Protein AF-0000000084939904 (afdb_homodimer)

InterPro domains:
  IPR012668 Conserved hypothetical protein CHP02466 [PF13759] (94-197)
  IPR012668 Conserved hypothetical protein CHP02466 [TIGR02466] (70-197)

Secondary structure (DSSP, 8-state):
-EEEEEEESPEEEEEEET-S-HHHHHHHHHHHHHS-EEE-TTB-TT-EEETTSS--TT---BGGGG-HHHHHHHHHHHHHHHHHHT----EEEEEEEEEE-TT--BPPB--TT-SEEEEEEEE--TTPPPEEEE---HHHHHH--S-TTTSPPPGGG-SEEEE---TT-EEEEETTS-EE-TT----SSSEEEEEEEEE-/-EEEEEEESPEEEEEEET-S-HHHHHHHHHHHHHS-EEE-TTB-TT-EEETTSSS-TT---BGGGG-HHHHHHHHHHHHHHHHHHT----EEEEEEEEEE-TT--BPPB--TT-SEEEEEEEE--TTPPPEEEE-S-HHHHHHS-S-TTTSPPPGGG-SEEEE---TT-EEEEETTS-EE-TT----SSSEEEEEEEEE-

Radius of gyration: 25.26 Å; Cα contacts (8 Å, |Δi|>4): 948; chains: 2; bounding box: 45×74×53 Å

pLDDT: mean 85.07, std 14.73, range [39.72, 98.75]

Organism: NCBI:txid444859

Sequence (400 aa):
MNKTDFNLFPTQLTHYRWFLNADELAQLKEHCLSTSLGPHNMLTDGGVCSSGSERPLEHNDSIIKDFPNIEEKLIKVLNDYTKRVGIGSLRLTNSWCNIQQEGSITKQHNHPFSLVSAAMFINCPEGSNNLYFENPNPHVEFNYRLDEKNNPRSEGMHEYWYFEPMDGDLIIFPSWLRHGSMYQPNKSSNRIVISVNAVRMNKTDFNLFPTQLTHYRWFLNADELAQLKEHCLSTSLGPHNMLTDGGVCSSGSERPLEHNDSIIKDFPNIEEKLIKVLNDYTKRVGIGSLRLTNSWCNIQQEGSITKQHNHPFSLVSAAMFINCPEGSNNLYFENPNPHVEFNYRLDEKNNPRSEGMHEYWYFEPMDGDLIIFPSWLRHGSMYQPNKSSNRIVISVNAVR

Foldseek 3Di:
DDDDDDDPDDFDKDKDDQQDPPVRLVVLLVVQVPADWDDDPQKDDAKIKHPFVPDPQPDQAAPCVVPVVSLVSVQVVVQVVCVVVVNHHKDWRHKMKIWAAFQMWGHWDFAPPFFKKKKAWRDADPQFFKKKWADPDPVLVPPPPPPCPVDPDDPNNDRMDIDDDDHNMMMMGTRHIIMIRPPRTRHHGTGMMMMIGIHD/DDDDDDDPDDFDKDKDDQQDPPVRLVVLLVVQVPADWDDDPQKDDAKIKHPFPDDPQPDQAAPCVVPVVSLVSVQVVVQVVCVVVVNHHKDWRHKMKIWAAFQMWGHWDFAPPFFKKKKAWRDADPQFFKKKWADPDPVLVPPPPPPCPVDPDDPNNDRIDIDDDDHNMMMMGTRGIIMIRPNRTRHHGTGMMMMIGIHD

Nearest PDB structures (foldseek):
  3bvc-assembly1_A  TM=7.827E-01  e=8.355E-12  Roseovarius nubinhibens ISM
  2rg4-assembly1_A  TM=7.284E-01  e=1.802E-10  Oceanicola granulosus HTCC2516
  5ybn-assembly1_B  TM=6.285E-01  e=5.976E-04  Penicillium brasilianum
  8aut-assembly4_D  TM=5.194E-01  e=9.147E-05  Hapalosiphon welwitschii UH IC-52-3
  5ybr-assembly1_A  TM=5.961E-01  e=7.941E-04  Penicillium brasilianum

Structure (mmCIF, N/CA/C/O backbone):
data_AF-0000000084939904-model_v1
#
loop_
_entity.id
_entity.type
_entity.pdbx_description
1 polymer Phytanoyl-CoA-dioxygenase
#
loop_
_atom_site.group_PDB
_atom_site.id
_atom_site.type_symbol
_atom_site.label_atom_id
_atom_site.label_alt_id
_atom_site.label_comp_id
_atom_site.label_asym_id
_atom_site.label_entity_id
_atom_site.label_seq_id
_atom_site.pdbx_PDB_ins_code
_atom_site.Cartn_x
_atom_site.Cartn_y
_atom_site.Cartn_z
_atom_site.occupancy
_atom_site.B_iso_or_equiv
_atom_site.auth_seq_id
_atom_site.auth_comp_id
_atom_site.auth_asym_id
_atom_site.auth_atom_id
_atom_site.pdbx_PDB_model_num
ATOM 1 N N . MET A 1 1 ? -8.836 26.391 -5.23 1 86.38 1 MET A N 1
ATOM 2 C CA . MET A 1 1 ? -8.312 25.172 -4.621 1 86.38 1 MET A CA 1
ATOM 3 C C . MET A 1 1 ? -8.031 24.109 -5.684 1 86.38 1 MET A C 1
ATOM 5 O O . MET A 1 1 ? -8.797 23.969 -6.637 1 86.38 1 MET A O 1
ATOM 9 N N . ASN A 1 2 ? -6.781 23.594 -5.734 1 93.5 2 ASN A N 1
ATOM 10 C CA . ASN A 1 2 ? -6.348 22.516 -6.629 1 93.5 2 ASN A CA 1
ATOM 11 C C . ASN A 1 2 ? -6.18 21.203 -5.883 1 93.5 2 ASN A C 1
ATOM 13 O O . ASN A 1 2 ? -5.316 21.078 -5.012 1 93.5 2 ASN A O 1
ATOM 17 N N . LYS A 1 3 ? -7.027 20.297 -6.238 1 96.31 3 LYS A N 1
ATOM 18 C CA . LYS A 1 3 ? -7.047 19 -5.574 1 96.31 3 LYS A CA 1
ATOM 19 C C . LYS A 1 3 ? -6.191 17.984 -6.332 1 96.31 3 LYS A C 1
ATOM 21 O O . LYS A 1 3 ? -6.293 17.875 -7.555 1 96.31 3 LYS A O 1
ATOM 26 N N . THR A 1 4 ? -5.355 17.328 -5.637 1 96.44 4 THR A N 1
ATOM 27 C CA . THR A 1 4 ? -4.617 16.188 -6.184 1 96.44 4 THR A CA 1
ATOM 28 C C . THR A 1 4 ? -4.773 14.961 -5.293 1 96.44 4 THR A C 1
ATOM 30 O O . THR A 1 4 ? -4.48 15.016 -4.098 1 96.44 4 THR A O 1
ATOM 33 N N . ASP A 1 5 ? -5.246 13.922 -5.902 1 94.69 5 ASP A N 1
ATOM 34 C CA . ASP A 1 5 ? -5.348 12.641 -5.203 1 94.69 5 ASP A CA 1
ATOM 35 C C . ASP A 1 5 ? -4.094 11.797 -5.414 1 94.69 5 ASP A C 1
ATOM 37 O O . ASP A 1 5 ? -3.555 11.742 -6.52 1 94.69 5 ASP A O 1
ATOM 41 N N . PHE A 1 6 ? -3.607 11.195 -4.355 1 93.12 6 PHE A N 1
ATOM 42 C CA . PHE A 1 6 ? -2.408 10.367 -4.406 1 93.12 6 PHE A CA 1
ATOM 43 C C . PHE A 1 6 ? -2.725 8.93 -4 1 93.12 6 PHE A C 1
ATOM 45 O O . PHE A 1 6 ? -3.508 8.695 -3.076 1 93.12 6 PHE A O 1
ATOM 52 N N . ASN A 1 7 ? -2.201 7.977 -4.734 1 92.06 7 ASN A N 1
ATOM 53 C CA . ASN A 1 7 ? -2.121 6.566 -4.359 1 92.06 7 ASN A CA 1
ATOM 54 C C . ASN A 1 7 ? -0.684 6.148 -4.059 1 92.06 7 ASN A C 1
ATOM 56 O O . ASN A 1 7 ? 0.047 5.734 -4.961 1 92.06 7 ASN A O 1
ATOM 60 N N . LEU A 1 8 ? -0.396 6.207 -2.785 1 92.12 8 LEU A N 1
ATOM 61 C CA . LEU A 1 8 ? 0.994 6.008 -2.391 1 92.12 8 LEU A CA 1
ATOM 62 C C . LEU A 1 8 ? 1.237 4.562 -1.969 1 92.12 8 LEU A C 1
ATOM 64 O O . LEU A 1 8 ? 0.316 3.879 -1.514 1 92.12 8 LEU A O 1
ATOM 68 N N . PHE A 1 9 ? 2.398 4.059 -2.189 1 90.31 9 PHE A N 1
ATOM 69 C CA . PHE A 1 9 ? 2.947 2.814 -1.66 1 90.31 9 PHE A CA 1
ATOM 70 C C . PHE A 1 9 ? 2.121 1.619 -2.121 1 90.31 9 PHE A C 1
ATOM 72 O O . PHE A 1 9 ? 1.733 0.776 -1.308 1 90.31 9 PHE A O 1
ATOM 79 N N . PRO A 1 10 ? 1.806 1.501 -3.32 1 91.44 10 PRO A N 1
ATOM 80 C CA . PRO A 1 10 ? 1.06 0.331 -3.791 1 91.44 10 PRO A CA 1
ATOM 81 C C . PRO A 1 10 ? 1.906 -0.94 -3.811 1 91.44 10 PRO A C 1
ATOM 83 O O . PRO A 1 10 ? 3.131 -0.868 -3.932 1 91.44 10 PRO A O 1
ATOM 86 N N . THR A 1 11 ? 1.286 -2.049 -3.645 1 91.62 11 THR A N 1
ATOM 87 C CA . THR A 1 11 ? 1.906 -3.334 -3.945 1 91.62 11 THR A CA 1
ATOM 88 C C . THR A 1 11 ? 1.78 -3.66 -5.43 1 91.62 11 THR A C 1
ATOM 90 O O . THR A 1 11 ? 0.671 -3.742 -5.961 1 91.62 11 THR A O 1
ATOM 93 N N . GLN A 1 12 ? 2.902 -3.857 -6.023 1 92.38 12 GLN A N 1
ATOM 94 C CA . GLN A 1 12 ? 2.889 -3.982 -7.477 1 92.38 12 GLN A CA 1
ATOM 95 C C . GLN A 1 12 ? 2.961 -5.445 -7.902 1 92.38 12 GLN A C 1
ATOM 97 O O . GLN A 1 12 ? 3.84 -6.188 -7.457 1 92.38 12 GLN A O 1
ATOM 102 N N . LEU A 1 13 ? 2.018 -5.855 -8.711 1 95.56 13 LEU A N 1
ATOM 103 C CA . LEU A 1 13 ? 1.938 -7.191 -9.289 1 95.56 13 LEU A CA 1
ATOM 104 C C . LEU A 1 13 ? 1.814 -7.121 -10.812 1 95.56 13 LEU A C 1
ATOM 106 O O . LEU A 1 13 ? 1.431 -6.082 -11.359 1 95.56 13 LEU A O 1
ATOM 110 N N . THR A 1 14 ? 2.152 -8.18 -11.469 1 97.5 14 THR A N 1
ATOM 111 C CA . THR A 1 14 ? 1.943 -8.289 -12.906 1 97.5 14 THR A CA 1
ATOM 112 C C . THR A 1 14 ? 1.276 -9.609 -13.258 1 97.5 14 THR A 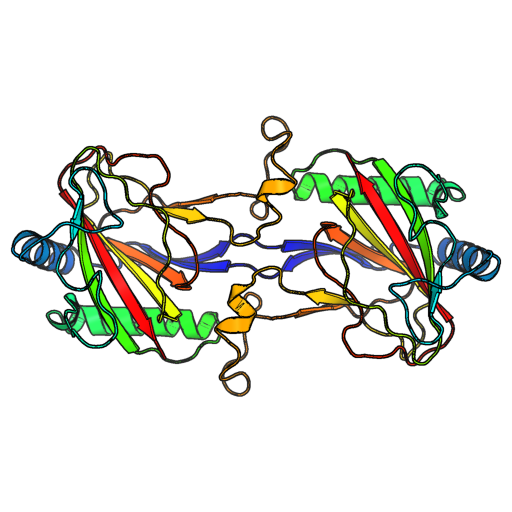C 1
ATOM 114 O O . THR A 1 14 ? 1.646 -10.664 -12.727 1 97.5 14 THR A O 1
ATOM 117 N N . HIS A 1 15 ? 0.27 -9.523 -14.07 1 98.06 15 HIS A N 1
ATOM 118 C CA . HIS A 1 15 ? -0.454 -10.68 -14.578 1 98.06 15 HIS A CA 1
ATOM 119 C C . HIS A 1 15 ? -0.26 -10.836 -16.078 1 98.06 15 HIS A C 1
ATOM 121 O O . HIS A 1 15 ? -0.489 -9.891 -16.844 1 98.06 15 HIS A O 1
ATOM 127 N N . TYR A 1 16 ? 0.25 -11.945 -16.5 1 98 16 TYR A N 1
ATOM 128 C CA . TYR A 1 16 ? 0.307 -12.305 -17.922 1 98 16 TYR A CA 1
ATOM 129 C C . TYR A 1 16 ? -0.752 -13.344 -18.266 1 98 16 TYR A C 1
ATOM 131 O O . TYR A 1 16 ? -0.69 -14.477 -17.797 1 98 16 TYR A O 1
ATOM 139 N N . ARG A 1 17 ? -1.673 -12.953 -19.109 1 97.06 17 ARG A N 1
ATOM 140 C CA . ARG A 1 17 ? -2.602 -13.922 -19.688 1 97.06 17 ARG A CA 1
ATOM 141 C C . ARG A 1 17 ? -1.973 -14.641 -20.875 1 97.06 17 ARG A C 1
ATOM 143 O O . ARG A 1 17 ? -1.308 -14.016 -21.703 1 97.06 17 ARG A O 1
ATOM 150 N N . TRP A 1 18 ? -2.109 -15.93 -20.891 1 96.25 18 TRP A N 1
ATOM 151 C CA . TRP A 1 18 ? -1.619 -16.766 -21.984 1 96.25 18 TRP A CA 1
ATOM 152 C C . TRP A 1 18 ? -0.098 -16.703 -22.062 1 96.25 18 TRP A C 1
ATOM 154 O O . TRP A 1 18 ? 0.459 -16.562 -23.156 1 96.25 18 TRP A O 1
ATOM 164 N N . PHE A 1 19 ? 0.485 -16.656 -20.953 1 98 19 PHE A N 1
ATOM 165 C CA . PHE A 1 19 ? 1.94 -16.719 -20.906 1 98 19 PHE A CA 1
ATOM 166 C C . PHE A 1 19 ? 2.447 -18 -21.547 1 98 19 PHE A C 1
ATOM 168 O O . PHE A 1 19 ? 3.416 -17.984 -22.312 1 98 19 PHE A O 1
ATOM 175 N N . LEU A 1 20 ? 1.84 -19.078 -21.219 1 98.12 20 LEU A N 1
ATOM 176 C CA . LEU A 1 20 ? 2.191 -20.375 -21.781 1 98.12 20 LEU A CA 1
ATOM 177 C C . LEU A 1 20 ? 1.288 -20.719 -22.969 1 98.12 20 LEU A C 1
ATOM 179 O O . LEU A 1 20 ? 0.082 -20.469 -22.922 1 98.12 20 LEU A O 1
ATOM 183 N N . ASN A 1 21 ? 1.875 -21.281 -24 1 96.56 21 ASN A N 1
ATOM 184 C CA . ASN A 1 21 ? 1.064 -21.781 -25.094 1 96.56 21 ASN A CA 1
ATOM 185 C C . ASN A 1 21 ? 0.584 -23.203 -24.844 1 96.56 21 ASN A C 1
ATOM 187 O O . ASN A 1 21 ? 0.95 -23.828 -23.844 1 96.56 21 ASN A O 1
ATOM 191 N N . ALA A 1 22 ? -0.196 -23.734 -25.797 1 96.81 22 ALA A N 1
ATOM 192 C CA . ALA A 1 22 ? -0.858 -25.016 -25.625 1 96.81 22 ALA A CA 1
ATOM 193 C C . ALA A 1 22 ? 0.163 -26.141 -25.469 1 96.81 22 ALA A C 1
ATOM 195 O O . ALA A 1 22 ? -0.011 -27.031 -24.641 1 96.81 22 ALA A O 1
ATOM 196 N N . ASP A 1 23 ? 1.203 -26.094 -26.266 1 97.44 23 ASP A N 1
ATOM 197 C CA . ASP A 1 23 ? 2.232 -27.125 -26.219 1 97.44 23 ASP A CA 1
ATOM 198 C C . ASP A 1 23 ? 2.99 -27.094 -24.891 1 97.44 23 ASP A C 1
ATOM 200 O O . ASP A 1 23 ? 3.242 -28.125 -24.281 1 97.44 23 ASP A O 1
ATOM 204 N N . GLU A 1 24 ? 3.377 -25.938 -24.438 1 97.38 24 GLU A N 1
ATOM 205 C CA . GLU A 1 24 ? 4.074 -25.766 -23.172 1 97.38 24 GLU A CA 1
ATOM 206 C C . GLU A 1 24 ? 3.221 -26.25 -22 1 97.38 24 GLU A C 1
ATOM 208 O O . GLU A 1 24 ? 3.721 -26.922 -21.094 1 97.38 24 GLU A O 1
ATOM 213 N N . LEU A 1 25 ? 1.947 -25.969 -22.062 1 97.62 25 LEU A N 1
ATOM 214 C CA . LEU A 1 25 ? 1.009 -26.391 -21.031 1 97.62 25 LEU A CA 1
ATOM 215 C C . LEU A 1 25 ? 0.949 -27.906 -20.938 1 97.62 25 LEU A C 1
ATOM 217 O O . LEU A 1 25 ? 1.005 -28.469 -19.844 1 97.62 25 LEU A O 1
ATOM 221 N N . ALA A 1 26 ? 0.843 -28.484 -22.094 1 97.31 26 ALA A N 1
ATOM 222 C CA . ALA A 1 26 ? 0.741 -29.938 -22.125 1 97.31 26 ALA A CA 1
ATOM 223 C C . ALA A 1 26 ? 1.986 -30.594 -21.531 1 97.31 26 ALA A C 1
ATOM 225 O O . ALA A 1 26 ? 1.887 -31.547 -20.75 1 97.31 26 ALA A O 1
ATOM 226 N N . GLN A 1 27 ? 3.123 -30.125 -21.891 1 96.25 27 GLN A N 1
ATOM 227 C CA . GLN A 1 27 ? 4.387 -30.672 -21.406 1 96.25 27 GLN A CA 1
ATOM 228 C C . GLN A 1 27 ? 4.512 -30.516 -19.906 1 96.25 27 GLN A C 1
ATOM 230 O O . GLN A 1 27 ? 4.895 -31.469 -19.203 1 96.25 27 GLN A O 1
ATOM 235 N N . LEU A 1 28 ? 4.223 -29.328 -19.422 1 96.12 28 LEU A N 1
ATOM 236 C CA . LEU A 1 28 ? 4.336 -29.078 -18 1 96.12 28 LEU A CA 1
ATOM 237 C C . LEU A 1 28 ? 3.328 -29.906 -17.203 1 96.12 28 LEU A C 1
ATOM 239 O O . LEU A 1 28 ? 3.646 -30.422 -16.141 1 96.12 28 LEU A O 1
ATOM 243 N N . LYS A 1 29 ? 2.121 -29.969 -17.719 1 95.38 29 LYS A N 1
ATOM 244 C CA . LYS A 1 29 ? 1.093 -30.781 -17.062 1 95.38 29 LYS A CA 1
ATOM 245 C C . LYS A 1 29 ? 1.536 -32.219 -16.922 1 95.38 29 LYS A C 1
ATOM 247 O O . LYS A 1 29 ? 1.428 -32.812 -15.844 1 95.38 29 LYS A O 1
ATOM 252 N N . GLU A 1 30 ? 2.029 -32.781 -18.016 1 94.12 30 GLU A N 1
ATOM 253 C CA . GLU A 1 30 ? 2.502 -34.156 -18 1 94.12 30 GLU A CA 1
ATOM 254 C C . GLU A 1 30 ? 3.641 -34.344 -17 1 94.12 30 GLU A C 1
ATOM 256 O O . GLU A 1 30 ? 3.662 -35.312 -16.266 1 94.12 30 GLU A O 1
ATOM 261 N N . HIS A 1 31 ? 4.543 -33.438 -17.047 1 92.12 31 HIS A N 1
ATOM 262 C CA . HIS A 1 31 ? 5.668 -33.531 -16.125 1 92.12 31 HIS A CA 1
ATOM 263 C C . HIS A 1 31 ? 5.199 -33.5 -14.672 1 92.12 31 HIS A C 1
ATOM 265 O O . HIS A 1 31 ? 5.66 -34.281 -13.852 1 92.12 31 HIS A O 1
ATOM 271 N N . CYS A 1 32 ? 4.301 -32.594 -14.297 1 90.81 32 CYS A N 1
ATOM 272 C CA . CYS A 1 32 ? 3.803 -32.5 -12.93 1 90.81 32 CYS A CA 1
ATOM 273 C C . CYS A 1 32 ? 3.092 -33.75 -12.492 1 90.81 32 CYS A C 1
ATOM 275 O O . CYS A 1 32 ? 3.256 -34.219 -11.359 1 90.81 32 CYS A O 1
ATOM 277 N N . LEU A 1 33 ? 2.336 -34.312 -13.367 1 88.75 33 LEU A N 1
ATOM 278 C CA . LEU A 1 33 ? 1.548 -35.5 -13.031 1 88.75 33 LEU A CA 1
ATOM 279 C C . LEU A 1 33 ? 2.438 -36.75 -12.93 1 88.75 33 LEU A C 1
ATOM 281 O O . LEU A 1 33 ? 2.059 -37.719 -12.297 1 88.75 33 LEU A O 1
ATOM 285 N N . SER A 1 34 ? 3.643 -36.656 -13.508 1 85.94 34 SER A N 1
ATOM 286 C CA . SER A 1 34 ? 4.523 -37.812 -13.531 1 85.94 34 SER A CA 1
ATOM 287 C C . SER A 1 34 ? 5.574 -37.719 -12.43 1 85.94 34 SER A C 1
ATOM 289 O O . SER A 1 34 ? 6.336 -38.656 -12.219 1 85.94 34 SER A O 1
ATOM 291 N N . THR A 1 35 ? 5.637 -36.656 -11.742 1 78.62 35 THR A N 1
ATOM 292 C CA . THR A 1 35 ? 6.645 -36.438 -10.711 1 78.62 35 THR A CA 1
ATOM 293 C C . THR A 1 35 ? 6.172 -37 -9.375 1 78.62 35 THR A C 1
ATOM 295 O O . THR A 1 35 ? 4.969 -37.125 -9.133 1 78.62 35 THR A O 1
ATOM 298 N N . SER A 1 36 ? 7.223 -37.406 -8.562 1 71.19 36 SER A N 1
ATOM 299 C CA . SER A 1 36 ? 6.906 -37.844 -7.207 1 71.19 36 SER A CA 1
ATOM 300 C C . SER A 1 36 ? 6.363 -36.719 -6.359 1 71.19 36 SER A C 1
ATOM 302 O O . SER A 1 36 ? 6.953 -35.625 -6.316 1 71.19 36 SER A O 1
ATOM 304 N N . LEU A 1 37 ? 5.25 -37 -5.789 1 71.44 37 LEU A N 1
ATOM 305 C CA . LEU A 1 37 ? 4.543 -35.969 -5.031 1 71.44 37 LEU A CA 1
ATOM 306 C C . LEU A 1 37 ? 4.438 -36.344 -3.559 1 71.44 37 LEU A C 1
ATOM 308 O O . LEU A 1 37 ? 4.414 -37.531 -3.225 1 71.44 37 LEU A O 1
ATOM 312 N N . GLY A 1 38 ? 4.625 -35.344 -2.75 1 73.25 38 GLY A N 1
ATOM 313 C CA . GLY A 1 38 ? 4.41 -35.531 -1.324 1 73.25 38 GLY A CA 1
ATOM 314 C C . GLY A 1 38 ? 3.572 -34.438 -0.702 1 73.25 38 GLY A C 1
ATOM 315 O O . GLY A 1 38 ? 3.182 -33.469 -1.384 1 73.25 38 GLY A O 1
ATOM 316 N N . PRO A 1 39 ? 3.217 -34.719 0.546 1 69.62 39 PRO A N 1
ATOM 317 C CA . PRO A 1 39 ? 2.416 -33.688 1.228 1 69.62 39 PRO A CA 1
ATOM 318 C C . PRO A 1 39 ? 3.156 -32.344 1.376 1 69.62 39 PRO A C 1
ATOM 320 O O . PRO A 1 39 ? 4.387 -32.312 1.356 1 69.62 39 PRO A O 1
ATOM 323 N N . HIS A 1 40 ? 2.451 -31.281 1.341 1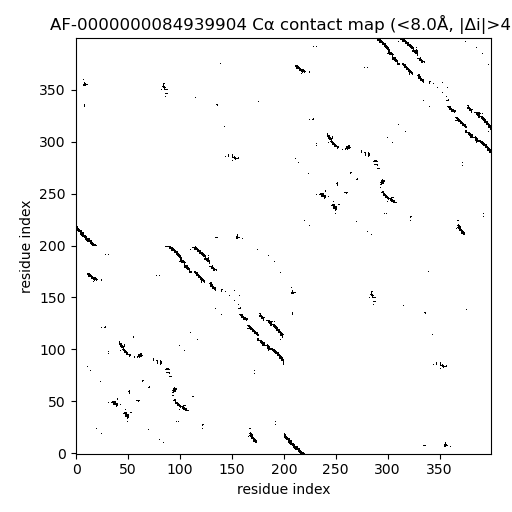 70.75 40 HIS A N 1
ATOM 324 C CA . HIS A 1 40 ? 2.98 -29.938 1.552 1 70.75 40 HIS A CA 1
ATOM 325 C C . HIS A 1 40 ? 2.277 -29.234 2.713 1 70.75 40 HIS A C 1
ATOM 327 O O . HIS A 1 40 ? 1.049 -29.281 2.816 1 70.75 40 HIS A O 1
ATOM 333 N N . ASN A 1 41 ? 3.088 -28.578 3.502 1 70.56 41 ASN A N 1
ATOM 334 C CA . ASN A 1 41 ? 2.576 -27.969 4.723 1 70.56 41 ASN A CA 1
ATOM 335 C C . ASN A 1 41 ? 1.573 -26.859 4.418 1 70.56 41 ASN A C 1
ATOM 337 O O . ASN A 1 41 ? 0.699 -26.562 5.234 1 70.56 41 ASN A O 1
ATOM 341 N N . MET A 1 42 ? 1.667 -26.344 3.199 1 74.5 42 MET A N 1
ATOM 342 C CA . MET A 1 42 ? 0.787 -25.219 2.895 1 74.5 42 MET A CA 1
ATOM 343 C C . MET A 1 42 ? -0.464 -25.688 2.16 1 74.5 42 MET A C 1
ATOM 345 O O . MET A 1 42 ? -1.331 -24.875 1.82 1 74.5 42 MET A O 1
ATOM 349 N N . LEU A 1 43 ? -0.523 -26.906 1.854 1 77.94 43 LEU A N 1
ATOM 350 C CA . LEU A 1 43 ? -1.691 -27.484 1.197 1 77.94 43 LEU A CA 1
ATOM 351 C C . LEU A 1 43 ? -2.412 -28.453 2.127 1 77.94 43 LEU A C 1
ATOM 353 O O . LEU A 1 43 ? -1.771 -29.234 2.838 1 77.94 43 LEU A O 1
ATOM 357 N N . THR A 1 44 ? -3.709 -28.297 2.125 1 76 44 THR A N 1
ATOM 358 C CA . THR A 1 44 ? -4.48 -29.234 2.938 1 76 44 THR A CA 1
ATOM 359 C C . THR A 1 44 ? -5.195 -30.25 2.055 1 76 44 THR A C 1
ATOM 361 O O . THR A 1 44 ? -5.188 -30.141 0.828 1 76 44 THR A O 1
ATOM 364 N N . ASP A 1 45 ? -5.785 -31.172 2.82 1 68.38 45 ASP A N 1
ATOM 365 C CA . ASP A 1 45 ? -6.832 -32.094 2.369 1 68.38 45 ASP A CA 1
ATOM 366 C C . ASP A 1 45 ? -6.551 -32.594 0.957 1 68.38 45 ASP A C 1
ATOM 368 O O . ASP A 1 45 ? -7.418 -32.531 0.085 1 68.38 45 ASP A O 1
ATOM 372 N N . GLY A 1 46 ? -5.289 -33.062 0.782 1 67.88 46 GLY A N 1
ATOM 373 C CA . GLY A 1 46 ? -5.055 -33.688 -0.512 1 67.88 46 GLY A CA 1
ATOM 374 C C . GLY A 1 46 ? -4.219 -32.844 -1.442 1 67.88 46 GLY A C 1
ATOM 375 O O . GLY A 1 46 ? -4.129 -33.125 -2.641 1 67.88 46 GLY A O 1
ATOM 376 N N . GLY A 1 47 ? -3.936 -31.844 -1.006 1 74.94 47 GLY A N 1
ATOM 377 C CA . GLY A 1 47 ? -2.939 -31.109 -1.763 1 74.94 47 GLY A CA 1
ATOM 378 C C . GLY A 1 47 ? -1.543 -31.688 -1.636 1 74.94 47 GLY A C 1
ATOM 379 O O . GLY A 1 47 ? -1.13 -32.094 -0.548 1 74.94 47 GLY A O 1
ATOM 380 N N . VAL A 1 48 ? -0.974 -31.953 -2.811 1 74.44 48 VAL A N 1
ATOM 381 C CA . VAL A 1 48 ? 0.377 -32.5 -2.832 1 74.44 48 VAL A CA 1
ATOM 382 C C . VAL A 1 48 ? 1.297 -31.594 -3.633 1 74.44 48 VAL A C 1
ATOM 384 O O . VAL A 1 48 ? 0.827 -30.734 -4.395 1 74.44 48 VAL A O 1
ATOM 387 N N . CYS A 1 49 ? 2.5 -31.656 -3.305 1 74 49 CYS A N 1
ATOM 388 C CA . CYS A 1 49 ? 3.477 -30.859 -4.027 1 74 49 CYS A CA 1
ATOM 389 C C . CYS A 1 49 ? 4.707 -31.688 -4.383 1 74 49 CYS A C 1
ATOM 391 O O . CYS A 1 49 ? 4.949 -32.719 -3.789 1 74 49 CYS A O 1
ATOM 393 N N . SER A 1 50 ? 5.223 -31.312 -5.516 1 65.31 50 SER A N 1
ATOM 394 C CA . SER A 1 50 ? 6.508 -31.922 -5.832 1 65.31 50 SER A CA 1
ATOM 395 C C . SER A 1 50 ? 7.594 -31.453 -4.863 1 65.31 50 SER A C 1
ATOM 397 O O . SER A 1 50 ? 7.391 -30.516 -4.102 1 65.31 50 SER A O 1
ATOM 399 N N . SER A 1 51 ? 8.625 -32.25 -4.797 1 52.38 51 SER A N 1
ATOM 400 C CA . SER A 1 51 ? 9.766 -31.891 -3.957 1 52.38 51 SER A CA 1
ATOM 401 C C . SER A 1 51 ? 10.305 -30.5 -4.309 1 52.38 51 SER A C 1
ATOM 403 O O . SER A 1 51 ? 10.078 -30 -5.41 1 52.38 51 SER A O 1
ATOM 405 N N . GLY A 1 52 ? 10.734 -29.562 -3.311 1 48.94 52 GLY A N 1
ATOM 406 C CA . GLY A 1 52 ? 11.328 -28.25 -3.564 1 48.94 52 GLY A CA 1
ATOM 407 C C . GLY A 1 52 ? 10.641 -27.125 -2.824 1 48.94 52 GLY A C 1
ATOM 408 O O . GLY A 1 52 ? 11.086 -25.984 -2.869 1 48.94 52 GLY A O 1
ATOM 409 N N . SER A 1 53 ? 9.328 -27.578 -2.316 1 50.78 53 SER A N 1
ATOM 410 C CA . SER A 1 53 ? 8.625 -26.531 -1.562 1 50.78 53 SER A CA 1
ATOM 411 C C . SER A 1 53 ? 9.391 -26.156 -0.303 1 50.78 53 SER A C 1
ATOM 413 O O . SER A 1 53 ? 9.32 -25 0.149 1 50.78 53 SER A O 1
ATOM 415 N N . GLU A 1 54 ? 9.633 -27.188 0.539 1 50.56 54 GLU A N 1
ATOM 416 C CA . GLU A 1 54 ? 10.141 -26.906 1.881 1 50.56 54 GLU A CA 1
ATOM 417 C C . GLU A 1 54 ? 11.547 -26.312 1.832 1 50.56 54 GLU A C 1
ATOM 419 O O . GLU A 1 54 ? 12.094 -25.922 2.863 1 50.56 54 GLU A O 1
ATOM 424 N N . ARG A 1 55 ? 12.508 -27 1.135 1 46.44 55 ARG A N 1
ATOM 425 C CA . ARG A 1 55 ? 13.906 -26.953 1.539 1 46.44 55 ARG A CA 1
ATOM 426 C C . ARG A 1 55 ? 14.57 -25.672 1.047 1 46.44 55 ARG A C 1
ATOM 428 O O . ARG A 1 55 ? 14.32 -25.219 -0.073 1 46.44 55 ARG A O 1
ATOM 435 N N . PRO A 1 56 ? 15.125 -24.922 1.998 1 45.75 56 PRO A N 1
ATOM 436 C CA . PRO A 1 56 ? 16 -23.828 1.57 1 45.75 56 PRO A CA 1
ATOM 437 C C . PRO A 1 56 ? 16.625 -24.078 0.202 1 45.75 56 PRO A C 1
ATOM 439 O O . PRO A 1 56 ? 16.484 -25.156 -0.36 1 45.75 56 PRO A O 1
ATOM 442 N N . LEU A 1 57 ? 17.922 -23.312 -0.008 1 44.03 57 LEU A N 1
ATOM 443 C CA . LEU A 1 57 ? 18.875 -23.062 -1.086 1 44.03 57 LEU A CA 1
ATOM 444 C C . LEU A 1 57 ? 19.297 -24.375 -1.743 1 44.03 57 LEU A C 1
ATOM 446 O O . LEU A 1 57 ? 19.844 -24.375 -2.85 1 44.03 57 LEU A O 1
ATOM 450 N N . GLU A 1 58 ? 19.406 -25.297 -0.942 1 40.28 58 GLU A N 1
ATOM 451 C CA . GLU A 1 58 ? 20.328 -26.281 -1.46 1 40.28 58 GLU A CA 1
ATOM 452 C C . GLU A 1 58 ? 19.672 -27.156 -2.531 1 40.28 58 GLU A C 1
ATOM 454 O O . GLU A 1 58 ? 20.359 -27.844 -3.289 1 40.28 58 GLU A O 1
ATOM 459 N N . HIS A 1 59 ? 18.438 -27.594 -2.307 1 44.75 59 HIS A N 1
ATOM 460 C CA . HIS A 1 59 ? 18.094 -28.609 -3.293 1 44.75 59 HIS A CA 1
ATOM 461 C C . HIS A 1 59 ? 17.438 -28 -4.52 1 44.75 59 HIS A C 1
ATOM 463 O O . HIS A 1 59 ? 16.5 -27.203 -4.395 1 44.75 59 HIS A O 1
ATOM 469 N N . ASN A 1 60 ? 18.188 -27.766 -5.555 1 49.81 60 ASN A N 1
ATOM 470 C CA . ASN A 1 60 ? 18 -27.438 -6.969 1 49.81 60 ASN A CA 1
ATOM 471 C C . ASN A 1 60 ? 16.734 -28.062 -7.535 1 49.81 60 ASN A C 1
ATOM 473 O O . ASN A 1 60 ? 16.703 -28.469 -8.695 1 49.81 60 ASN A O 1
ATOM 477 N N . ASP A 1 61 ? 15.812 -28.422 -6.723 1 58.97 61 ASP A N 1
ATOM 478 C CA . ASP A 1 61 ? 14.719 -29.062 -7.445 1 58.97 61 ASP A CA 1
ATOM 479 C C . ASP A 1 61 ? 13.781 -28.016 -8.055 1 58.97 61 ASP A C 1
ATOM 481 O O . ASP A 1 61 ? 12.977 -27.406 -7.344 1 58.97 61 ASP A O 1
ATOM 485 N N . SER A 1 62 ? 14.188 -27.531 -9.227 1 79.75 62 SER A N 1
ATOM 486 C CA . SER A 1 62 ? 13.461 -26.578 -10.047 1 79.75 62 SER A CA 1
ATOM 487 C C . SER A 1 62 ? 12.883 -27.234 -11.297 1 79.75 62 SER A C 1
ATOM 489 O O . SER A 1 62 ? 13.625 -27.672 -12.172 1 79.75 62 SER A O 1
ATOM 491 N N . ILE A 1 63 ? 11.664 -27.453 -11.312 1 84.19 63 ILE A N 1
ATOM 492 C CA . ILE A 1 63 ? 10.961 -28.078 -12.438 1 84.19 63 ILE A CA 1
ATOM 493 C C . ILE A 1 63 ? 11.211 -27.25 -13.703 1 84.19 63 ILE A C 1
ATOM 495 O O . ILE A 1 63 ? 11.328 -27.812 -14.797 1 84.19 63 ILE A O 1
ATOM 499 N N . ILE A 1 64 ? 11.398 -26.047 -13.555 1 90.31 64 ILE A N 1
ATOM 500 C CA . ILE A 1 64 ? 11.461 -25.172 -14.719 1 90.31 64 ILE A CA 1
ATOM 501 C C . ILE A 1 64 ? 12.789 -25.359 -15.438 1 90.31 64 ILE A C 1
ATOM 503 O O . ILE A 1 64 ? 12.898 -25.094 -16.641 1 90.31 64 ILE A O 1
ATOM 507 N N . LYS A 1 65 ? 13.781 -25.828 -14.734 1 87.56 65 LYS A N 1
ATOM 508 C CA . LYS A 1 65 ? 15.094 -26.062 -15.328 1 87.56 65 LYS A CA 1
ATOM 509 C C . LYS A 1 65 ? 15.031 -27.125 -16.422 1 87.56 65 LYS A C 1
ATOM 511 O O . LYS A 1 65 ? 15.883 -27.141 -17.312 1 87.56 65 LYS A O 1
ATOM 516 N N . ASP A 1 66 ? 14.094 -28 -16.328 1 90.06 66 ASP A N 1
ATOM 517 C CA . ASP A 1 66 ? 13.906 -29.047 -17.328 1 90.06 66 ASP A CA 1
ATOM 518 C C . ASP A 1 66 ? 13.297 -28.469 -18.609 1 90.06 66 ASP A C 1
ATOM 520 O O . ASP A 1 66 ? 13.211 -29.156 -19.625 1 90.06 66 ASP A O 1
ATOM 524 N N . PHE A 1 67 ? 12.906 -27.234 -18.578 1 94.56 67 PHE A N 1
ATOM 525 C CA . PHE A 1 67 ? 12.273 -26.578 -19.719 1 94.56 67 PHE A CA 1
ATOM 526 C C . PHE A 1 67 ? 12.984 -25.266 -20.047 1 94.56 67 PHE A C 1
ATOM 528 O O . PHE A 1 67 ? 12.453 -24.188 -19.781 1 94.56 67 PHE A O 1
ATOM 535 N N . PRO A 1 68 ? 14.086 -25.312 -20.766 1 94.69 68 PRO A N 1
ATOM 536 C CA . PRO A 1 68 ? 14.93 -24.125 -20.969 1 94.69 68 PRO A CA 1
ATOM 537 C C . PRO A 1 68 ? 14.195 -23 -21.688 1 94.69 68 PRO A C 1
ATOM 539 O O . PRO A 1 68 ? 14.43 -21.828 -21.391 1 94.69 68 PRO A O 1
ATOM 542 N N . ASN A 1 69 ? 13.367 -23.344 -22.641 1 95.5 69 ASN A N 1
ATOM 543 C CA . ASN A 1 69 ? 12.633 -22.312 -23.359 1 95.5 69 ASN A CA 1
ATOM 544 C C . ASN A 1 69 ? 11.68 -21.562 -22.438 1 95.5 69 ASN A C 1
ATOM 546 O O . ASN A 1 69 ? 11.562 -20.328 -22.531 1 95.5 69 ASN A O 1
ATOM 550 N N . ILE A 1 70 ? 11.031 -22.297 -21.578 1 96.44 70 ILE A N 1
ATOM 551 C CA . ILE A 1 70 ? 10.094 -21.688 -20.641 1 96.44 70 ILE A CA 1
ATOM 552 C C . ILE A 1 70 ? 10.867 -20.891 -19.594 1 96.44 70 ILE A C 1
ATOM 554 O O . ILE A 1 70 ? 10.438 -19.797 -19.188 1 96.44 70 ILE A O 1
ATOM 558 N N . GLU A 1 71 ? 11.984 -21.422 -19.156 1 95.25 71 GLU A N 1
ATOM 559 C CA . GLU A 1 71 ? 12.828 -20.703 -18.203 1 95.25 71 GLU A CA 1
ATOM 560 C C . GLU A 1 71 ? 13.273 -19.359 -18.75 1 95.25 71 GLU A C 1
ATOM 562 O O . GLU A 1 71 ? 13.234 -18.344 -18.047 1 95.25 71 GLU A O 1
ATOM 567 N N . GLU A 1 72 ? 13.711 -19.391 -19.969 1 95.56 72 GLU A N 1
ATOM 568 C CA . GLU A 1 72 ? 14.164 -18.156 -20.594 1 95.56 72 GLU A CA 1
ATOM 569 C C . GLU A 1 72 ? 13.039 -17.125 -20.656 1 95.56 72 GLU A C 1
ATOM 571 O O . GLU A 1 72 ? 13.242 -15.945 -20.359 1 95.56 72 GLU A O 1
ATOM 576 N N . LYS A 1 73 ? 11.875 -17.578 -21.078 1 96.56 73 LYS A N 1
ATOM 577 C CA . LYS A 1 73 ? 10.703 -16.719 -21.125 1 96.56 73 LYS A CA 1
ATOM 578 C C . LYS A 1 73 ? 10.375 -16.156 -19.734 1 96.56 73 LYS A C 1
ATOM 580 O O . LYS A 1 73 ? 10.055 -14.977 -19.609 1 96.56 73 LYS A O 1
ATOM 585 N N . LEU A 1 74 ? 10.445 -16.984 -18.766 1 96.75 74 LEU A N 1
ATOM 586 C CA . LEU A 1 74 ? 10.125 -16.625 -17.391 1 96.75 74 LEU A CA 1
ATOM 587 C C . LEU A 1 74 ? 11.109 -15.578 -16.875 1 96.75 74 LEU A C 1
ATOM 589 O O . LEU A 1 74 ? 10.703 -14.57 -16.297 1 96.75 74 LEU A O 1
ATOM 593 N N . ILE A 1 75 ? 12.344 -15.766 -17.094 1 95.38 75 ILE A N 1
ATOM 594 C CA . ILE A 1 75 ? 13.375 -14.844 -16.641 1 95.38 75 ILE A CA 1
ATOM 595 C C . ILE A 1 75 ? 13.172 -13.477 -17.297 1 95.38 75 ILE A C 1
ATOM 597 O O . ILE A 1 75 ? 13.328 -12.445 -16.641 1 95.38 75 ILE A O 1
ATOM 601 N N . LYS A 1 76 ? 12.836 -13.523 -18.531 1 95.81 76 LYS A N 1
ATOM 602 C CA . LYS A 1 76 ? 12.609 -12.273 -19.25 1 95.81 76 LYS A CA 1
ATOM 603 C C . LYS A 1 76 ? 11.484 -11.461 -18.594 1 95.81 76 LYS A C 1
ATOM 605 O O . LYS A 1 76 ? 11.641 -10.266 -18.359 1 95.81 76 LYS A O 1
ATOM 610 N N . VAL A 1 77 ? 10.367 -12.094 -18.312 1 96.88 77 VAL A N 1
ATOM 611 C CA . VAL A 1 77 ? 9.234 -11.359 -17.766 1 96.88 77 VAL A CA 1
ATOM 612 C C . VAL A 1 77 ? 9.508 -10.984 -16.312 1 96.88 77 VAL A C 1
ATOM 614 O O . VAL A 1 77 ? 9.047 -9.938 -15.836 1 96.88 77 VAL A O 1
ATOM 617 N N . LEU A 1 78 ? 10.227 -11.805 -15.594 1 95.62 78 LEU A N 1
ATOM 618 C CA . LEU A 1 78 ? 10.617 -11.453 -14.234 1 95.62 78 LEU A CA 1
ATOM 619 C C . LEU A 1 78 ? 11.508 -10.219 -14.227 1 95.62 78 LEU A C 1
ATOM 621 O O . LEU A 1 78 ? 11.352 -9.336 -13.375 1 95.62 78 LEU A O 1
ATOM 625 N N . ASN A 1 79 ? 12.406 -10.188 -15.18 1 92.19 79 ASN A N 1
ATOM 626 C CA . ASN A 1 79 ? 13.273 -9.023 -15.289 1 92.19 79 ASN A CA 1
ATOM 627 C C . ASN A 1 79 ? 12.492 -7.766 -15.656 1 92.19 79 ASN A C 1
ATOM 629 O O . ASN A 1 79 ? 12.797 -6.676 -15.172 1 92.19 79 ASN A O 1
ATOM 633 N N . ASP A 1 80 ? 11.539 -7.93 -16.531 1 93.25 80 ASP A N 1
ATOM 634 C CA . ASP A 1 80 ? 10.664 -6.805 -16.844 1 93.25 80 ASP A CA 1
ATOM 635 C C . ASP A 1 80 ? 9.969 -6.289 -15.586 1 93.25 80 ASP A C 1
ATOM 637 O O . ASP A 1 80 ? 9.859 -5.078 -15.383 1 93.25 80 ASP A O 1
ATOM 641 N N . TYR A 1 81 ? 9.516 -7.191 -14.82 1 93.75 81 TYR A N 1
ATOM 642 C CA . TYR A 1 81 ? 8.859 -6.844 -13.57 1 93.75 81 TYR A CA 1
ATOM 643 C C . TYR A 1 81 ? 9.82 -6.105 -12.641 1 93.75 81 TYR A C 1
ATOM 645 O O . TYR A 1 81 ? 9.469 -5.074 -12.062 1 93.75 81 TYR A O 1
ATOM 653 N N . THR A 1 82 ? 10.977 -6.605 -12.477 1 89 82 THR A N 1
ATOM 654 C CA . THR A 1 82 ? 11.914 -6.02 -11.523 1 89 82 THR A CA 1
ATOM 655 C C . THR A 1 82 ? 12.391 -4.648 -12.008 1 89 82 THR A C 1
ATOM 657 O O . THR A 1 82 ? 12.68 -3.77 -11.195 1 89 82 THR A O 1
ATOM 660 N N . LYS A 1 83 ? 12.477 -4.504 -13.297 1 85.75 83 LYS A N 1
ATOM 661 C CA . LYS A 1 83 ? 12.766 -3.176 -13.836 1 85.75 83 LYS A CA 1
ATOM 662 C C . LYS A 1 83 ? 11.68 -2.178 -13.438 1 85.75 83 LYS A C 1
ATOM 664 O O . LYS A 1 83 ? 11.977 -1.034 -13.094 1 85.75 83 LYS A O 1
ATOM 669 N N . ARG A 1 84 ? 10.492 -2.676 -13.508 1 84.94 84 ARG A N 1
ATOM 670 C CA . ARG A 1 84 ? 9.359 -1.835 -13.148 1 84.94 84 ARG A CA 1
ATOM 671 C C . ARG A 1 84 ? 9.398 -1.46 -11.672 1 84.94 84 ARG A C 1
ATOM 673 O O . ARG A 1 84 ? 9.094 -0.321 -11.305 1 84.94 84 ARG A O 1
ATOM 680 N N . VAL A 1 85 ? 9.789 -2.432 -10.852 1 85.38 85 VAL A N 1
ATOM 681 C CA . VAL A 1 85 ? 9.672 -2.207 -9.414 1 85.38 85 VAL A CA 1
ATOM 682 C C . VAL A 1 85 ? 11.008 -1.724 -8.852 1 85.38 85 VAL A C 1
ATOM 684 O O . VAL A 1 85 ? 11.086 -1.296 -7.699 1 85.38 85 VAL A O 1
ATOM 687 N N . GLY A 1 86 ? 12.094 -1.806 -9.594 1 79.69 86 GLY A N 1
ATOM 688 C CA . GLY A 1 86 ? 13.383 -1.257 -9.195 1 79.69 86 GLY A CA 1
ATOM 689 C C . GLY A 1 86 ? 14.211 -2.225 -8.375 1 79.69 86 GLY A C 1
ATOM 690 O O . GLY A 1 86 ? 14.883 -1.82 -7.426 1 79.69 86 GLY A O 1
ATOM 691 N N . ILE A 1 87 ? 14.234 -3.449 -8.438 1 77.5 87 ILE A N 1
ATOM 692 C CA . ILE A 1 87 ? 14.961 -4.457 -7.676 1 77.5 87 ILE A CA 1
ATOM 693 C C . ILE A 1 87 ? 16.188 -4.922 -8.461 1 77.5 87 ILE A C 1
ATOM 695 O O . ILE A 1 87 ? 17.188 -5.348 -7.879 1 77.5 87 ILE A O 1
ATOM 699 N N . GLY A 1 88 ? 16.25 -4.816 -9.742 1 77.88 88 GLY A N 1
ATOM 700 C CA . GLY A 1 88 ? 17.344 -5.285 -10.57 1 77.88 88 GLY A CA 1
ATOM 701 C C . GLY A 1 88 ? 17.156 -6.703 -11.078 1 77.88 88 GLY A C 1
ATOM 702 O O . GLY A 1 88 ? 16.078 -7.289 -10.898 1 77.88 88 GLY A O 1
ATOM 703 N N . SER A 1 89 ? 18.234 -7.27 -11.609 1 83.25 89 SER A N 1
ATOM 704 C CA . SER A 1 89 ? 18.141 -8.57 -12.273 1 83.25 89 SER A CA 1
ATOM 705 C C . SER A 1 89 ? 18.031 -9.703 -11.258 1 83.25 89 SER A C 1
ATOM 707 O O . SER A 1 89 ? 18.641 -9.641 -10.188 1 83.25 89 SER A O 1
ATOM 709 N N . LEU A 1 90 ? 17.297 -10.742 -11.695 1 87.62 90 LEU A N 1
ATOM 710 C CA . LEU A 1 90 ? 17.016 -11.844 -10.789 1 87.62 90 LEU A CA 1
ATOM 711 C C . LEU A 1 90 ? 17.547 -13.156 -11.344 1 87.62 90 LEU A C 1
ATOM 713 O O . LEU A 1 90 ? 17.812 -13.266 -12.539 1 87.62 90 LEU A O 1
ATOM 717 N N . ARG A 1 91 ? 17.734 -14.078 -10.422 1 88.19 91 ARG A N 1
ATOM 718 C CA . ARG A 1 91 ? 17.938 -15.477 -10.781 1 88.19 91 ARG A CA 1
ATOM 719 C C . ARG A 1 91 ? 16.906 -16.375 -10.117 1 88.19 91 ARG A C 1
ATOM 721 O O . ARG A 1 91 ? 16.5 -16.125 -8.977 1 88.19 91 ARG A O 1
ATOM 728 N N . LEU A 1 92 ? 16.516 -17.359 -10.852 1 91.5 92 LEU A N 1
ATOM 729 C CA . LEU A 1 92 ? 15.578 -18.328 -10.312 1 91.5 92 LEU A CA 1
ATOM 730 C C . LEU A 1 92 ? 16.266 -19.219 -9.273 1 91.5 92 LEU A C 1
ATOM 732 O O . LEU A 1 92 ? 17.406 -19.641 -9.469 1 91.5 92 LEU A O 1
ATOM 736 N N . THR A 1 93 ? 15.594 -19.469 -8.219 1 88.5 93 THR A N 1
ATOM 737 C CA . THR A 1 93 ? 16.156 -20.359 -7.211 1 88.5 93 THR A CA 1
ATOM 738 C C . THR A 1 93 ? 15.445 -21.703 -7.223 1 88.5 93 THR A C 1
ATOM 740 O O . THR A 1 93 ? 16.047 -22.734 -7.539 1 88.5 93 THR A O 1
ATOM 743 N N . ASN A 1 94 ? 14.188 -21.703 -6.961 1 88.62 94 ASN A N 1
ATOM 744 C CA . ASN A 1 94 ? 13.453 -22.969 -6.965 1 88.62 94 ASN A CA 1
ATOM 745 C C . ASN A 1 94 ? 12.062 -22.797 -7.57 1 88.62 94 ASN A C 1
ATOM 747 O O . ASN A 1 94 ? 11.547 -21.688 -7.66 1 88.62 94 ASN A O 1
ATOM 751 N N . SER A 1 95 ? 11.562 -23.875 -8.039 1 91.5 95 SER A N 1
ATOM 752 C CA . SER A 1 95 ? 10.219 -24.016 -8.578 1 91.5 95 SER A CA 1
ATOM 753 C C . SER A 1 95 ? 9.664 -25.406 -8.32 1 91.5 95 SER A C 1
ATOM 755 O O . SER A 1 95 ? 10.398 -26.391 -8.367 1 91.5 95 SER A O 1
ATOM 757 N N . TRP A 1 96 ? 8.414 -25.5 -8.062 1 90.44 96 TRP A N 1
ATOM 758 C CA . TRP A 1 96 ? 7.797 -26.797 -7.762 1 90.44 96 TRP A CA 1
ATOM 759 C C . TRP A 1 96 ? 6.34 -26.812 -8.203 1 90.44 96 TRP A C 1
ATOM 761 O O . TRP A 1 96 ? 5.734 -25.766 -8.422 1 90.44 96 TRP A O 1
ATOM 771 N N . CYS A 1 97 ? 5.836 -28.031 -8.297 1 90.5 97 CYS A N 1
ATOM 772 C CA . CYS A 1 97 ? 4.457 -28.234 -8.727 1 90.5 97 CYS A CA 1
ATOM 773 C C . CYS A 1 97 ? 3.551 -28.484 -7.523 1 90.5 97 CYS A C 1
ATOM 775 O O . CYS A 1 97 ? 3.898 -29.25 -6.625 1 90.5 97 CYS A O 1
ATOM 777 N N . ASN A 1 98 ? 2.465 -27.812 -7.504 1 90.88 98 ASN A N 1
ATOM 778 C CA . ASN A 1 98 ? 1.376 -28.094 -6.57 1 90.88 98 ASN A CA 1
ATOM 779 C C . ASN A 1 98 ? 0.169 -28.688 -7.285 1 90.88 98 ASN A C 1
ATOM 781 O O . ASN A 1 98 ? -0.324 -28.125 -8.266 1 90.88 98 ASN A O 1
ATOM 785 N N . ILE A 1 99 ? -0.245 -29.781 -6.785 1 90.94 99 ILE A N 1
ATOM 786 C CA . ILE A 1 99 ? -1.437 -30.422 -7.328 1 90.94 99 ILE A CA 1
ATOM 787 C C . ILE A 1 99 ? -2.51 -30.516 -6.246 1 90.94 99 ILE A C 1
ATOM 789 O O . ILE A 1 99 ? -2.268 -31.078 -5.172 1 90.94 99 ILE A O 1
ATOM 793 N N . GLN A 1 100 ? -3.605 -29.969 -6.574 1 90.62 100 GLN A N 1
ATOM 794 C CA . GLN A 1 100 ? -4.691 -29.938 -5.598 1 90.62 100 GLN A CA 1
ATOM 795 C C . GLN A 1 100 ? -5.902 -30.719 -6.098 1 90.62 100 GLN A C 1
ATOM 797 O O . GLN A 1 100 ? -6.285 -30.594 -7.262 1 90.62 100 GLN A O 1
ATOM 802 N N . GLN A 1 101 ? -6.426 -31.484 -5.211 1 89.88 101 GLN A N 1
ATOM 803 C CA . GLN A 1 101 ? -7.684 -32.188 -5.453 1 89.88 101 GLN A CA 1
ATOM 804 C C . GLN A 1 101 ? -8.852 -31.453 -4.785 1 89.88 101 GLN A C 1
ATOM 806 O O . GLN A 1 101 ? -8.664 -30.422 -4.141 1 89.88 101 GLN A O 1
ATOM 811 N N . GLU A 1 102 ? -10.008 -32 -5.066 1 90.69 102 GLU A N 1
ATOM 812 C CA . GLU A 1 102 ? -11.203 -31.422 -4.457 1 90.69 102 GLU A CA 1
ATOM 813 C C . GLU A 1 102 ? -11.062 -31.344 -2.939 1 90.69 102 GLU A C 1
ATOM 815 O O . GLU A 1 102 ? -10.586 -32.281 -2.303 1 90.69 102 GLU A O 1
ATOM 820 N N . GLY A 1 103 ? -11.422 -30.141 -2.414 1 88.69 103 GLY A N 1
ATOM 821 C CA . GLY A 1 103 ? -11.391 -29.953 -0.973 1 88.69 103 GLY A CA 1
ATOM 822 C C . GLY A 1 103 ? -10.109 -29.312 -0.486 1 88.69 103 GLY A C 1
ATOM 823 O O . GLY A 1 103 ? -10.055 -28.781 0.628 1 88.69 103 GLY A O 1
ATOM 824 N N . SER A 1 104 ? -9.07 -29.344 -1.278 1 88.19 104 SER A N 1
ATOM 825 C CA . SER A 1 104 ? -7.766 -28.844 -0.885 1 88.19 104 SER A CA 1
ATOM 826 C C . SER A 1 104 ? -7.785 -27.312 -0.754 1 88.19 104 SER A C 1
ATOM 828 O O . SER A 1 104 ? -8.398 -26.625 -1.568 1 88.19 104 SER A O 1
ATOM 830 N N . ILE A 1 105 ? -7.074 -26.844 0.278 1 88.38 105 ILE A N 1
ATOM 831 C CA . ILE A 1 105 ? -6.934 -25.406 0.527 1 88.38 105 ILE A CA 1
ATOM 832 C C . ILE A 1 105 ? -5.453 -25.031 0.519 1 88.38 105 ILE A C 1
ATOM 834 O O . ILE A 1 105 ? -4.621 -25.75 1.074 1 88.38 105 ILE A O 1
ATOM 838 N N . THR A 1 106 ? -5.145 -24.047 -0.179 1 89.06 106 THR A N 1
ATOM 839 C CA . THR A 1 106 ? -3.822 -23.453 -0.04 1 89.06 106 THR A CA 1
ATOM 840 C C . THR A 1 106 ? -3.795 -22.453 1.124 1 89.06 106 THR A C 1
ATOM 842 O O . THR A 1 106 ? -4.449 -21.422 1.076 1 89.06 106 THR A O 1
ATOM 845 N N . LYS A 1 107 ? -3.021 -22.719 2.117 1 88.5 107 LYS A N 1
ATOM 846 C CA . LYS A 1 107 ? -2.934 -21.844 3.281 1 88.5 107 LYS A CA 1
ATOM 847 C C . LYS A 1 107 ? -2.279 -20.516 2.92 1 88.5 107 LYS A C 1
ATOM 849 O O . LYS A 1 107 ? -1.417 -20.453 2.043 1 88.5 107 LYS A O 1
ATOM 854 N N . GLN A 1 108 ? -2.734 -19.531 3.633 1 90.75 108 GLN A N 1
ATOM 855 C CA . GLN A 1 108 ? -2.059 -18.25 3.484 1 90.75 108 GLN A CA 1
ATOM 856 C C . GLN A 1 108 ? -0.586 -18.359 3.869 1 90.75 108 GLN A C 1
ATOM 858 O O . GLN A 1 108 ? -0.255 -18.875 4.938 1 90.75 108 GLN A O 1
ATOM 863 N N . HIS A 1 109 ? 0.291 -17.859 2.971 1 91.12 109 HIS A N 1
ATOM 864 C CA . HIS A 1 109 ? 1.728 -17.969 3.195 1 91.12 109 HIS A CA 1
ATOM 865 C C . HIS A 1 109 ? 2.502 -16.953 2.367 1 91.12 109 HIS A C 1
ATOM 867 O O . HIS A 1 109 ? 1.911 -16.203 1.591 1 91.12 109 HIS A O 1
ATOM 873 N N . ASN A 1 110 ? 3.754 -16.828 2.623 1 92.94 110 ASN A N 1
ATOM 874 C CA . ASN A 1 110 ? 4.711 -16.078 1.821 1 92.94 110 ASN A CA 1
ATOM 875 C C . ASN A 1 110 ? 5.957 -16.906 1.513 1 92.94 110 ASN A C 1
ATOM 877 O O . ASN A 1 110 ? 5.98 -18.109 1.758 1 92.94 110 ASN A O 1
ATOM 881 N N . HIS A 1 111 ? 6.902 -16.328 0.823 1 90.81 111 HIS A N 1
ATOM 882 C CA . HIS A 1 111 ? 8.086 -17.078 0.389 1 90.81 111 HIS A CA 1
ATOM 883 C C . HIS A 1 111 ? 9.359 -16.484 0.983 1 90.81 111 HIS A C 1
ATOM 885 O O . HIS A 1 111 ? 10.07 -15.734 0.308 1 90.81 111 HIS A O 1
ATOM 891 N N . PRO A 1 112 ? 9.742 -16.953 2.145 1 85.31 112 PRO A N 1
ATOM 892 C CA . PRO A 1 112 ? 10.984 -16.469 2.75 1 85.31 112 PRO A CA 1
ATOM 893 C C . PRO A 1 112 ? 12.219 -16.766 1.89 1 85.31 112 PRO A C 1
ATOM 895 O O . PRO A 1 112 ? 12.219 -17.719 1.114 1 85.31 112 PRO A O 1
ATOM 898 N N . PHE A 1 113 ? 13.203 -15.914 1.939 1 84.38 113 PHE A N 1
ATOM 899 C CA . PHE A 1 113 ? 14.508 -16.031 1.299 1 84.38 113 PHE A CA 1
ATOM 900 C C . PHE A 1 113 ? 14.398 -15.781 -0.2 1 84.38 113 PHE A C 1
ATOM 902 O O . PHE A 1 113 ? 15.305 -16.125 -0.961 1 84.38 113 PHE A O 1
ATOM 909 N N . SER A 1 114 ? 13.297 -15.273 -0.585 1 88.62 114 SER A N 1
ATOM 910 C CA . SER A 1 114 ? 13.094 -14.898 -1.981 1 88.62 114 SER A CA 1
ATOM 911 C C . SER A 1 114 ? 12.672 -13.438 -2.107 1 88.62 114 SER A C 1
ATOM 913 O O . SER A 1 114 ? 12.164 -12.844 -1.149 1 88.62 114 SER A O 1
ATOM 915 N N . LEU A 1 115 ? 12.883 -12.852 -3.256 1 88.94 115 LEU A N 1
ATOM 916 C CA . LEU A 1 115 ? 12.531 -11.453 -3.502 1 88.94 115 LEU A CA 1
ATOM 917 C C . LEU A 1 115 ? 11.242 -11.359 -4.316 1 88.94 115 LEU A C 1
ATOM 919 O O . LEU A 1 115 ? 10.359 -10.562 -3.998 1 88.94 115 LEU A O 1
ATOM 923 N N . VAL A 1 116 ? 11.273 -12.141 -5.348 1 93.38 116 VAL A N 1
ATOM 924 C CA . VAL A 1 116 ? 10.125 -12.172 -6.246 1 93.38 116 VAL A CA 1
ATOM 925 C C . VAL A 1 116 ? 9.656 -13.609 -6.449 1 93.38 116 VAL A C 1
ATOM 927 O O . VAL A 1 116 ? 10.477 -14.523 -6.562 1 93.38 116 VAL A O 1
ATOM 930 N N . SER A 1 117 ? 8.398 -13.75 -6.465 1 95.5 117 SER A N 1
ATOM 931 C CA . SER A 1 117 ? 7.805 -15.062 -6.723 1 95.5 117 SER A CA 1
ATOM 932 C C . SER A 1 117 ? 6.781 -14.984 -7.852 1 95.5 117 SER A C 1
ATOM 934 O O . SER A 1 117 ? 6.34 -13.898 -8.227 1 95.5 117 SER A O 1
ATOM 936 N N . ALA A 1 118 ? 6.473 -16.125 -8.352 1 97.56 118 ALA A N 1
ATOM 937 C CA . ALA A 1 118 ? 5.477 -16.203 -9.414 1 97.56 118 ALA A CA 1
ATOM 938 C C . ALA A 1 118 ? 4.688 -17.5 -9.328 1 97.56 118 ALA A C 1
ATOM 940 O O . ALA A 1 118 ? 5.199 -18.516 -8.852 1 97.56 118 ALA A O 1
ATOM 941 N N . ALA A 1 119 ? 3.479 -17.422 -9.703 1 97.56 119 ALA A N 1
ATOM 942 C CA . ALA A 1 119 ? 2.607 -18.594 -9.859 1 97.56 119 ALA A CA 1
ATOM 943 C C . ALA A 1 119 ? 2.221 -18.781 -11.32 1 97.56 119 ALA A C 1
ATOM 945 O O . ALA A 1 119 ? 1.648 -17.891 -11.945 1 97.56 119 ALA A O 1
ATOM 946 N N . MET A 1 120 ? 2.604 -19.906 -11.805 1 97.62 120 MET A N 1
ATOM 947 C CA . MET A 1 120 ? 2.229 -20.297 -13.164 1 97.62 120 MET A CA 1
ATOM 948 C C . MET A 1 120 ? 1.085 -21.297 -13.148 1 97.62 120 MET A C 1
ATOM 950 O O . MET A 1 120 ? 1.21 -22.375 -12.555 1 97.62 120 MET A O 1
ATOM 954 N N . PHE A 1 121 ? 0.043 -20.984 -13.789 1 98.12 121 PHE A N 1
ATOM 955 C CA . PHE A 1 121 ? -1.149 -21.828 -13.734 1 98.12 121 PHE A CA 1
ATOM 956 C C . PHE A 1 121 ? -1.197 -22.781 -14.922 1 98.12 121 PHE A C 1
ATOM 958 O O . PHE A 1 121 ? -1.356 -22.344 -16.062 1 98.12 121 PHE A O 1
ATOM 965 N N . ILE A 1 122 ? -1.118 -24.047 -14.609 1 97.62 122 ILE A N 1
ATOM 966 C CA . ILE A 1 122 ? -0.948 -25.078 -15.617 1 97.62 122 ILE A CA 1
ATOM 967 C C . ILE A 1 122 ? -2.301 -25.719 -15.953 1 97.62 122 ILE A C 1
ATOM 969 O O . ILE A 1 122 ? -2.604 -25.969 -17.109 1 97.62 122 ILE A O 1
ATOM 973 N N . ASN A 1 123 ? -3.021 -26.016 -14.969 1 96.88 123 ASN A N 1
ATOM 974 C CA . ASN A 1 123 ? -4.336 -26.641 -15.078 1 96.88 123 ASN A CA 1
ATOM 975 C C . ASN A 1 123 ? -5.312 -26.078 -14.055 1 96.88 123 ASN A C 1
ATOM 977 O O . ASN A 1 123 ? -5.117 -26.234 -12.844 1 96.88 123 ASN A O 1
ATOM 981 N N . CYS A 1 124 ? -6.363 -25.391 -14.586 1 97 124 CYS A N 1
ATOM 982 C CA . CYS A 1 124 ? -7.367 -24.75 -13.742 1 97 124 CYS A CA 1
ATOM 983 C C . CYS A 1 124 ? -8.773 -25.109 -14.203 1 97 124 CYS A C 1
ATOM 985 O O . CYS A 1 124 ? -9.508 -24.234 -14.68 1 97 124 CYS A O 1
ATOM 987 N N . PRO A 1 125 ? -9.203 -26.297 -14.031 1 96.12 125 PRO A N 1
ATOM 988 C CA . PRO A 1 125 ? -10.578 -26.641 -14.414 1 96.12 125 PRO A CA 1
ATOM 989 C C . PRO A 1 125 ? -11.617 -25.797 -13.68 1 96.12 125 PRO A C 1
ATOM 991 O O . PRO A 1 125 ? -11.297 -25.109 -12.711 1 96.12 125 PRO A O 1
ATOM 994 N N . GLU A 1 126 ? -12.875 -25.875 -14.227 1 95.62 126 GLU A N 1
ATOM 995 C CA . GLU A 1 126 ? -13.969 -25.188 -13.547 1 95.62 126 GLU A CA 1
ATOM 996 C C . GLU A 1 126 ? -14.055 -25.594 -12.078 1 95.62 126 GLU A C 1
ATOM 998 O O . GLU A 1 126 ? -13.953 -26.766 -11.75 1 95.62 126 GLU A O 1
ATOM 1003 N N . GLY A 1 127 ? -14.188 -24.578 -11.203 1 95 127 GLY A N 1
ATOM 1004 C CA . GLY A 1 127 ? -14.266 -24.859 -9.773 1 95 127 GLY A CA 1
ATOM 1005 C C . GLY A 1 127 ? -12.938 -24.703 -9.062 1 95 127 GLY A C 1
ATOM 1006 O O . GLY A 1 127 ? -12.867 -24.781 -7.836 1 95 127 GLY A O 1
ATOM 1007 N N . SER A 1 128 ? -11.844 -24.5 -9.797 1 94.69 128 SER A N 1
ATOM 1008 C CA . SER A 1 128 ? -10.539 -24.281 -9.18 1 94.69 128 SER A CA 1
ATOM 1009 C C . SER A 1 128 ? -10.562 -23.016 -8.305 1 94.69 128 SER A C 1
ATOM 1011 O O . SER A 1 128 ? -11.219 -22.031 -8.648 1 94.69 128 SER A O 1
ATOM 1013 N N . ASN A 1 129 ? -9.836 -23.1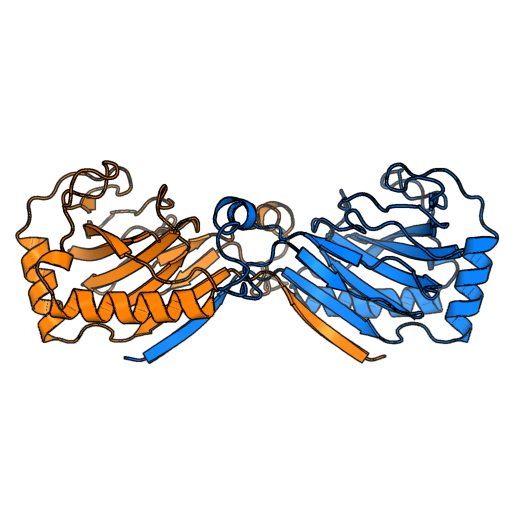09 -7.246 1 92.62 129 ASN A N 1
ATOM 1014 C CA . ASN A 1 129 ? -9.805 -21.969 -6.336 1 92.62 129 ASN A CA 1
ATOM 1015 C C . ASN A 1 129 ? -9.07 -20.781 -6.953 1 92.62 129 ASN A C 1
ATOM 1017 O O . ASN A 1 129 ? -8.195 -20.953 -7.797 1 92.62 129 ASN A O 1
ATOM 1021 N N . ASN A 1 130 ? -9.461 -19.609 -6.531 1 95.06 130 ASN A N 1
ATOM 1022 C CA . ASN A 1 130 ? -8.805 -18.359 -6.902 1 95.06 130 ASN A CA 1
ATOM 1023 C C . ASN A 1 130 ? -7.516 -18.141 -6.121 1 95.06 130 ASN A C 1
ATOM 1025 O O . ASN A 1 130 ? -7.207 -18.906 -5.207 1 95.06 130 ASN A O 1
ATOM 1029 N N . LEU A 1 131 ? -6.738 -17.266 -6.562 1 96.56 131 LEU A N 1
ATOM 1030 C CA . LEU A 1 131 ? -5.551 -16.844 -5.832 1 96.56 131 LEU A CA 1
ATOM 1031 C C . LEU A 1 131 ? -5.801 -15.516 -5.129 1 96.56 131 LEU A C 1
ATOM 1033 O O . LEU A 1 131 ? -6.031 -14.492 -5.781 1 96.56 131 LEU A O 1
ATOM 1037 N N . TYR A 1 132 ? -5.742 -15.547 -3.832 1 94.25 132 TYR A N 1
ATOM 1038 C CA . TYR A 1 132 ? -6.004 -14.375 -3.01 1 94.25 132 TYR A CA 1
ATOM 1039 C C . TYR A 1 132 ? -4.703 -13.773 -2.482 1 94.25 132 TYR A C 1
ATOM 1041 O O . TYR A 1 132 ? -3.799 -14.508 -2.072 1 94.25 132 TYR A O 1
ATOM 1049 N N . PHE A 1 133 ? -4.637 -12.5 -2.578 1 95.38 133 PHE A N 1
ATOM 1050 C CA . PHE A 1 133 ? -3.564 -11.742 -1.941 1 95.38 133 PHE A CA 1
ATOM 1051 C C . PHE A 1 133 ? -4.102 -10.922 -0.774 1 95.38 133 PHE A C 1
ATOM 1053 O O . PHE A 1 133 ? -5.168 -10.32 -0.875 1 95.38 133 PHE A O 1
ATOM 1060 N N . GLU A 1 134 ? -3.33 -10.906 0.279 1 91.75 134 GLU A N 1
ATOM 1061 C CA . GLU A 1 134 ? -3.711 -10.18 1.482 1 91.75 134 GLU A CA 1
ATOM 1062 C C . GLU A 1 134 ? -3.076 -8.789 1.51 1 91.75 134 GLU A C 1
ATOM 1064 O O . GLU A 1 134 ? -1.896 -8.633 1.187 1 91.75 134 GLU A O 1
ATOM 1069 N N . ASN A 1 135 ? -3.885 -7.797 1.855 1 90 135 ASN A N 1
ATOM 1070 C CA . ASN A 1 135 ? -3.344 -6.457 2.061 1 90 135 ASN A CA 1
ATOM 1071 C C . ASN A 1 135 ? -2.236 -6.453 3.111 1 90 135 ASN A C 1
ATOM 1073 O O . ASN A 1 135 ? -2.451 -6.879 4.246 1 90 135 ASN A O 1
ATOM 1077 N N . PRO A 1 136 ? -1.091 -5.961 2.721 1 88.94 136 PRO A N 1
ATOM 1078 C CA . PRO A 1 136 ? 0.025 -6.02 3.668 1 88.94 136 PRO A CA 1
ATOM 1079 C C . PRO A 1 136 ? -0.059 -4.941 4.746 1 88.94 136 PRO A C 1
ATOM 1081 O O . PRO A 1 136 ? 0.688 -4.98 5.727 1 88.94 136 PRO A O 1
ATOM 1084 N N . ASN A 1 137 ? -0.919 -3.986 4.574 1 83.56 137 ASN A N 1
ATOM 1085 C CA . ASN A 1 137 ? -1.106 -2.934 5.57 1 83.56 137 ASN A CA 1
ATOM 1086 C C . ASN A 1 137 ? -1.892 -3.438 6.777 1 83.56 137 ASN A C 1
ATOM 1088 O O . ASN A 1 137 ? -3.096 -3.678 6.684 1 83.56 137 ASN A O 1
ATOM 1092 N N . PRO A 1 138 ? -1.265 -3.486 7.914 1 78.19 138 PRO A N 1
ATOM 1093 C CA . PRO A 1 138 ? -1.944 -4.051 9.086 1 78.19 138 PRO A CA 1
ATOM 1094 C C . PRO A 1 138 ? -3.074 -3.16 9.594 1 78.19 138 PRO A C 1
ATOM 1096 O O . PRO A 1 138 ? -3.953 -3.629 10.32 1 78.19 138 PRO A O 1
ATOM 1099 N N . HIS A 1 139 ? -3.129 -1.966 9.258 1 77.62 139 HIS A N 1
ATOM 1100 C CA . HIS A 1 139 ? -4.094 -1.021 9.812 1 77.62 139 HIS A CA 1
ATOM 1101 C C . HIS A 1 139 ? -5.434 -1.123 9.102 1 77.62 139 HIS A C 1
ATOM 1103 O O . HIS A 1 139 ? -6.453 -0.647 9.609 1 77.62 139 HIS A O 1
ATOM 1109 N N . VAL A 1 140 ? -5.434 -1.641 7.914 1 73.75 140 VAL A N 1
ATOM 1110 C CA . VAL A 1 140 ? -6.656 -1.734 7.129 1 73.75 140 VAL A CA 1
ATOM 1111 C C . VAL A 1 140 ? -7.648 -2.666 7.82 1 73.75 140 VAL A C 1
ATOM 1113 O O . VAL A 1 140 ? -8.852 -2.387 7.859 1 73.75 140 VAL A O 1
ATOM 1116 N N . GLU A 1 141 ? -7.219 -3.723 8.367 1 63.12 141 GLU A N 1
ATOM 1117 C CA . GLU A 1 141 ? -8.094 -4.684 9.031 1 63.12 141 GLU A CA 1
ATOM 1118 C C . GLU A 1 141 ? -8.734 -4.078 10.281 1 63.12 141 GLU A C 1
ATOM 1120 O O . GLU A 1 141 ? -9.883 -4.379 10.602 1 63.12 141 GLU A O 1
ATOM 1125 N N . PHE A 1 142 ? -8.031 -3.309 10.914 1 60.28 142 PHE A N 1
ATOM 1126 C CA . PHE A 1 142 ? -8.469 -2.791 12.203 1 60.28 142 PHE A CA 1
ATOM 1127 C C . PHE A 1 142 ? -9.484 -1.67 12.023 1 60.28 142 PHE A C 1
ATOM 1129 O O . PHE A 1 142 ? -10.477 -1.597 12.75 1 60.28 142 PHE A O 1
ATOM 1136 N N . ASN A 1 143 ? -9.258 -0.875 11.195 1 58.97 143 ASN A N 1
ATOM 1137 C CA . ASN A 1 143 ? -9.969 0.398 11.188 1 58.97 143 ASN A CA 1
ATOM 1138 C C . ASN A 1 143 ? -11.227 0.332 10.328 1 58.97 143 ASN A C 1
ATOM 1140 O O . ASN A 1 143 ? -12.18 1.082 10.555 1 58.97 143 ASN A O 1
ATOM 1144 N N . TYR A 1 144 ? -11.352 -0.576 9.367 1 58.28 144 TYR A N 1
ATOM 1145 C CA . TYR A 1 144 ? -12.367 -0.257 8.367 1 58.28 144 TYR A CA 1
ATOM 1146 C C . TYR A 1 144 ? -13.414 -1.364 8.273 1 58.28 144 TYR A C 1
ATOM 1148 O O . TYR A 1 144 ? -14.172 -1.434 7.309 1 58.28 144 TYR A O 1
ATOM 1156 N N . ARG A 1 145 ? -13.445 -2.316 9.234 1 51.84 145 ARG A N 1
ATOM 1157 C CA . ARG A 1 145 ? -14.477 -3.35 9.164 1 51.84 145 ARG A CA 1
ATOM 1158 C C . ARG A 1 145 ? -15.867 -2.736 9.172 1 51.84 145 ARG A C 1
ATOM 1160 O O . ARG A 1 145 ? -16.875 -3.447 9.039 1 51.84 145 ARG A O 1
ATOM 1167 N N . LEU A 1 146 ? -16.047 -1.56 9.273 1 52.31 146 LEU A N 1
ATOM 1168 C CA . LEU A 1 146 ? -17.344 -1.244 9.891 1 52.31 146 LEU A CA 1
ATOM 1169 C C . LEU A 1 146 ? -18.453 -1.305 8.859 1 52.31 146 LEU A C 1
ATOM 1171 O O . LEU A 1 146 ? -19.562 -1.784 9.156 1 52.31 146 LEU A O 1
ATOM 1175 N N . ASP A 1 147 ? -18.531 -0.322 7.641 1 51.19 147 ASP A N 1
ATOM 1176 C CA . ASP A 1 147 ? -19.812 -0.19 6.945 1 51.19 147 ASP A CA 1
ATOM 1177 C C . ASP A 1 147 ? -19.688 -0.596 5.48 1 51.19 147 ASP A C 1
ATOM 1179 O O . ASP A 1 147 ? -19.719 0.257 4.59 1 51.19 147 ASP A O 1
ATOM 1183 N N . GLU A 1 148 ? -19.375 -1.807 5.223 1 53.53 148 GLU A N 1
ATOM 1184 C CA . GLU A 1 148 ? -19.156 -2.283 3.859 1 53.53 148 GLU A CA 1
ATOM 1185 C C . GLU A 1 148 ? -20.422 -2.148 3.016 1 53.53 148 GLU A C 1
ATOM 1187 O O . GLU A 1 148 ? -20.344 -1.975 1.797 1 53.53 148 GLU A O 1
ATOM 1192 N N . LYS A 1 149 ? -21.469 -2.418 3.555 1 51.69 149 LYS A N 1
ATOM 1193 C CA . LYS A 1 149 ? -22.703 -2.428 2.768 1 51.69 149 LYS A CA 1
ATOM 1194 C C . LYS A 1 149 ? -22.938 -1.071 2.113 1 51.69 149 LYS A C 1
ATOM 1196 O O . LYS A 1 149 ? -23.312 -1.001 0.941 1 51.69 149 LYS A O 1
ATOM 1201 N N . ASN A 1 150 ? -22.734 -0.101 2.812 1 50.41 150 ASN A N 1
ATOM 1202 C CA . ASN A 1 150 ? -23.109 1.228 2.344 1 50.41 150 ASN A CA 1
ATOM 1203 C C . ASN A 1 150 ? -21.922 1.996 1.797 1 50.41 150 ASN A C 1
ATOM 1205 O O . ASN A 1 150 ? -22.078 3.008 1.114 1 50.41 150 ASN A O 1
ATOM 1209 N N . ASN A 1 151 ? -20.672 1.527 2.148 1 51.41 151 ASN A N 1
ATOM 1210 C CA . ASN A 1 151 ? -19.516 2.273 1.684 1 51.41 151 ASN A CA 1
ATOM 1211 C C . ASN A 1 151 ? -18.469 1.349 1.073 1 51.41 151 ASN A C 1
ATOM 1213 O O . ASN A 1 151 ? -17.547 0.89 1.769 1 51.41 151 ASN A O 1
ATOM 1217 N N . PRO A 1 152 ? -18.719 1.132 -0.185 1 54.38 152 PRO A N 1
ATOM 1218 C CA . PRO A 1 152 ? -17.797 0.196 -0.825 1 54.38 152 PRO A CA 1
ATOM 1219 C C . PRO A 1 152 ? -16.344 0.658 -0.748 1 54.38 152 PRO A C 1
ATOM 1221 O O . PRO A 1 152 ? -16.047 1.809 -1.074 1 54.38 152 PRO A O 1
ATOM 1224 N N . ARG A 1 153 ? -15.562 -0.137 -0.185 1 57.34 153 ARG A N 1
ATOM 1225 C CA . ARG A 1 153 ? -14.148 0.121 0.047 1 57.34 153 ARG A CA 1
ATOM 1226 C C . ARG A 1 153 ? -13.414 0.37 -1.267 1 57.34 153 ARG A C 1
ATOM 1228 O O . ARG A 1 153 ? -13.742 -0.235 -2.291 1 57.34 153 ARG A O 1
ATOM 1235 N N . SER A 1 154 ? -12.633 1.418 -1.174 1 62.84 154 SER A N 1
ATOM 1236 C CA . SER A 1 154 ? -11.742 1.66 -2.307 1 62.84 154 SER A CA 1
ATOM 1237 C C . SER A 1 154 ? -10.664 0.585 -2.406 1 62.84 154 SER A C 1
ATOM 1239 O O . SER A 1 154 ? -10.531 -0.248 -1.508 1 62.84 154 SER A O 1
ATOM 1241 N N . GLU A 1 155 ? -10.062 0.573 -3.502 1 60.72 155 GLU A N 1
ATOM 1242 C CA . GLU A 1 155 ? -9.016 -0.4 -3.801 1 60.72 155 GLU A CA 1
ATOM 1243 C C . GLU A 1 155 ? -7.945 -0.415 -2.711 1 60.72 155 GLU A C 1
ATOM 1245 O O . GLU A 1 155 ? -7.406 -1.472 -2.379 1 60.72 155 GLU A O 1
ATOM 1250 N N . GLY A 1 156 ? -7.801 0.683 -2.025 1 64.94 156 GLY A N 1
ATOM 1251 C CA . GLY A 1 156 ? -6.762 0.763 -1.007 1 64.94 156 GLY A CA 1
ATOM 1252 C C . GLY A 1 156 ? -7.188 0.179 0.326 1 64.94 156 GLY A C 1
ATOM 1253 O O . GLY A 1 156 ? -6.348 -0.161 1.159 1 64.94 156 GLY A O 1
ATOM 1254 N N . MET A 1 157 ? -8.453 -0.068 0.328 1 69.5 157 MET A N 1
ATOM 1255 C CA . MET A 1 157 ? -8.961 -0.42 1.652 1 69.5 157 MET A CA 1
ATOM 1256 C C . MET A 1 157 ? -9.438 -1.869 1.686 1 69.5 157 MET A C 1
ATOM 1258 O O . MET A 1 157 ? -9.914 -2.348 2.717 1 69.5 157 MET A O 1
ATOM 1262 N N . HIS A 1 158 ? -9.18 -2.535 0.59 1 78.38 158 HIS A N 1
ATOM 1263 C CA . HIS A 1 158 ? -9.578 -3.936 0.573 1 78.38 158 HIS A CA 1
ATOM 1264 C C . HIS A 1 158 ? -8.609 -4.801 1.368 1 78.38 158 HIS A C 1
ATOM 1266 O O . HIS A 1 158 ? -7.395 -4.602 1.294 1 78.38 158 HIS A O 1
ATOM 1272 N N . GLU A 1 159 ? -9.227 -5.699 2.117 1 83.31 159 GLU A N 1
ATOM 1273 C CA . GLU A 1 159 ? -8.391 -6.629 2.877 1 83.31 159 GLU A CA 1
ATOM 1274 C C . GLU A 1 159 ? -7.719 -7.641 1.956 1 83.31 159 GLU A C 1
ATOM 1276 O O . GLU A 1 159 ? -6.633 -8.141 2.266 1 83.31 159 GLU A O 1
ATOM 1281 N N . TYR A 1 160 ? -8.414 -7.902 0.839 1 88.19 160 TYR A N 1
ATOM 1282 C CA . TYR A 1 160 ? -7.883 -8.891 -0.091 1 88.19 160 TYR A CA 1
ATOM 1283 C C . TYR A 1 160 ? -8.133 -8.469 -1.534 1 88.19 160 TYR A C 1
ATOM 1285 O O . TYR A 1 160 ? -9.016 -7.66 -1.808 1 88.19 160 TYR A O 1
ATOM 1293 N N . TRP A 1 161 ? -7.32 -8.953 -2.35 1 91.81 161 TRP A N 1
ATOM 1294 C CA . TRP A 1 161 ? -7.512 -8.961 -3.797 1 91.81 161 TRP A CA 1
ATOM 1295 C C . TRP A 1 161 ? -7.371 -10.375 -4.352 1 91.81 161 TRP A C 1
ATOM 1297 O O . TRP A 1 161 ? -6.641 -11.203 -3.793 1 91.81 161 TRP A O 1
ATOM 1307 N N . TYR A 1 162 ? -8.148 -10.68 -5.41 1 93.62 162 TYR A N 1
ATOM 1308 C CA . TYR A 1 162 ? -8 -12.031 -5.926 1 93.62 162 TYR A CA 1
ATOM 1309 C C . TYR A 1 162 ? -7.988 -12.039 -7.449 1 93.62 162 TYR A C 1
ATOM 1311 O O . TYR A 1 162 ? -8.469 -11.094 -8.086 1 93.62 162 TYR A O 1
ATOM 1319 N N . PHE A 1 163 ? -7.391 -13.039 -7.973 1 95.25 163 PHE A N 1
ATOM 1320 C CA . PHE A 1 163 ? -7.383 -13.359 -9.398 1 95.25 163 PHE A CA 1
ATOM 1321 C C . PHE A 1 163 ? -8.117 -14.672 -9.656 1 95.25 163 PHE A C 1
ATOM 1323 O O . PHE A 1 163 ? -8.078 -15.586 -8.836 1 95.25 163 PHE A O 1
ATOM 1330 N N . GLU A 1 164 ? -8.812 -14.711 -10.734 1 95.06 164 GLU A N 1
ATOM 1331 C CA . GLU A 1 164 ? -9.367 -15.953 -11.266 1 95.06 164 GLU A CA 1
ATOM 1332 C C . GLU A 1 164 ? -8.531 -16.484 -12.422 1 95.06 164 GLU A C 1
ATOM 1334 O O . GLU A 1 164 ? -8.836 -16.219 -13.586 1 95.06 164 GLU A O 1
ATOM 1339 N N . PRO A 1 165 ? -7.535 -17.25 -12.055 1 94.25 165 PRO A N 1
ATOM 1340 C CA . PRO A 1 165 ? -6.574 -17.625 -13.094 1 94.25 165 PRO A CA 1
ATOM 1341 C C . PRO A 1 165 ? -7.117 -18.688 -14.039 1 94.25 165 PRO A C 1
ATOM 1343 O O . PRO A 1 165 ? -8.016 -19.453 -13.672 1 94.25 165 PRO A O 1
ATOM 1346 N N . MET A 1 166 ? -6.57 -18.656 -15.227 1 96.56 166 MET A N 1
ATOM 1347 C CA . MET A 1 166 ? -6.836 -19.641 -16.266 1 96.56 166 MET A CA 1
ATOM 1348 C C . MET A 1 166 ? -5.547 -20.328 -16.703 1 96.56 166 MET A C 1
ATOM 1350 O O . MET A 1 166 ? -4.453 -19.844 -16.406 1 96.56 166 MET A O 1
ATOM 1354 N N . ASP A 1 167 ? -5.762 -21.453 -17.453 1 98.12 167 ASP A N 1
ATOM 1355 C CA . ASP A 1 167 ? -4.59 -22.141 -17.969 1 98.12 167 ASP A CA 1
ATOM 1356 C C . ASP A 1 167 ? -3.678 -21.172 -18.734 1 98.12 167 ASP A C 1
ATOM 1358 O O . ASP A 1 167 ? -4.145 -20.406 -19.562 1 98.12 167 ASP A O 1
ATOM 1362 N N . GLY A 1 168 ? -2.375 -21.219 -18.312 1 98.19 168 GLY A N 1
ATOM 1363 C CA . GLY A 1 168 ? -1.396 -20.453 -19.062 1 98.19 168 GLY A CA 1
ATOM 1364 C C . GLY A 1 168 ? -1.076 -19.109 -18.406 1 98.19 168 GLY A C 1
ATOM 1365 O O . GLY A 1 168 ? -0.148 -18.422 -18.828 1 98.19 168 GLY A O 1
ATOM 1366 N N . ASP A 1 169 ? -1.799 -18.734 -17.344 1 98.38 169 ASP A N 1
ATOM 1367 C CA . ASP A 1 169 ? -1.565 -17.469 -16.656 1 98.38 169 ASP A CA 1
ATOM 1368 C C . ASP A 1 169 ? -0.265 -17.516 -15.859 1 98.38 169 ASP A C 1
ATOM 1370 O O . ASP A 1 169 ? 0.159 -18.578 -15.398 1 98.38 169 ASP A O 1
ATOM 1374 N N . LEU A 1 170 ? 0.318 -16.359 -15.758 1 98.75 170 LEU A N 1
ATOM 1375 C CA . LEU A 1 170 ? 1.45 -16.109 -14.867 1 98.75 170 LEU A CA 1
ATOM 1376 C C . LEU A 1 170 ? 1.204 -14.875 -14.008 1 98.75 170 LEU A C 1
ATOM 1378 O O . LEU A 1 170 ? 0.866 -13.805 -14.523 1 98.75 170 LEU A O 1
ATOM 1382 N N . ILE A 1 171 ? 1.288 -15.055 -12.742 1 98.62 171 ILE A N 1
ATOM 1383 C CA . ILE A 1 171 ? 1.177 -13.93 -11.82 1 98.62 171 ILE A CA 1
ATOM 1384 C C . ILE A 1 171 ? 2.494 -13.742 -11.078 1 98.62 171 ILE A C 1
ATOM 1386 O O . ILE A 1 171 ? 2.992 -14.672 -10.438 1 98.62 171 ILE A O 1
ATOM 1390 N N . ILE A 1 172 ? 3.043 -12.531 -11.195 1 98.25 172 ILE A N 1
ATOM 1391 C CA . ILE A 1 172 ? 4.305 -12.172 -10.555 1 98.25 172 ILE A CA 1
ATOM 1392 C C . ILE A 1 172 ? 4.043 -11.211 -9.398 1 98.25 172 ILE A C 1
ATOM 1394 O O . ILE A 1 172 ? 3.295 -10.242 -9.547 1 98.25 172 ILE A O 1
ATOM 1398 N N . PHE A 1 173 ? 4.672 -11.469 -8.305 1 96.5 173 PHE A N 1
ATOM 1399 C CA . PHE A 1 173 ? 4.418 -10.672 -7.109 1 96.5 173 PHE A CA 1
ATOM 1400 C C . PHE A 1 173 ? 5.629 -10.688 -6.18 1 96.5 173 PHE A C 1
ATOM 1402 O O . PHE A 1 173 ? 6.5 -11.555 -6.301 1 96.5 173 PHE A O 1
ATOM 1409 N N . PRO A 1 174 ? 5.742 -9.664 -5.301 1 93.56 174 PRO A N 1
ATOM 1410 C CA . PRO A 1 174 ? 6.801 -9.734 -4.293 1 93.56 174 PRO A CA 1
ATOM 1411 C C . PRO A 1 174 ? 6.645 -10.93 -3.352 1 93.56 174 PRO A C 1
ATOM 1413 O O . PRO A 1 174 ? 5.531 -11.227 -2.908 1 93.56 174 PRO A O 1
ATOM 1416 N N . SER A 1 175 ? 7.723 -11.531 -2.93 1 93 175 SER A N 1
ATOM 1417 C CA . SER A 1 175 ? 7.699 -12.789 -2.201 1 93 175 SER A CA 1
ATOM 1418 C C . SER A 1 175 ? 7.129 -12.609 -0.799 1 93 175 SER A C 1
ATOM 1420 O O . SER A 1 175 ? 6.672 -13.578 -0.18 1 93 175 SER A O 1
ATOM 1422 N N . TRP A 1 176 ? 7.191 -11.438 -0.301 1 91.12 176 TRP A N 1
ATOM 1423 C CA . TRP A 1 176 ? 6.719 -11.188 1.057 1 91.12 176 TRP A CA 1
ATOM 1424 C C . TRP A 1 176 ? 5.195 -11.109 1.097 1 91.12 176 TRP A C 1
ATOM 1426 O O . TRP A 1 176 ? 4.594 -11.156 2.172 1 91.12 176 TRP A O 1
ATOM 1436 N N . LEU A 1 177 ? 4.566 -10.914 -0.027 1 94.19 177 LEU A N 1
ATOM 1437 C CA . LEU A 1 177 ? 3.123 -10.719 -0.075 1 94.19 177 LEU A CA 1
ATOM 1438 C C . LEU A 1 177 ? 2.391 -12.023 0.238 1 94.19 177 LEU A C 1
ATOM 1440 O O . LEU A 1 177 ? 2.502 -13 -0.508 1 94.19 177 LEU A O 1
ATOM 1444 N N . ARG A 1 178 ? 1.619 -11.953 1.302 1 94 178 ARG A N 1
ATOM 1445 C CA . ARG A 1 178 ? 0.875 -13.141 1.706 1 94 178 ARG A CA 1
ATOM 1446 C C . ARG A 1 178 ? -0.228 -13.461 0.704 1 94 178 ARG A C 1
ATOM 1448 O O . ARG A 1 178 ? -0.939 -12.57 0.245 1 94 178 ARG A O 1
ATOM 1455 N N . HIS A 1 179 ? -0.354 -14.789 0.392 1 95.94 179 HIS A N 1
ATOM 1456 C CA . HIS A 1 179 ? -1.328 -15.219 -0.604 1 95.94 179 HIS A CA 1
ATOM 1457 C C . HIS A 1 179 ? -1.761 -16.656 -0.361 1 95.94 179 HIS A C 1
ATOM 1459 O O . HIS A 1 179 ? -1.11 -17.391 0.391 1 95.94 179 HIS A O 1
ATOM 1465 N N . GLY A 1 180 ? -2.832 -17.062 -0.896 1 94.19 180 GLY A N 1
ATOM 1466 C CA . GLY A 1 180 ? -3.434 -18.375 -0.79 1 94.19 180 GLY A CA 1
ATOM 1467 C C . GLY A 1 180 ? -4.82 -18.453 -1.4 1 94.19 180 GLY A C 1
ATOM 1468 O O . GLY A 1 180 ? -5.125 -17.734 -2.354 1 94.19 180 GLY A O 1
ATOM 1469 N N . SER A 1 181 ? -5.578 -19.469 -0.996 1 92.06 181 SER A N 1
ATOM 1470 C CA . SER A 1 181 ? -6.934 -19.609 -1.511 1 92.06 181 SER A CA 1
ATOM 1471 C C . SER A 1 181 ? -7.965 -19.172 -0.482 1 92.06 181 SER A C 1
ATOM 1473 O O . SER A 1 181 ? -9.164 -19.422 -0.644 1 92.06 181 SER A O 1
ATOM 1475 N N . MET A 1 182 ? -7.461 -18.5 0.583 1 85 182 MET A N 1
ATOM 1476 C CA . MET A 1 182 ? -8.32 -18.125 1.702 1 85 182 MET A CA 1
ATOM 1477 C C . MET A 1 182 ? -9.102 -19.328 2.215 1 85 182 MET A C 1
ATOM 1479 O O . MET A 1 182 ? -8.523 -20.391 2.461 1 85 182 MET A O 1
ATOM 1483 N N . TYR A 1 183 ? -10.406 -19.203 2.529 1 82.88 183 TYR A N 1
ATOM 1484 C CA . TYR A 1 183 ? -11.164 -20.328 3.086 1 82.88 183 TYR A CA 1
ATOM 1485 C C . TYR A 1 183 ? -11.953 -21.047 2.002 1 82.88 183 TYR A C 1
ATOM 1487 O O . TYR A 1 183 ? -12.875 -21.812 2.299 1 82.88 183 TYR A O 1
ATOM 1495 N N . GLN A 1 184 ? -11.5 -20.828 0.796 1 89.06 184 GLN A N 1
ATOM 1496 C CA . GLN A 1 184 ? -12.219 -21.438 -0.315 1 89.06 184 GLN A CA 1
ATOM 1497 C C . GLN A 1 184 ? -11.531 -22.703 -0.789 1 89.06 184 GLN A C 1
ATOM 1499 O O . GLN A 1 184 ? -10.461 -22.656 -1.394 1 89.06 184 GLN A O 1
ATOM 1504 N N . PRO A 1 185 ? -12.164 -23.797 -0.55 1 89 185 PRO A N 1
ATOM 1505 C CA . PRO A 1 185 ? -11.578 -25.062 -1.026 1 89 185 PRO A CA 1
ATOM 1506 C C . PRO A 1 185 ? -11.648 -25.203 -2.545 1 89 185 PRO A C 1
ATOM 1508 O O . PRO A 1 185 ? -12.594 -24.719 -3.172 1 89 185 PRO A O 1
ATOM 1511 N N . ASN A 1 186 ? -10.648 -25.812 -3.014 1 92.56 186 ASN A N 1
ATOM 1512 C CA . ASN A 1 186 ? -10.688 -26.203 -4.422 1 92.56 186 ASN A CA 1
ATOM 1513 C C . ASN A 1 186 ? -11.852 -27.141 -4.711 1 92.56 186 ASN A C 1
ATOM 1515 O O . ASN A 1 186 ? -12.062 -28.109 -3.973 1 92.56 186 ASN A O 1
ATOM 1519 N N . LYS A 1 187 ? -12.555 -26.891 -5.758 1 93.25 187 LYS A N 1
ATOM 1520 C CA . LYS A 1 187 ? -13.711 -27.719 -6.082 1 93.25 187 LYS A CA 1
ATOM 1521 C C . LYS A 1 187 ? -13.445 -28.562 -7.328 1 93.25 187 LYS A C 1
ATOM 1523 O O . LYS A 1 187 ? -14.312 -29.328 -7.766 1 93.25 187 LYS A O 1
ATOM 1528 N N . SER A 1 188 ? -12.305 -28.453 -7.852 1 92.69 188 SER A N 1
ATOM 1529 C CA . SER A 1 188 ? -11.938 -29.188 -9.055 1 92.69 188 SER A CA 1
ATOM 1530 C C . SER A 1 188 ? -10.961 -30.312 -8.742 1 92.69 188 SER A C 1
ATOM 1532 O O . SER A 1 188 ? -10.523 -30.453 -7.605 1 92.69 188 SER A O 1
ATOM 1534 N N . SER A 1 189 ? -10.75 -31.125 -9.781 1 90.12 189 SER A N 1
ATOM 1535 C CA . SER A 1 189 ? -9.719 -32.156 -9.688 1 90.12 189 SER A CA 1
ATOM 1536 C C . SER A 1 189 ? -8.477 -31.766 -10.484 1 90.12 189 SER A C 1
ATOM 1538 O O . SER A 1 189 ? -8.586 -31.156 -11.555 1 90.12 189 SER A O 1
ATOM 1540 N N . ASN A 1 190 ? -7.309 -32.031 -9.914 1 90.56 190 ASN A N 1
ATOM 1541 C CA . ASN A 1 190 ? -6.027 -31.859 -10.586 1 90.56 190 ASN A CA 1
ATOM 1542 C C . ASN A 1 190 ? -5.762 -30.406 -10.93 1 90.56 190 ASN A C 1
ATOM 1544 O O . ASN A 1 190 ? -5.398 -30.078 -12.062 1 90.56 190 ASN A O 1
ATOM 1548 N N . ARG A 1 191 ? -6.168 -29.531 -9.984 1 94.44 191 ARG A N 1
ATOM 1549 C CA . ARG A 1 191 ? -5.645 -28.172 -10.117 1 94.44 191 ARG A CA 1
ATOM 1550 C C . ARG A 1 191 ? -4.125 -28.156 -9.984 1 94.44 191 ARG A C 1
ATOM 1552 O O . ARG A 1 191 ? -3.58 -28.672 -9 1 94.44 191 ARG A O 1
ATOM 1559 N N . ILE A 1 192 ? -3.434 -27.578 -10.992 1 94.44 192 ILE A N 1
ATOM 1560 C CA . ILE A 1 192 ? -1.976 -27.641 -11 1 94.44 192 ILE A CA 1
ATOM 1561 C C . ILE A 1 192 ? -1.398 -26.234 -11.141 1 94.44 192 ILE A C 1
ATOM 1563 O O . ILE A 1 192 ? -1.728 -25.516 -12.078 1 94.44 192 ILE A O 1
ATOM 1567 N N . VAL A 1 193 ? -0.546 -25.875 -10.172 1 95 193 VAL A N 1
ATOM 1568 C CA . VAL A 1 193 ? 0.163 -24.609 -10.172 1 95 193 VAL A CA 1
ATOM 1569 C C . VAL A 1 193 ? 1.655 -24.844 -9.953 1 95 193 VAL A C 1
ATOM 1571 O O . VAL A 1 193 ? 2.043 -25.641 -9.102 1 95 193 VAL A O 1
ATOM 1574 N N . ILE A 1 194 ? 2.438 -24.234 -10.75 1 94.5 194 ILE A N 1
ATOM 1575 C CA . ILE A 1 194 ? 3.873 -24.234 -10.5 1 94.5 194 ILE A CA 1
ATOM 1576 C C . ILE A 1 194 ? 4.285 -22.938 -9.805 1 94.5 194 ILE A C 1
ATOM 1578 O O . ILE A 1 194 ? 4.039 -21.859 -10.32 1 94.5 194 ILE A O 1
ATOM 1582 N N . SER A 1 195 ? 4.887 -23.078 -8.664 1 94.31 195 SER A N 1
ATOM 1583 C CA . SER A 1 195 ? 5.418 -21.938 -7.918 1 94.31 195 SER A CA 1
ATOM 1584 C C . SER A 1 195 ? 6.895 -21.719 -8.227 1 94.31 195 SER A C 1
ATOM 1586 O O . SER A 1 195 ? 7.652 -22.688 -8.383 1 94.31 195 SER A O 1
ATOM 1588 N N . VAL A 1 196 ? 7.234 -20.469 -8.336 1 94.25 196 VAL A N 1
ATOM 1589 C CA . VAL A 1 196 ? 8.602 -20.078 -8.672 1 94.25 196 VAL A CA 1
ATOM 1590 C C . VAL A 1 196 ? 9.102 -19.031 -7.691 1 94.25 196 VAL A C 1
ATOM 1592 O O . VAL A 1 196 ? 8.367 -18.109 -7.34 1 94.25 196 VAL A O 1
ATOM 1595 N N . ASN A 1 197 ? 10.336 -19.172 -7.293 1 93.5 197 ASN A N 1
ATOM 1596 C CA . ASN A 1 197 ? 11.016 -18.141 -6.508 1 93.5 197 ASN A CA 1
ATOM 1597 C C . ASN A 1 197 ? 12.258 -17.609 -7.219 1 93.5 197 ASN A C 1
ATOM 1599 O O . ASN A 1 197 ? 12.914 -18.359 -7.957 1 93.5 197 ASN A O 1
ATOM 1603 N N . ALA A 1 198 ? 12.531 -16.406 -6.977 1 91.81 198 ALA A N 1
ATOM 1604 C CA . ALA A 1 198 ? 13.719 -15.781 -7.551 1 91.81 198 ALA A CA 1
ATOM 1605 C C . ALA A 1 198 ? 14.383 -14.844 -6.547 1 91.81 198 ALA A C 1
ATOM 1607 O O . ALA A 1 198 ? 13.719 -14.305 -5.66 1 91.81 198 ALA A O 1
ATOM 1608 N N . VAL A 1 199 ? 15.648 -14.734 -6.668 1 88.44 199 VAL A N 1
ATOM 1609 C CA . VAL A 1 199 ? 16.453 -13.828 -5.852 1 88.44 199 VAL A CA 1
ATOM 1610 C C . VAL A 1 199 ? 17.359 -12.984 -6.75 1 88.44 199 VAL A C 1
ATOM 1612 O O . VAL A 1 199 ? 17.375 -13.164 -7.973 1 88.44 199 VAL A O 1
ATOM 1615 N N . ARG A 1 200 ? 18.094 -12.047 -6.164 1 84 200 ARG A N 1
ATOM 1616 C CA . ARG A 1 200 ? 19.047 -11.234 -6.918 1 84 200 ARG A CA 1
ATOM 1617 C C . ARG A 1 200 ? 20.25 -12.062 -7.344 1 84 200 ARG A C 1
ATOM 1619 O O . ARG A 1 200 ? 20.734 -12.906 -6.59 1 84 200 ARG A O 1
ATOM 1626 N N . MET B 1 1 ? 0.609 -13.234 -25.422 1 86.5 1 MET B N 1
ATOM 1627 C CA . MET B 1 1 ? 0.646 -12.922 -24 1 86.5 1 MET B CA 1
ATOM 1628 C C . MET B 1 1 ? 0.127 -11.516 -23.734 1 86.5 1 MET B C 1
ATOM 1630 O O . MET B 1 1 ? 0.399 -10.594 -24.516 1 86.5 1 MET B O 1
ATOM 1634 N N . ASN B 1 2 ? -0.894 -11.375 -22.844 1 93.56 2 ASN B N 1
ATOM 1635 C CA . ASN B 1 2 ? -1.464 -10.102 -22.422 1 93.56 2 ASN B CA 1
ATOM 1636 C C . ASN B 1 2 ? -1.014 -9.734 -21 1 93.56 2 ASN B C 1
ATOM 1638 O O . ASN B 1 2 ? -1.354 -10.422 -20.047 1 93.56 2 ASN B O 1
ATOM 1642 N N . LYS B 1 3 ? -0.258 -8.695 -20.969 1 96.38 3 LYS B N 1
ATOM 1643 C CA . LYS B 1 3 ? 0.314 -8.242 -19.703 1 96.38 3 LYS B CA 1
ATOM 1644 C C . LYS B 1 3 ? -0.568 -7.184 -19.047 1 96.38 3 LYS B C 1
ATOM 1646 O O . LYS B 1 3 ? -1.001 -6.234 -19.703 1 96.38 3 LYS B O 1
ATOM 1651 N N . THR B 1 4 ? -0.858 -7.379 -17.812 1 96.5 4 THR B N 1
ATOM 1652 C CA . THR B 1 4 ? -1.525 -6.359 -17.016 1 96.5 4 THR B CA 1
ATOM 1653 C C . THR B 1 4 ? -0.747 -6.09 -15.727 1 96.5 4 THR B C 1
ATOM 1655 O O . THR B 1 4 ? -0.476 -7.012 -14.953 1 96.5 4 THR B O 1
ATOM 1658 N N . ASP B 1 5 ? -0.415 -4.844 -15.555 1 94.81 5 ASP B N 1
ATOM 1659 C CA . ASP B 1 5 ? 0.237 -4.418 -14.32 1 94.81 5 ASP B CA 1
ATOM 1660 C C . ASP B 1 5 ? -0.788 -3.936 -13.297 1 94.81 5 ASP B C 1
ATOM 1662 O O . ASP B 1 5 ? -1.743 -3.24 -13.648 1 94.81 5 ASP B O 1
ATOM 1666 N N . PHE B 1 6 ? -0.617 -4.348 -12.062 1 93.31 6 PHE B N 1
ATOM 1667 C CA . PHE B 1 6 ? -1.522 -3.977 -10.977 1 93.31 6 PHE B CA 1
ATOM 1668 C C . PHE B 1 6 ? -0.784 -3.195 -9.898 1 93.31 6 PHE B C 1
ATOM 1670 O O . PHE B 1 6 ? 0.358 -3.518 -9.562 1 93.31 6 PHE B O 1
ATOM 1677 N N . ASN B 1 7 ? -1.391 -2.131 -9.422 1 92.19 7 ASN B N 1
ATOM 1678 C CA . ASN B 1 7 ? -1.02 -1.424 -8.203 1 92.19 7 ASN B CA 1
ATOM 1679 C C . ASN B 1 7 ? -2.055 -1.627 -7.102 1 92.19 7 ASN B C 1
ATOM 1681 O O . ASN B 1 7 ? -3.02 -0.867 -7.004 1 92.19 7 ASN B O 1
ATOM 1685 N N . LEU B 1 8 ? -1.729 -2.604 -6.281 1 92.12 8 LEU B N 1
ATOM 1686 C CA . LEU B 1 8 ? -2.723 -3.016 -5.297 1 92.12 8 LEU B CA 1
ATOM 1687 C C . LEU B 1 8 ? -2.465 -2.344 -3.951 1 92.12 8 LEU B C 1
ATOM 1689 O O . LEU B 1 8 ? -1.325 -2 -3.633 1 92.12 8 LEU B O 1
ATOM 1693 N N . PHE B 1 9 ? -3.473 -2.078 -3.213 1 90.44 9 PHE B N 1
ATOM 1694 C CA . PHE B 1 9 ? -3.475 -1.683 -1.809 1 90.44 9 PHE B CA 1
ATOM 1695 C C . PHE B 1 9 ? -2.727 -0.369 -1.615 1 90.44 9 PHE B C 1
ATOM 1697 O O . PHE B 1 9 ? -1.857 -0.265 -0.746 1 90.44 9 PHE B O 1
ATOM 1704 N N . PRO B 1 10 ? -2.965 0.606 -2.342 1 91.5 10 PRO B N 1
ATOM 1705 C CA . PRO B 1 10 ? -2.293 1.892 -2.137 1 91.5 10 PRO B CA 1
ATOM 1706 C C . PRO B 1 10 ? -2.785 2.623 -0.892 1 91.5 10 PRO B C 1
ATOM 1708 O O . PRO B 1 10 ? -3.924 2.418 -0.459 1 91.5 10 PRO B O 1
ATOM 1711 N N . THR B 1 11 ? -1.958 3.4 -0.317 1 91.62 11 THR B N 1
ATOM 1712 C CA . THR B 1 11 ? -2.379 4.379 0.677 1 91.62 11 THR B CA 1
ATOM 1713 C C . THR B 1 11 ? -2.869 5.66 0.003 1 91.62 11 THR B C 1
ATOM 1715 O O . THR B 1 11 ? -2.121 6.301 -0.737 1 91.62 11 THR B O 1
ATOM 1718 N N . GLN B 1 12 ? -4.059 5.992 0.302 1 92.31 12 GLN B N 1
ATOM 1719 C CA . GLN B 1 12 ? -4.672 7.09 -0.442 1 92.31 12 GLN B CA 1
ATOM 1720 C C . GLN B 1 12 ? -4.633 8.383 0.361 1 92.31 12 GLN B C 1
ATOM 1722 O O . GLN B 1 12 ? -5.043 8.414 1.522 1 92.31 12 GLN B O 1
ATOM 1727 N N . LEU B 1 13 ? -4.098 9.414 -0.235 1 95.5 13 LEU B N 1
ATOM 1728 C CA . LEU B 1 13 ? -4.02 10.758 0.323 1 95.5 13 LEU B CA 1
ATOM 1729 C C . LEU B 1 13 ? -4.605 11.781 -0.644 1 95.5 13 LEU B C 1
ATOM 1731 O O . LEU B 1 13 ? -4.723 11.516 -1.842 1 95.5 13 LEU B O 1
ATOM 1735 N N . THR B 1 14 ? -4.973 12.906 -0.128 1 97.44 14 THR B N 1
ATOM 1736 C CA . THR B 1 14 ? -5.41 14.016 -0.966 1 97.44 14 THR B CA 1
ATOM 1737 C C . THR B 1 14 ? -4.723 15.312 -0.552 1 97.44 14 THR B C 1
ATOM 1739 O O . THR B 1 14 ? -4.598 15.602 0.64 1 97.44 14 THR B O 1
ATOM 1742 N N . HIS B 1 15 ? -4.223 16 -1.511 1 98 15 HIS B N 1
ATOM 1743 C CA . HIS B 1 15 ? -3.586 17.297 -1.326 1 98 15 HIS B CA 1
ATOM 1744 C C . HIS B 1 15 ? -4.398 18.406 -1.988 1 98 15 HIS B C 1
ATOM 1746 O O . HIS B 1 15 ? -4.727 18.312 -3.174 1 98 15 HIS B O 1
ATOM 1752 N N . TYR B 1 16 ? -4.816 19.375 -1.244 1 98.06 16 TYR B N 1
ATOM 1753 C CA . TYR B 1 16 ? -5.426 20.578 -1.773 1 98.06 16 TYR B CA 1
ATOM 1754 C C . TYR B 1 16 ? -4.453 21.75 -1.724 1 98.06 16 TYR B C 1
ATOM 1756 O O . TYR B 1 16 ? -4.07 22.203 -0.641 1 98.06 16 TYR B O 1
ATOM 1764 N N . ARG B 1 17 ? -4.102 22.266 -2.887 1 97.12 17 ARG B N 1
ATOM 1765 C CA . ARG B 1 17 ? -3.359 23.516 -2.963 1 97.12 17 ARG B CA 1
ATOM 1766 C C . ARG B 1 17 ? -4.297 24.719 -2.854 1 97.12 17 ARG B C 1
ATOM 1768 O O . ARG B 1 17 ? -5.371 24.719 -3.453 1 97.12 17 ARG B O 1
ATOM 1775 N N . TRP B 1 18 ? -3.922 25.641 -2.037 1 96.25 18 TRP B N 1
ATOM 1776 C CA . TRP B 1 18 ? -4.668 26.891 -1.851 1 96.25 18 TRP B CA 1
ATOM 1777 C C . TRP B 1 18 ? -6.047 26.609 -1.264 1 96.25 18 TRP B C 1
ATOM 1779 O O . TRP B 1 18 ? -7.051 27.156 -1.735 1 96.25 18 TRP B O 1
ATOM 1789 N N . PHE B 1 19 ? -6.07 25.688 -0.41 1 98 19 PHE B N 1
ATOM 1790 C CA . PHE B 1 19 ? -7.305 25.422 0.316 1 98 19 PHE B CA 1
ATOM 1791 C C . PHE B 1 19 ? -7.77 26.656 1.077 1 98 19 PHE B C 1
ATOM 1793 O O . PHE B 1 19 ? -8.961 26.969 1.079 1 98 19 PHE B O 1
ATOM 1800 N N . LEU B 1 20 ? -6.875 27.281 1.735 1 98.12 20 LEU B N 1
ATOM 1801 C CA . LEU B 1 20 ? -7.176 28.516 2.467 1 98.12 20 LEU B CA 1
ATOM 1802 C C . LEU B 1 20 ? -6.852 29.734 1.625 1 98.12 20 LEU B C 1
ATOM 1804 O O . LEU B 1 20 ? -5.832 29.766 0.93 1 98.12 20 LEU B O 1
ATOM 1808 N N . ASN B 1 21 ? -7.719 30.734 1.701 1 96.62 21 ASN B N 1
ATOM 1809 C CA . ASN B 1 21 ? -7.406 32 1.053 1 96.62 21 ASN B CA 1
ATOM 1810 C C . ASN B 1 21 ? -6.586 32.906 1.964 1 96.62 21 ASN B C 1
ATOM 1812 O O . ASN B 1 21 ? -6.336 32.562 3.121 1 96.62 21 ASN B O 1
ATOM 1816 N N . ALA B 1 22 ? -6.223 34.094 1.431 1 96.88 22 ALA B N 1
ATOM 1817 C CA . ALA B 1 22 ? -5.305 35 2.125 1 96.88 22 ALA B CA 1
ATOM 1818 C C . ALA B 1 22 ? -5.898 35.469 3.445 1 96.88 22 ALA B C 1
ATOM 1820 O O . ALA B 1 22 ? -5.195 35.531 4.457 1 96.88 22 ALA B O 1
ATOM 1821 N N . ASP B 1 23 ? -7.168 35.781 3.418 1 97.5 23 ASP B N 1
ATOM 1822 C CA . ASP B 1 23 ? -7.832 36.281 4.621 1 97.5 23 ASP B CA 1
ATOM 1823 C C . ASP B 1 23 ? -7.906 35.188 5.688 1 97.5 23 ASP B C 1
ATOM 1825 O O . ASP B 1 23 ? -7.648 35.438 6.863 1 97.5 23 ASP B O 1
ATOM 1829 N N . GLU B 1 24 ? -8.297 34 5.324 1 97.44 24 GLU B N 1
ATOM 1830 C CA . GLU B 1 24 ? -8.367 32.844 6.242 1 97.44 24 GLU B CA 1
ATOM 1831 C C . GLU B 1 24 ? -7.004 32.562 6.852 1 97.44 24 GLU B C 1
ATOM 1833 O O . GLU B 1 24 ? -6.898 32.281 8.055 1 97.44 24 GLU B O 1
ATOM 1838 N N . LEU B 1 25 ? -5.973 32.656 6.047 1 97.69 25 LEU B N 1
ATOM 1839 C CA . LEU B 1 25 ? -4.609 32.406 6.504 1 97.69 25 LEU B CA 1
ATOM 1840 C C . LEU B 1 25 ? -4.211 33.406 7.578 1 97.69 25 LEU B C 1
ATOM 1842 O O . LEU B 1 25 ? -3.658 33.031 8.617 1 97.69 25 LEU B O 1
ATOM 1846 N N . ALA B 1 26 ? -4.508 34.625 7.281 1 97.38 26 ALA B N 1
ATOM 1847 C CA . ALA B 1 26 ? -4.145 35.688 8.219 1 97.38 26 ALA B CA 1
ATOM 1848 C C . ALA B 1 26 ? -4.836 35.5 9.562 1 97.38 26 ALA B C 1
ATOM 1850 O O . ALA B 1 26 ? -4.207 35.625 10.617 1 97.38 26 ALA B O 1
ATOM 1851 N N . GLN B 1 27 ? -6.086 35.188 9.531 1 96.31 27 GLN B N 1
ATOM 1852 C CA . GLN B 1 27 ? -6.863 34.969 10.75 1 96.31 27 GLN B CA 1
ATOM 1853 C C . GLN B 1 27 ? -6.324 33.812 11.562 1 96.31 27 GLN B C 1
ATOM 1855 O O . GLN B 1 27 ? -6.164 33.906 12.781 1 96.31 27 GLN B O 1
ATOM 1860 N N . LEU B 1 28 ? -6.105 32.719 10.891 1 96.12 28 LEU B N 1
ATOM 1861 C CA . LEU B 1 28 ? -5.617 31.516 11.578 1 96.12 28 LEU B CA 1
ATOM 1862 C C . LEU B 1 28 ? -4.219 31.75 12.148 1 96.12 28 LEU B C 1
ATOM 1864 O O . LEU B 1 28 ? -3.914 31.312 13.258 1 96.12 28 LEU B O 1
ATOM 1868 N N . LYS B 1 29 ? -3.381 32.406 11.359 1 95.44 29 LYS B N 1
ATOM 1869 C CA . LYS B 1 29 ? -2.031 32.688 11.828 1 95.44 29 LYS B CA 1
ATOM 1870 C C . LYS B 1 29 ? -2.064 33.531 13.109 1 95.44 29 LYS B C 1
ATOM 1872 O O . LYS B 1 29 ? -1.37 33.188 14.078 1 95.44 29 LYS B O 1
ATOM 1877 N N . GLU B 1 30 ? -2.869 34.562 13.086 1 94.19 30 GLU B N 1
ATOM 1878 C CA . GLU B 1 30 ? -3 35.438 14.258 1 94.19 30 GLU B CA 1
ATOM 1879 C C . GLU B 1 30 ? -3.508 34.656 15.461 1 94.19 30 GLU B C 1
ATOM 1881 O O . GLU B 1 30 ? -2.996 34.812 16.578 1 94.19 30 GLU B O 1
ATOM 1886 N N . HIS B 1 31 ? -4.492 33.844 15.219 1 92.12 31 HIS B N 1
ATOM 1887 C CA . HIS B 1 31 ? -5.047 33.062 16.297 1 92.12 31 HIS B CA 1
ATOM 1888 C C . HIS B 1 31 ? -3.992 32.125 16.906 1 92.12 31 HIS B C 1
ATOM 1890 O O . HIS B 1 31 ? -3.869 32.031 18.125 1 92.12 31 HIS B O 1
ATOM 1896 N N . CYS B 1 32 ? -3.223 31.438 16.109 1 90.81 32 CYS B N 1
ATOM 1897 C CA . CYS B 1 32 ? -2.205 30.5 16.562 1 90.81 32 CYS B CA 1
ATOM 1898 C C . CYS B 1 32 ? -1.131 31.219 17.375 1 90.81 32 CYS B C 1
ATOM 1900 O O . CYS B 1 32 ? -0.676 30.703 18.406 1 90.81 32 CYS B O 1
ATOM 1902 N N . LEU B 1 33 ? -0.753 32.375 16.922 1 88.75 33 LEU B N 1
ATOM 1903 C CA . LEU B 1 33 ? 0.323 33.094 17.578 1 88.75 33 LEU B CA 1
ATOM 1904 C C . LEU B 1 33 ? -0.154 33.719 18.891 1 88.75 33 LEU B C 1
ATOM 1906 O O . LEU B 1 33 ? 0.658 34.031 19.766 1 88.75 33 LEU B O 1
ATOM 1910 N N . SER B 1 34 ? -1.478 33.812 19.031 1 85.81 34 SER B N 1
ATOM 1911 C CA . SER B 1 34 ? -2.02 34.469 20.219 1 85.81 34 SER B CA 1
ATOM 1912 C C . SER B 1 34 ? -2.459 33.438 21.266 1 85.81 34 SER B C 1
ATOM 1914 O O . SER B 1 34 ? -2.842 33.781 22.375 1 85.81 34 SER B O 1
ATOM 1916 N N . THR B 1 35 ? -2.43 32.219 20.938 1 78.44 35 THR B N 1
ATOM 1917 C CA . THR B 1 35 ? -2.885 31.156 21.828 1 78.44 35 THR B CA 1
ATOM 1918 C C . THR B 1 35 ? -1.763 30.719 22.766 1 78.44 35 THR B C 1
ATOM 1920 O O . THR B 1 35 ? -0.583 30.875 22.453 1 78.44 35 THR B O 1
ATOM 1923 N N . SER B 1 36 ? -2.234 30.234 23.969 1 70.94 36 SER B N 1
ATOM 1924 C CA . SER B 1 36 ? -1.261 29.672 24.891 1 70.94 36 SER B CA 1
ATOM 1925 C C . SER B 1 36 ? -0.638 28.391 24.344 1 70.94 36 SER B C 1
ATOM 1927 O O . SER B 1 36 ? -1.35 27.5 23.875 1 70.94 36 SER B O 1
ATOM 1929 N N . LEU B 1 37 ? 0.644 28.406 24.375 1 71.19 37 LEU B N 1
ATOM 1930 C CA . LEU B 1 37 ? 1.39 27.297 23.766 1 71.19 37 LEU B CA 1
ATOM 1931 C C . LEU B 1 37 ? 2.219 26.578 24.828 1 71.19 37 LEU B C 1
ATOM 1933 O O . LEU B 1 37 ? 2.621 27.172 25.828 1 71.19 37 LEU B O 1
ATOM 1937 N N . GLY B 1 38 ? 2.219 25.297 24.688 1 73.19 38 GLY B N 1
ATOM 1938 C CA . GLY B 1 38 ? 3.08 24.469 25.516 1 73.19 38 GLY B CA 1
ATOM 1939 C C . GLY B 1 38 ? 3.871 23.438 24.734 1 73.19 38 GLY B C 1
ATOM 1940 O O . GLY B 1 38 ? 3.719 23.328 23.516 1 73.19 38 GLY B O 1
ATOM 1941 N N . PRO B 1 39 ? 4.785 22.844 25.469 1 69.44 39 PRO B N 1
ATOM 1942 C CA . PRO B 1 39 ? 5.582 21.812 24.781 1 69.44 39 PRO B CA 1
ATOM 1943 C C . PRO B 1 39 ? 4.738 20.641 24.281 1 69.44 39 PRO B C 1
ATOM 1945 O O . PRO B 1 39 ? 3.65 20.391 24.812 1 69.44 39 PRO B O 1
ATOM 1948 N N . HIS B 1 40 ? 5.121 20.047 23.203 1 70.94 40 HIS B N 1
ATOM 1949 C CA . HIS B 1 40 ? 4.484 18.875 22.625 1 70.94 40 HIS B CA 1
ATOM 1950 C C . HIS B 1 40 ? 5.473 17.719 22.484 1 70.94 40 HIS B C 1
ATOM 1952 O O . HIS B 1 40 ? 6.598 17.922 22.016 1 70.94 40 HIS B O 1
ATOM 1958 N N . ASN B 1 41 ? 5.008 16.562 22.859 1 70.69 41 ASN B N 1
ATOM 1959 C CA . ASN B 1 41 ? 5.875 15.398 22.906 1 70.69 41 ASN B CA 1
ATOM 1960 C C . ASN B 1 41 ? 6.387 15.031 21.516 1 70.69 41 ASN B C 1
ATOM 1962 O O . ASN B 1 41 ? 7.457 14.43 21.375 1 70.69 41 ASN B O 1
ATOM 1966 N N . MET B 1 42 ? 5.641 15.477 20.5 1 75 42 MET B N 1
ATOM 1967 C CA . MET B 1 42 ? 6.043 15.078 19.156 1 75 42 MET B CA 1
ATOM 1968 C C . MET B 1 42 ? 6.902 16.156 18.5 1 75 42 MET B C 1
ATOM 1970 O O . MET B 1 42 ? 7.348 16 17.359 1 75 42 MET B O 1
ATOM 1974 N N . LEU B 1 43 ? 7.051 17.219 19.141 1 77.81 43 LEU B N 1
ATOM 1975 C CA . LEU B 1 43 ? 7.891 18.297 18.641 1 77.81 43 LEU B CA 1
ATOM 1976 C C . LEU B 1 43 ? 9.125 18.484 19.516 1 77.81 43 LEU B C 1
ATOM 1978 O O . LEU B 1 43 ? 9.039 18.422 20.75 1 77.81 43 LEU B O 1
ATOM 1982 N N . THR B 1 44 ? 10.227 18.609 18.828 1 76.25 44 THR B N 1
ATOM 1983 C CA . THR B 1 44 ? 11.445 18.844 19.578 1 76.25 44 THR B CA 1
ATOM 1984 C C . THR B 1 44 ? 11.891 20.297 19.453 1 76.25 44 THR B C 1
ATOM 1986 O O . THR B 1 44 ? 11.305 21.062 18.688 1 76.25 44 THR B O 1
ATOM 1989 N N . ASP B 1 45 ? 12.93 20.547 20.25 1 68.62 45 ASP B N 1
ATOM 1990 C CA . ASP B 1 45 ? 13.82 21.688 20.156 1 68.62 45 ASP B CA 1
ATOM 1991 C C . ASP B 1 45 ? 13.039 22.969 19.844 1 68.62 45 ASP B C 1
ATOM 1993 O O . ASP B 1 45 ? 13.383 23.688 18.906 1 68.62 45 ASP B O 1
ATOM 1997 N N . GLY B 1 46 ? 11.977 23.172 20.672 1 68 46 GLY B N 1
ATOM 1998 C CA . GLY B 1 46 ? 11.312 24.453 20.484 1 68 46 GLY B CA 1
ATOM 1999 C C . GLY B 1 46 ? 9.992 24.344 19.75 1 68 46 GLY B C 1
ATOM 2000 O O . GLY B 1 46 ? 9.414 25.359 19.359 1 68 46 GLY B O 1
ATOM 2001 N N . GLY B 1 47 ? 9.734 23.297 19.422 1 75.12 47 GLY B N 1
ATOM 2002 C CA . GLY B 1 47 ? 8.383 23.109 18.922 1 75.12 47 GLY B CA 1
ATOM 2003 C C . GLY B 1 47 ? 7.332 23.141 20.016 1 75.12 47 GLY B C 1
ATOM 2004 O O . GLY B 1 47 ? 7.543 22.609 21.094 1 75.12 47 GLY B O 1
ATOM 2005 N N . VAL B 1 48 ? 6.379 24.031 19.797 1 74.56 48 VAL B N 1
ATOM 2006 C CA . VAL B 1 48 ? 5.301 24.172 20.766 1 74.56 48 VAL B CA 1
ATOM 2007 C C . VAL B 1 48 ? 3.957 23.906 20.094 1 74.56 48 VAL B C 1
ATOM 2009 O O . VAL B 1 48 ? 3.855 23.938 18.859 1 74.56 48 VAL B O 1
ATOM 2012 N N . CYS B 1 49 ? 3.078 23.5 20.875 1 74 49 CYS B N 1
ATOM 2013 C CA . CYS B 1 49 ? 1.742 23.25 20.344 1 74 49 CYS B CA 1
ATOM 2014 C C . CYS B 1 49 ? 0.674 23.828 21.266 1 74 49 CYS B C 1
ATOM 2016 O O . CYS B 1 49 ? 0.938 24.094 22.438 1 74 49 CYS B O 1
ATOM 2018 N N . SER B 1 50 ? -0.341 24.266 20.578 1 64.69 50 SER B N 1
ATOM 2019 C CA . SER B 1 50 ? -1.483 24.656 21.391 1 64.69 50 SER B CA 1
ATOM 2020 C C . SER B 1 50 ? -2.098 23.453 22.109 1 64.69 50 SER B C 1
ATOM 2022 O O . SER B 1 50 ? -1.77 22.312 21.797 1 64.69 50 SER B O 1
ATOM 2024 N N . SER B 1 51 ? -2.824 23.781 23.125 1 52.19 51 SER B N 1
ATOM 2025 C CA . SER B 1 51 ? -3.525 22.734 23.859 1 52.19 51 SER B CA 1
ATOM 2026 C C . SER B 1 51 ? -4.418 21.922 22.938 1 52.19 51 SER B C 1
ATOM 2028 O O . SER B 1 51 ? -4.793 22.375 21.859 1 52.19 51 SER B O 1
ATOM 2030 N N . GLY B 1 52 ? -4.539 20.516 23.031 1 48.81 52 GLY B N 1
ATOM 2031 C CA . GLY B 1 52 ? -5.422 19.672 22.25 1 48.81 52 GLY B CA 1
ATOM 2032 C C . GLY B 1 52 ? -4.703 18.5 21.594 1 48.81 52 GLY B C 1
ATOM 2033 O O . GLY B 1 52 ? -5.34 17.641 20.969 1 48.81 52 GLY B O 1
ATOM 2034 N N . SER B 1 53 ? -3.236 18.766 21.594 1 50.09 53 SER B N 1
ATOM 2035 C CA . SER B 1 53 ? -2.482 17.656 21.016 1 50.09 53 SER B CA 1
ATOM 2036 C C . SER B 1 53 ? -2.664 16.375 21.828 1 50.09 53 SER B C 1
ATOM 2038 O O . SER B 1 53 ? -2.59 15.273 21.281 1 50.09 53 SER B O 1
ATOM 2040 N N . GLU B 1 54 ? -2.318 16.5 23.125 1 49.88 54 GLU B N 1
ATOM 2041 C CA . GLU B 1 54 ? -2.24 15.297 23.953 1 49.88 54 GLU B CA 1
ATOM 2042 C C . GLU B 1 54 ? -3.59 14.586 24.016 1 49.88 54 GLU B C 1
ATOM 2044 O O . GLU B 1 54 ? -3.652 13.359 24 1 49.88 54 GLU B O 1
ATOM 2049 N N . ARG B 1 55 ? -4.512 15.016 25 1 46.44 55 ARG B N 1
ATOM 2050 C CA . ARG B 1 55 ? -5.438 14.188 25.766 1 46.44 55 ARG B CA 1
ATOM 2051 C C . ARG B 1 55 ? -6.57 13.672 24.891 1 46.44 55 ARG B C 1
ATOM 2053 O O . ARG B 1 55 ? -6.953 14.328 23.906 1 46.44 55 ARG B O 1
ATOM 2060 N N . PRO B 1 56 ? -6.965 12.461 25.109 1 44.94 56 PRO B N 1
ATOM 2061 C CA . PRO B 1 56 ? -8.172 11.852 24.547 1 44.94 56 PRO B CA 1
ATOM 2062 C C . PRO B 1 56 ? -9.25 12.883 24.219 1 44.94 56 PRO B C 1
ATOM 2064 O O . PRO B 1 56 ? -9.125 14.055 24.578 1 44.94 56 PRO B O 1
ATOM 2067 N N . LEU B 1 57 ? -10.641 12.297 24.078 1 43.75 57 LEU B N 1
ATOM 2068 C CA . LEU B 1 57 ? -12 12.695 23.734 1 43.75 57 LEU B CA 1
ATOM 2069 C C . LEU B 1 57 ? -12.375 14 24.438 1 43.75 57 LEU B C 1
ATOM 2071 O O . LEU B 1 57 ? -13.359 14.648 24.062 1 43.75 57 LEU B O 1
ATOM 2075 N N . GLU B 1 58 ? -11.891 14.125 25.547 1 39.72 58 GLU B N 1
ATOM 2076 C CA . GLU B 1 58 ? -12.719 15.023 26.344 1 39.72 58 GLU B CA 1
ATOM 2077 C C . GLU B 1 58 ? -12.445 16.484 26 1 39.72 58 GLU B C 1
ATOM 2079 O O . GLU B 1 58 ? -13.227 17.359 26.344 1 39.72 58 GLU B O 1
ATOM 2084 N N . HIS B 1 59 ? -11.156 16.875 25.828 1 44.97 59 HIS B N 1
ATOM 2085 C CA . HIS B 1 59 ? -11.086 18.328 25.797 1 44.97 59 HIS B CA 1
ATOM 2086 C C . HIS B 1 59 ? -11.203 18.859 24.375 1 44.97 59 HIS B C 1
ATOM 2088 O O . HIS B 1 59 ? -10.5 18.391 23.469 1 44.97 59 HIS B O 1
ATOM 2094 N N . ASN B 1 60 ? -12.375 19.297 23.984 1 49.53 60 ASN B N 1
ATOM 2095 C CA . ASN B 1 60 ? -12.922 20.062 22.875 1 49.53 60 ASN B CA 1
ATOM 2096 C C . ASN B 1 60 ? -11.945 21.141 22.406 1 49.53 60 ASN B C 1
ATOM 2098 O O . ASN B 1 60 ? -12.359 22.234 22.016 1 49.53 60 ASN B O 1
ATOM 2102 N N . ASP B 1 61 ? -10.695 21.016 22.672 1 58.91 61 ASP B N 1
ATOM 2103 C CA . ASP B 1 61 ? -9.938 22.172 22.203 1 58.91 61 ASP B CA 1
ATOM 2104 C C . ASP B 1 61 ? -9.617 22.031 20.719 1 58.91 61 ASP B C 1
ATOM 2106 O O . ASP B 1 61 ? -8.734 21.266 20.328 1 58.91 61 ASP B O 1
ATOM 2110 N N . SER B 1 62 ? -10.586 22.453 19.922 1 79.81 62 SER B N 1
ATOM 2111 C CA . SER B 1 62 ? -10.516 22.484 18.453 1 79.81 62 SER B CA 1
ATOM 2112 C C . SER B 1 62 ? -10.438 23.922 17.938 1 79.81 62 SER B C 1
ATOM 2114 O O . SER B 1 62 ? -11.398 24.688 18.062 1 79.81 62 SER B O 1
ATOM 2116 N N . ILE B 1 63 ? -9.344 24.328 17.531 1 84.25 63 ILE B N 1
ATOM 2117 C CA . ILE B 1 63 ? -9.117 25.672 17.016 1 84.25 63 ILE B CA 1
ATOM 2118 C C . ILE B 1 63 ? -10.062 25.922 15.836 1 84.25 63 ILE B C 1
ATOM 2120 O O . ILE B 1 63 ? -10.547 27.047 15.648 1 84.25 63 ILE B O 1
ATOM 2124 N N . ILE B 1 64 ? -10.383 24.969 15.172 1 90.31 64 ILE B N 1
ATOM 2125 C CA . ILE B 1 64 ? -11.133 25.141 13.93 1 90.31 64 ILE B CA 1
ATOM 2126 C C . ILE B 1 64 ? -12.578 25.516 14.25 1 90.31 64 ILE B C 1
ATOM 2128 O O . I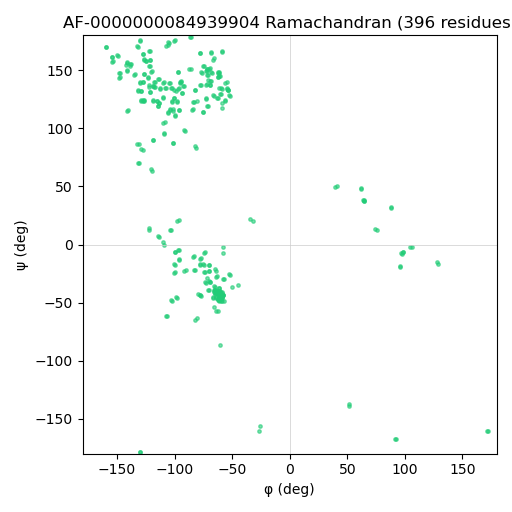LE B 1 64 ? -13.258 26.141 13.438 1 90.31 64 ILE B O 1
ATOM 2132 N N . LYS B 1 65 ? -13.031 25.172 15.414 1 87.62 65 LYS B N 1
ATOM 2133 C CA . LYS B 1 65 ? -14.398 25.469 15.828 1 87.62 65 LYS B CA 1
ATOM 2134 C C . LYS B 1 65 ? -14.617 26.984 15.914 1 87.62 65 LYS B C 1
ATOM 2136 O O . LYS B 1 65 ? -15.75 27.453 15.82 1 87.62 65 LYS B O 1
ATOM 2141 N N . ASP B 1 66 ? -13.578 27.703 16.172 1 90 66 ASP B N 1
ATOM 2142 C CA . ASP B 1 66 ? -13.656 29.156 16.234 1 90 66 ASP B CA 1
ATOM 2143 C C . ASP B 1 66 ? -13.805 29.766 14.844 1 90 66 ASP B C 1
ATOM 2145 O O . ASP B 1 66 ? -14.055 30.969 14.711 1 90 66 ASP B O 1
ATOM 2149 N N . PHE B 1 67 ? -13.719 28.969 13.828 1 94.62 67 PHE B N 1
ATOM 2150 C CA . PHE B 1 67 ? -13.812 29.422 12.445 1 94.62 67 PHE B CA 1
ATOM 2151 C C . PHE B 1 67 ? -14.836 28.594 11.672 1 94.62 67 PHE B C 1
ATOM 2153 O O . PHE B 1 67 ? -14.469 27.766 10.836 1 94.62 67 PHE B O 1
ATOM 2160 N N . PRO B 1 68 ? -16.109 28.906 11.781 1 94.75 68 PRO B N 1
ATOM 2161 C CA . PRO B 1 68 ? -17.172 28.062 11.227 1 94.75 68 PRO B CA 1
ATOM 2162 C C . PRO B 1 68 ? -17.078 27.922 9.711 1 94.75 68 PRO B C 1
ATOM 2164 O O . PRO B 1 68 ? -17.375 26.859 9.172 1 94.75 68 PRO B O 1
ATOM 2167 N N . ASN B 1 69 ? -16.703 28.984 9.039 1 95.56 69 ASN B N 1
ATOM 2168 C CA . ASN B 1 69 ? -16.609 28.891 7.59 1 95.56 69 ASN B CA 1
ATOM 2169 C C . ASN B 1 69 ? -15.508 27.922 7.164 1 95.56 69 ASN B C 1
ATOM 2171 O O . ASN B 1 69 ? -15.688 27.156 6.211 1 95.56 69 ASN B O 1
ATOM 2175 N N . ILE B 1 70 ? -14.406 27.984 7.867 1 96.44 70 ILE B N 1
ATOM 2176 C CA . ILE B 1 70 ? -13.297 27.078 7.559 1 96.44 70 ILE B CA 1
ATOM 2177 C C . ILE B 1 70 ? -13.656 25.656 7.941 1 96.44 70 ILE B C 1
ATOM 2179 O O . ILE B 1 70 ? -13.32 24.703 7.227 1 96.44 70 ILE B O 1
ATOM 2183 N N . GLU B 1 71 ? -14.336 25.516 9.055 1 95.25 71 GLU B N 1
ATOM 2184 C CA . GLU B 1 71 ? -14.781 24.188 9.492 1 95.25 71 GLU B CA 1
ATOM 2185 C C . GLU B 1 71 ? -15.695 23.547 8.445 1 95.25 71 GLU B C 1
ATOM 2187 O O . GLU B 1 71 ? -15.539 22.359 8.133 1 95.25 71 GLU B O 1
ATOM 2192 N N . GLU B 1 72 ? -16.609 24.312 7.977 1 95.56 72 GLU B N 1
ATOM 2193 C CA . GLU B 1 72 ? -17.531 23.797 6.969 1 95.56 72 GLU B CA 1
ATOM 2194 C C . GLU B 1 72 ? -16.781 23.359 5.715 1 95.56 72 GLU B C 1
ATOM 2196 O O . GLU B 1 72 ? -17.062 22.281 5.168 1 95.56 72 GLU B O 1
ATOM 2201 N N . LYS B 1 73 ? -15.867 24.188 5.277 1 96.56 73 LYS B N 1
ATOM 2202 C CA . LYS B 1 73 ? -15.047 23.844 4.121 1 96.56 73 LYS B CA 1
ATOM 2203 C C . LYS B 1 73 ? -14.25 22.562 4.371 1 96.56 73 LYS B C 1
ATOM 2205 O O . LYS B 1 73 ? -14.141 21.719 3.488 1 96.56 73 LYS B O 1
ATOM 2210 N N . LEU B 1 74 ? -13.711 22.469 5.527 1 96.75 74 LEU B N 1
ATOM 2211 C CA . LEU B 1 74 ? -12.891 21.328 5.91 1 96.75 74 LEU B CA 1
ATOM 2212 C C . LEU B 1 74 ? -13.727 20.047 5.93 1 96.75 74 LEU B C 1
ATOM 2214 O O . LEU B 1 74 ? -13.312 19.031 5.379 1 96.75 74 LEU B O 1
ATOM 2218 N N . ILE B 1 75 ? -14.859 20.094 6.488 1 95.31 75 ILE B N 1
ATOM 2219 C CA . ILE B 1 75 ? -15.742 18.922 6.574 1 95.31 75 ILE B CA 1
ATOM 2220 C C . ILE B 1 75 ? -16.125 18.469 5.172 1 95.31 75 ILE B C 1
ATOM 2222 O O . ILE B 1 75 ? -16.188 17.266 4.895 1 95.31 75 ILE B O 1
ATOM 2226 N N . LYS B 1 76 ? -16.391 19.406 4.348 1 95.81 76 LYS B N 1
ATOM 2227 C CA . LYS B 1 76 ? -16.75 19.078 2.975 1 95.81 76 LYS B CA 1
ATOM 2228 C C . LYS B 1 76 ? -15.648 18.281 2.283 1 95.81 76 LYS B C 1
ATOM 2230 O O . LYS B 1 76 ? -15.914 17.25 1.662 1 95.81 76 LYS B O 1
ATOM 2235 N N . VAL B 1 77 ? -14.422 18.75 2.381 1 96.88 77 VAL B N 1
ATOM 2236 C CA . VAL B 1 77 ? -13.336 18.078 1.667 1 96.88 77 VAL B CA 1
ATOM 2237 C C . VAL B 1 77 ? -13 16.766 2.357 1 96.88 77 VAL B C 1
ATOM 2239 O O . VAL B 1 77 ? -12.594 15.797 1.704 1 96.88 77 VAL B O 1
ATOM 2242 N N . LEU B 1 78 ? -13.148 16.703 3.656 1 95.56 78 LEU B N 1
ATOM 2243 C CA . LEU B 1 78 ? -12.945 15.445 4.363 1 95.56 78 LEU B CA 1
ATOM 2244 C C . LEU B 1 78 ? -13.969 14.406 3.912 1 95.56 78 LEU B C 1
ATOM 2246 O O . LEU B 1 78 ? -13.625 13.234 3.711 1 95.56 78 LEU B O 1
ATOM 2250 N N . ASN B 1 79 ? -15.18 14.859 3.758 1 92.12 79 ASN B N 1
ATOM 2251 C CA . ASN B 1 79 ? -16.219 13.953 3.285 1 92.12 79 ASN B CA 1
ATOM 2252 C C . ASN B 1 79 ? -15.953 13.492 1.856 1 92.12 79 ASN B C 1
ATOM 2254 O O . ASN B 1 79 ? -16.219 12.336 1.513 1 92.12 79 ASN B O 1
ATOM 2258 N N . ASP B 1 80 ? -15.492 14.383 1.041 1 93.19 80 ASP B N 1
ATOM 2259 C CA . ASP B 1 80 ? -15.094 13.984 -0.306 1 93.19 80 ASP B CA 1
ATOM 2260 C C . ASP B 1 80 ? -14.023 12.898 -0.264 1 93.19 80 ASP B C 1
ATOM 2262 O O . ASP B 1 80 ? -14.078 11.938 -1.035 1 93.19 80 ASP B O 1
ATOM 2266 N N . TYR B 1 81 ? -13.109 13.094 0.592 1 93.62 81 TYR B N 1
ATOM 2267 C CA . TYR B 1 81 ? -12.047 12.117 0.769 1 93.62 81 TYR B CA 1
ATOM 2268 C C . TYR B 1 81 ? -12.609 10.773 1.218 1 93.62 81 TYR B C 1
ATOM 2270 O O . TYR B 1 81 ? -12.25 9.727 0.672 1 93.62 81 TYR B O 1
ATOM 2278 N N . THR B 1 82 ? -13.445 10.773 2.164 1 88.94 82 THR B N 1
ATOM 2279 C CA . THR B 1 82 ? -13.953 9.523 2.719 1 88.94 82 THR B CA 1
ATOM 2280 C C . THR B 1 82 ? -14.852 8.812 1.714 1 88.94 82 THR B C 1
ATOM 2282 O O . THR B 1 82 ? -14.922 7.586 1.697 1 88.94 82 THR B O 1
ATOM 2285 N N . LYS B 1 83 ? -15.539 9.594 0.919 1 85.62 83 LYS B N 1
ATOM 2286 C CA . LYS B 1 83 ? -16.297 8.984 -0.17 1 85.62 83 LYS B CA 1
ATOM 2287 C C . LYS B 1 83 ? -15.367 8.234 -1.126 1 85.62 83 LYS B C 1
ATOM 2289 O O . LYS B 1 83 ? -15.703 7.141 -1.585 1 85.62 83 LYS B O 1
ATOM 2294 N N . ARG B 1 84 ? -14.273 8.852 -1.362 1 84.94 84 ARG B N 1
ATOM 2295 C CA . ARG B 1 84 ? -13.289 8.242 -2.25 1 84.94 84 ARG B CA 1
ATOM 2296 C C . ARG B 1 84 ? -12.742 6.953 -1.652 1 84.94 84 ARG B C 1
ATOM 2298 O O . ARG B 1 84 ? -12.547 5.965 -2.365 1 84.94 84 ARG B O 1
ATOM 2305 N N . VAL B 1 85 ? -12.523 6.98 -0.327 1 85.31 85 VAL B N 1
ATOM 2306 C CA . VAL B 1 85 ? -11.828 5.852 0.281 1 85.31 85 VAL B CA 1
ATOM 2307 C C . VAL B 1 85 ? -12.836 4.867 0.859 1 85.31 85 VAL B C 1
ATOM 2309 O O . VAL B 1 85 ? -12.477 3.752 1.241 1 85.31 85 VAL B O 1
ATOM 2312 N N . GLY B 1 86 ? -14.086 5.23 0.988 1 79.75 86 GLY B N 1
ATOM 2313 C CA . GLY B 1 86 ? -15.141 4.324 1.411 1 79.75 86 GLY B CA 1
ATOM 2314 C C . GLY B 1 86 ? -15.305 4.266 2.918 1 79.75 86 GLY B C 1
ATOM 2315 O O . GLY B 1 86 ? -15.547 3.195 3.48 1 79.75 86 GLY B O 1
ATOM 2316 N N . ILE B 1 87 ? -15.125 5.168 3.727 1 77.69 87 ILE B N 1
ATOM 2317 C CA . ILE B 1 87 ? -15.219 5.199 5.184 1 77.69 87 ILE B CA 1
ATOM 2318 C C . ILE B 1 87 ? -16.547 5.832 5.602 1 77.69 87 ILE B C 1
ATOM 2320 O O . ILE B 1 87 ? -17.062 5.531 6.676 1 77.69 87 ILE B O 1
ATOM 2324 N N . GLY B 1 88 ? -17.188 6.645 4.828 1 77.88 88 GLY B N 1
ATOM 2325 C CA . GLY B 1 88 ? -18.422 7.332 5.176 1 77.88 88 GLY B CA 1
ATOM 2326 C C . GLY B 1 88 ? -18.188 8.703 5.781 1 77.88 88 GLY B C 1
ATOM 2327 O O . GLY B 1 88 ? -17.062 9.188 5.82 1 77.88 88 GLY B O 1
ATOM 2328 N N . SER B 1 89 ? -19.266 9.25 6.359 1 83.25 89 SER B N 1
ATOM 2329 C CA . SER B 1 89 ? -19.203 10.625 6.836 1 83.25 89 SER B CA 1
ATOM 2330 C C . SER B 1 89 ? -18.438 10.734 8.148 1 83.25 89 SER B C 1
ATOM 2332 O O . SER B 1 89 ? -18.5 9.828 8.984 1 83.25 89 SER B O 1
ATOM 2334 N N . LEU B 1 90 ? -17.781 11.906 8.297 1 87.75 90 LEU B N 1
ATOM 2335 C CA . LEU B 1 90 ? -16.906 12.102 9.445 1 87.75 90 LEU B CA 1
ATOM 2336 C C . LEU B 1 90 ? -17.359 13.297 10.273 1 87.75 90 LEU B C 1
ATOM 2338 O O . LEU B 1 90 ? -18.094 14.156 9.789 1 87.75 90 LEU B O 1
ATOM 2342 N N . ARG B 1 91 ? -16.922 13.258 11.508 1 88.19 91 ARG B N 1
ATOM 2343 C CA . ARG B 1 91 ? -16.984 14.438 12.359 1 88.19 91 ARG B CA 1
ATOM 2344 C C . ARG B 1 91 ? -15.602 14.797 12.891 1 88.19 91 ARG B C 1
ATOM 2346 O O . ARG B 1 91 ? -14.797 13.914 13.195 1 88.19 91 ARG B O 1
ATOM 2353 N N . LEU B 1 92 ? -15.391 16.062 12.992 1 91.5 92 LEU B N 1
ATOM 2354 C CA . LEU B 1 92 ? -14.133 16.547 13.555 1 91.5 92 LEU B CA 1
ATOM 2355 C C . LEU B 1 92 ? -14.094 16.312 15.062 1 91.5 92 LEU B C 1
ATOM 2357 O O . LEU B 1 92 ? -15.094 16.531 15.75 1 91.5 92 LEU B O 1
ATOM 2361 N N . THR B 1 93 ? -12.992 15.883 15.531 1 88.5 93 THR B N 1
ATOM 2362 C CA . THR B 1 93 ? -12.859 15.695 16.969 1 88.5 93 THR B CA 1
ATOM 2363 C C . THR B 1 93 ? -11.977 16.781 17.578 1 88.5 93 THR B C 1
ATOM 2365 O O . THR B 1 93 ? -12.438 17.578 18.406 1 88.5 93 THR B O 1
ATOM 2368 N N . ASN B 1 94 ? -10.758 16.844 17.156 1 88.56 94 ASN B N 1
ATOM 2369 C CA . ASN B 1 94 ? -9.875 17.875 17.703 1 88.56 94 ASN B CA 1
ATOM 2370 C C . ASN B 1 94 ? -8.961 18.453 16.625 1 88.56 94 ASN B C 1
ATOM 2372 O O . ASN B 1 94 ? -8.781 17.844 15.57 1 88.56 94 ASN B O 1
ATOM 2376 N N . SER B 1 95 ? -8.516 19.609 16.875 1 91.44 95 SER B N 1
ATOM 2377 C CA . SER B 1 95 ? -7.551 20.344 16.062 1 91.44 95 SER B CA 1
ATOM 2378 C C . SER B 1 95 ? -6.676 21.25 16.922 1 91.44 95 SER B C 1
ATOM 2380 O O . SER B 1 95 ? -7.145 21.812 17.906 1 91.44 95 SER B O 1
ATOM 2382 N N . TRP B 1 96 ? -5.453 21.375 16.578 1 90.31 96 TRP B N 1
ATOM 2383 C CA . TRP B 1 96 ? -4.523 22.188 17.359 1 90.31 96 TRP B CA 1
ATOM 2384 C C . TRP B 1 96 ? -3.445 22.797 16.469 1 90.31 96 TR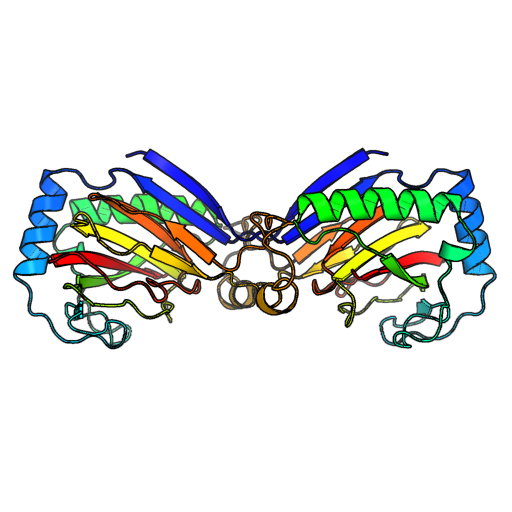P B C 1
ATOM 2386 O O . TRP B 1 96 ? -3.219 22.328 15.344 1 90.31 96 TRP B O 1
ATOM 2396 N N . CYS B 1 97 ? -2.811 23.797 17.016 1 90.5 97 CYS B N 1
ATOM 2397 C CA . CYS B 1 97 ? -1.752 24.5 16.312 1 90.5 97 CYS B CA 1
ATOM 2398 C C . CYS B 1 97 ? -0.377 24.016 16.75 1 90.5 97 CYS B C 1
ATOM 2400 O O . CYS B 1 97 ? -0.126 23.859 17.938 1 90.5 97 CYS B O 1
ATOM 2402 N N . ASN B 1 98 ? 0.446 23.75 15.82 1 90.94 98 ASN B N 1
ATOM 2403 C CA . ASN B 1 98 ? 1.866 23.5 16.047 1 90.94 98 ASN B CA 1
ATOM 2404 C C . ASN B 1 98 ? 2.723 24.641 15.516 1 90.94 98 ASN B C 1
ATOM 2406 O O . ASN B 1 98 ? 2.607 25.016 14.344 1 90.94 98 ASN B O 1
ATOM 2410 N N . ILE B 1 99 ? 3.521 25.141 16.359 1 90.94 99 ILE B N 1
ATOM 2411 C CA . ILE B 1 99 ? 4.445 26.203 15.953 1 90.94 99 ILE B CA 1
ATOM 2412 C C . ILE B 1 99 ? 5.887 25.719 16.156 1 90.94 99 ILE B C 1
ATOM 2414 O O . ILE B 1 99 ? 6.262 25.312 17.266 1 90.94 99 ILE B O 1
ATOM 2418 N N . GLN B 1 100 ? 6.59 25.781 15.102 1 90.69 100 GLN B N 1
ATOM 2419 C CA . GLN B 1 100 ? 7.965 25.297 15.148 1 90.69 100 GLN B CA 1
ATOM 2420 C C . GLN B 1 100 ? 8.953 26.422 14.859 1 90.69 100 GLN B C 1
ATOM 2422 O O . GLN B 1 100 ? 8.75 27.219 13.938 1 90.69 100 GLN B O 1
ATOM 2427 N N . GLN B 1 101 ? 9.961 26.453 15.648 1 89.81 101 GLN B N 1
ATOM 2428 C CA . GLN B 1 101 ? 11.094 27.344 15.43 1 89.81 101 GLN B CA 1
ATOM 2429 C C . GLN B 1 101 ? 12.266 26.609 14.781 1 89.81 101 GLN B C 1
ATOM 2431 O O . GLN B 1 101 ? 12.18 25.406 14.516 1 89.81 101 GLN B O 1
ATOM 2436 N N . GLU B 1 102 ? 13.258 27.406 14.492 1 90.75 102 GLU B N 1
ATOM 2437 C CA . GLU B 1 102 ? 14.453 26.812 13.898 1 90.75 102 GLU B CA 1
ATOM 2438 C C . GLU B 1 102 ? 14.984 25.672 14.766 1 90.75 102 GLU B C 1
ATOM 2440 O O . GLU B 1 102 ? 15.047 25.797 15.992 1 90.75 102 GLU B O 1
ATOM 2445 N N . GLY B 1 103 ? 15.297 24.562 14.062 1 88.88 103 GLY B N 1
ATOM 2446 C CA . GLY B 1 103 ? 15.875 23.422 14.766 1 88.88 103 GLY B CA 1
ATOM 2447 C C . GLY B 1 103 ? 14.844 22.375 15.164 1 88.88 103 GLY B C 1
ATOM 2448 O O . GLY B 1 103 ? 15.188 21.234 15.453 1 88.88 103 GLY B O 1
ATOM 2449 N N . SER B 1 104 ? 13.594 22.75 15.203 1 88.19 104 SER B N 1
ATOM 2450 C CA . SER B 1 104 ? 12.523 21.875 15.656 1 88.19 104 SER B CA 1
ATOM 2451 C C . SER B 1 104 ? 12.297 20.719 14.672 1 88.19 104 SER B C 1
ATOM 2453 O O . SER B 1 104 ? 12.336 20.922 13.461 1 88.19 104 SER B O 1
ATOM 2455 N N . ILE B 1 105 ? 12.047 19.547 15.25 1 88.31 105 ILE B N 1
ATOM 2456 C CA . ILE B 1 105 ? 11.742 18.344 14.469 1 88.31 105 ILE B CA 1
ATOM 2457 C C . ILE B 1 105 ? 10.375 17.797 14.867 1 88.31 105 ILE B C 1
ATOM 2459 O O . ILE B 1 105 ? 10.039 17.75 16.062 1 88.31 105 ILE B O 1
ATOM 2463 N N . THR B 1 106 ? 9.602 17.531 13.938 1 89.25 106 THR B N 1
ATOM 2464 C CA . THR B 1 106 ? 8.391 16.766 14.203 1 89.25 106 THR B CA 1
ATOM 2465 C C . THR B 1 106 ? 8.688 15.266 14.188 1 89.25 106 THR B C 1
ATOM 2467 O O . THR B 1 106 ? 9.016 14.703 13.141 1 89.25 106 THR B O 1
ATOM 2470 N N . LYS B 1 107 ? 8.523 14.609 15.281 1 88.5 107 LYS B N 1
ATOM 2471 C CA . LYS B 1 107 ? 8.789 13.18 15.367 1 88.5 107 LYS B CA 1
ATOM 2472 C C . LYS B 1 107 ? 7.789 12.375 14.547 1 88.5 107 LYS B C 1
ATOM 2474 O O . LYS B 1 107 ? 6.629 12.781 14.406 1 88.5 107 LYS B O 1
ATOM 2479 N N . GLN B 1 108 ? 8.305 11.297 14.055 1 90.88 108 GLN B N 1
ATOM 2480 C CA . GLN B 1 108 ? 7.387 10.383 13.391 1 90.88 108 GLN B CA 1
ATOM 2481 C C . GLN B 1 108 ? 6.301 9.898 14.344 1 90.88 108 GLN B C 1
ATOM 2483 O O . GLN B 1 108 ? 6.598 9.445 15.453 1 90.88 108 GLN B O 1
ATOM 2488 N N . HIS B 1 109 ? 5.027 10.008 13.898 1 91.25 109 HIS B N 1
ATOM 2489 C CA . HIS B 1 109 ? 3.9 9.656 14.75 1 91.25 109 HIS B CA 1
ATOM 2490 C C . HIS B 1 109 ? 2.648 9.367 13.93 1 91.25 109 HIS B C 1
ATOM 2492 O O . HIS B 1 109 ? 2.662 9.5 12.703 1 91.25 109 HIS B O 1
ATOM 2498 N N . ASN B 1 110 ? 1.662 8.852 14.555 1 93 110 ASN B N 1
ATOM 2499 C CA . ASN B 1 110 ? 0.317 8.695 14.008 1 93 110 ASN B CA 1
ATOM 2500 C C . ASN B 1 110 ? -0.74 9.242 14.961 1 93 110 ASN B C 1
ATOM 2502 O O . ASN B 1 110 ? -0.41 9.906 15.945 1 93 110 ASN B O 1
ATOM 2506 N N . HIS B 1 111 ? -1.993 9.141 14.602 1 90.88 111 HIS B N 1
ATOM 2507 C CA . HIS B 1 111 ? -3.068 9.727 15.391 1 90.88 111 HIS B CA 1
ATOM 2508 C C . HIS B 1 111 ? -4.035 8.656 15.883 1 90.88 111 HIS B C 1
ATOM 2510 O O . HIS B 1 111 ? -5.109 8.477 15.312 1 90.88 111 HIS B O 1
ATOM 2516 N N . PRO B 1 112 ? -3.762 8.109 17.062 1 85.62 112 PRO B N 1
ATOM 2517 C CA . PRO B 1 112 ? -4.672 7.105 17.625 1 85.62 112 PRO B CA 1
ATOM 2518 C C . PRO B 1 112 ? -6.066 7.664 17.891 1 85.62 112 PRO B C 1
ATOM 2520 O O . PRO B 1 112 ? -6.223 8.867 18.125 1 85.62 112 PRO B O 1
ATOM 2523 N N . PHE B 1 113 ? -7.078 6.848 17.766 1 84.56 113 PHE B N 1
ATOM 2524 C CA . PHE B 1 113 ? -8.477 7.121 18.078 1 84.56 113 PHE B CA 1
ATOM 2525 C C . PHE B 1 113 ? -9.102 8 17 1 84.56 113 PHE B C 1
ATOM 2527 O O . PHE B 1 113 ? -10.164 8.586 17.203 1 84.56 113 PHE B O 1
ATOM 2534 N N . SER B 1 114 ? -8.406 8.125 15.93 1 88.69 114 SER B N 1
ATOM 2535 C CA . SER B 1 114 ? -8.93 8.875 14.789 1 88.69 114 SER B CA 1
ATOM 2536 C C . SER B 1 114 ? -8.914 8.031 13.516 1 88.69 114 SER B C 1
ATOM 2538 O O . SER B 1 114 ? -8.164 7.059 13.422 1 88.69 114 SER B O 1
ATOM 2540 N N . LEU B 1 115 ? -9.727 8.383 12.562 1 89 115 LEU B N 1
ATOM 2541 C CA . LEU B 1 115 ? -9.805 7.652 11.305 1 89 115 LEU B CA 1
ATOM 2542 C C . LEU B 1 115 ? -9.07 8.398 10.195 1 89 115 LEU B C 1
ATOM 2544 O O . LEU B 1 115 ? -8.312 7.801 9.43 1 89 115 LEU B O 1
ATOM 2548 N N . VAL B 1 116 ? -9.398 9.641 10.172 1 93.38 116 VAL B N 1
ATOM 2549 C CA . VAL B 1 116 ? -8.797 10.508 9.164 1 93.38 116 VAL B CA 1
ATOM 2550 C C . VAL B 1 116 ? -8.188 11.742 9.836 1 93.38 116 VAL B C 1
ATOM 2552 O O . VAL B 1 116 ? -8.773 12.297 10.766 1 93.38 116 VAL B O 1
ATOM 2555 N N . SER B 1 117 ? -7.07 12.102 9.359 1 95.5 117 SER B N 1
ATOM 2556 C CA . SER B 1 117 ? -6.41 13.305 9.844 1 95.5 117 SER B CA 1
ATOM 2557 C C . SER B 1 117 ? -6.039 14.234 8.695 1 95.5 117 SER B C 1
ATOM 2559 O O . SER B 1 117 ? -6.039 13.82 7.531 1 95.5 117 SER B O 1
ATOM 2561 N N . ALA B 1 118 ? -5.754 15.422 9.062 1 97.56 118 ALA B N 1
ATOM 2562 C CA . ALA B 1 118 ? -5.352 16.406 8.07 1 97.56 118 ALA B CA 1
ATOM 2563 C C . ALA B 1 118 ? -4.359 17.406 8.664 1 97.56 118 ALA B C 1
ATOM 2565 O O . ALA B 1 118 ? -4.391 17.688 9.867 1 97.56 118 ALA B O 1
ATOM 2566 N N . ALA B 1 119 ? -3.494 17.859 7.852 1 97.56 119 ALA B N 1
ATOM 2567 C CA . ALA B 1 119 ? -2.574 18.953 8.172 1 97.56 119 ALA B CA 1
ATOM 2568 C C . ALA B 1 119 ? -2.85 20.172 7.309 1 97.56 119 ALA B C 1
ATOM 2570 O O . ALA B 1 119 ? -2.812 20.094 6.078 1 97.56 119 ALA B O 1
ATOM 2571 N N . MET B 1 120 ? -3.172 21.219 7.977 1 97.56 120 MET B N 1
ATOM 2572 C CA . MET B 1 120 ? -3.375 22.5 7.309 1 97.56 120 MET B CA 1
ATOM 2573 C C . MET B 1 120 ? -2.166 23.406 7.5 1 97.56 120 MET B C 1
ATOM 2575 O O . MET B 1 120 ? -1.802 23.734 8.633 1 97.56 120 MET B O 1
ATOM 2579 N N . PHE B 1 121 ? -1.607 23.828 6.453 1 98.19 121 PHE B N 1
ATOM 2580 C CA . PHE B 1 121 ? -0.374 24.594 6.527 1 98.19 121 PHE B CA 1
ATOM 2581 C C . PHE B 1 121 ? -0.67 26.094 6.492 1 98.19 121 PHE B C 1
ATOM 2583 O O . PHE B 1 121 ? -1.124 26.609 5.473 1 98.19 121 PHE B O 1
ATOM 2590 N N . ILE B 1 122 ? -0.344 26.734 7.582 1 97.62 122 ILE B N 1
ATOM 2591 C CA . ILE B 1 122 ? -0.738 28.125 7.801 1 97.62 122 ILE B CA 1
ATOM 2592 C C . ILE B 1 122 ? 0.419 29.047 7.441 1 97.62 122 ILE B C 1
ATOM 2594 O O . ILE B 1 122 ? 0.215 30.094 6.82 1 97.62 122 ILE B O 1
ATOM 2598 N N . ASN B 1 123 ? 1.549 28.734 7.879 1 96.94 123 ASN B N 1
ATOM 2599 C CA . ASN B 1 123 ? 2.77 29.5 7.648 1 96.94 123 ASN B CA 1
ATOM 2600 C C . ASN B 1 123 ? 3.967 28.578 7.406 1 96.94 123 ASN B C 1
ATOM 2602 O O . ASN B 1 123 ? 4.367 27.828 8.297 1 96.94 123 ASN B O 1
ATOM 2606 N N . CYS B 1 124 ? 4.496 28.688 6.16 1 97.12 124 CYS B N 1
ATOM 2607 C CA . CYS B 1 124 ? 5.621 27.844 5.75 1 97.12 124 CYS B CA 1
ATOM 2608 C C . CYS B 1 124 ? 6.715 28.688 5.098 1 97.12 124 CYS B C 1
ATOM 2610 O O . CYS B 1 124 ? 6.973 28.562 3.902 1 97.12 124 CYS B O 1
ATOM 2612 N N . PRO B 1 125 ? 7.406 29.484 5.828 1 96.25 125 PRO B N 1
ATOM 2613 C CA . PRO B 1 125 ? 8.508 30.25 5.238 1 96.25 125 PRO B CA 1
ATOM 2614 C C . PRO B 1 125 ? 9.57 29.359 4.602 1 96.25 125 PRO B C 1
ATOM 2616 O O . PRO B 1 125 ? 9.578 28.141 4.816 1 96.25 125 PRO B O 1
ATOM 2619 N N . GLU B 1 126 ? 10.453 30.016 3.789 1 95.69 126 GLU B N 1
ATOM 2620 C CA . GLU B 1 126 ? 11.57 29.281 3.207 1 95.69 126 GLU B CA 1
ATOM 2621 C C . GLU B 1 126 ? 12.383 28.562 4.281 1 95.69 126 GLU B C 1
ATOM 2623 O O . GLU B 1 126 ? 12.672 29.141 5.332 1 95.69 126 GLU B O 1
ATOM 2628 N N . GLY B 1 127 ? 12.688 27.297 4.023 1 95.12 127 GLY B N 1
ATOM 2629 C CA . GLY B 1 127 ? 13.445 26.516 4.98 1 95.12 127 GLY B CA 1
ATOM 2630 C C . GLY B 1 127 ? 12.57 25.656 5.871 1 95.12 127 GLY B C 1
ATOM 2631 O O . GLY B 1 127 ? 13.078 24.844 6.66 1 95.12 127 GLY B O 1
ATOM 2632 N N . SER B 1 128 ? 11.25 25.812 5.805 1 94.75 128 SER B N 1
ATOM 2633 C CA . SER B 1 128 ? 10.344 24.984 6.582 1 94.75 128 SER B CA 1
ATOM 2634 C C . SER B 1 128 ? 10.5 23.5 6.207 1 94.75 128 SER B C 1
ATOM 2636 O O . SER B 1 128 ? 10.734 23.172 5.043 1 94.75 128 SER B O 1
ATOM 2638 N N . ASN B 1 129 ? 10.336 22.688 7.199 1 92.62 129 ASN B N 1
ATOM 2639 C CA . ASN B 1 129 ? 10.484 21.266 6.945 1 92.62 129 ASN B CA 1
ATOM 2640 C C . ASN B 1 129 ? 9.336 20.719 6.094 1 92.62 129 ASN B C 1
ATOM 2642 O O . ASN B 1 129 ? 8.227 21.266 6.129 1 92.62 129 ASN B O 1
ATOM 2646 N N . ASN B 1 130 ? 9.648 19.703 5.355 1 95.19 130 ASN B N 1
ATOM 2647 C CA . ASN B 1 130 ? 8.672 18.969 4.566 1 95.19 130 ASN B CA 1
ATOM 2648 C C . ASN B 1 130 ? 7.852 18.016 5.441 1 95.19 130 ASN B C 1
ATOM 2650 O O . ASN B 1 130 ? 8.141 17.859 6.625 1 95.19 130 ASN B O 1
ATOM 2654 N N . LEU B 1 131 ? 6.797 17.562 4.93 1 96.69 131 LEU B N 1
ATOM 2655 C CA . LEU B 1 131 ? 6 16.531 5.578 1 96.69 131 LEU B CA 1
ATOM 2656 C C . LEU B 1 131 ? 6.266 15.164 4.949 1 96.69 131 LEU B C 1
ATOM 2658 O O . LEU B 1 131 ? 5.957 14.945 3.777 1 96.69 131 LEU B O 1
ATOM 2662 N N . TYR B 1 132 ? 6.82 14.289 5.738 1 94.12 132 TYR B N 1
ATOM 2663 C CA . TYR B 1 132 ? 7.176 12.953 5.277 1 94.12 132 TYR B CA 1
ATOM 2664 C C . TYR B 1 132 ? 6.156 11.922 5.75 1 94.12 132 TYR B C 1
ATOM 2666 O O . TYR B 1 132 ? 5.703 11.977 6.898 1 94.12 132 TYR B O 1
ATOM 2674 N N . PHE B 1 133 ? 5.785 11.094 4.84 1 95.31 133 PHE B N 1
ATOM 2675 C CA . PHE B 1 133 ? 4.98 9.922 5.16 1 95.31 133 PHE B CA 1
ATOM 2676 C C . PHE B 1 133 ? 5.801 8.641 5.02 1 95.31 133 PHE B C 1
ATOM 2678 O O . PHE B 1 133 ? 6.578 8.5 4.074 1 95.31 133 PHE B O 1
ATOM 2685 N N . GLU B 1 134 ? 5.574 7.742 5.957 1 91.75 134 GLU B N 1
ATOM 2686 C CA . GLU B 1 134 ? 6.297 6.477 5.973 1 91.75 134 GLU B CA 1
ATOM 2687 C C . GLU B 1 134 ? 5.477 5.363 5.324 1 91.75 134 GLU B C 1
ATOM 2689 O O . GLU B 1 134 ? 4.277 5.246 5.57 1 91.75 134 GLU B O 1
ATOM 2694 N N . ASN B 1 135 ? 6.133 4.586 4.457 1 89.81 135 ASN B N 1
ATOM 2695 C CA . ASN B 1 135 ? 5.488 3.406 3.889 1 89.81 135 ASN B CA 1
ATOM 2696 C C . ASN B 1 135 ? 4.992 2.463 4.98 1 89.81 135 ASN B C 1
ATOM 2698 O O . ASN B 1 135 ? 5.77 2.012 5.82 1 89.81 135 ASN B O 1
ATOM 2702 N N . PRO B 1 136 ? 3.713 2.176 4.938 1 89.06 136 PRO B N 1
ATOM 2703 C CA . PRO B 1 136 ? 3.174 1.343 6.016 1 89.06 136 PRO B CA 1
ATOM 2704 C C . PRO B 1 136 ? 3.516 -0.136 5.844 1 89.06 136 PRO B C 1
ATOM 2706 O O . PRO B 1 136 ? 3.307 -0.932 6.766 1 89.06 136 PRO B O 1
ATOM 2709 N N . ASN B 1 137 ? 4.008 -0.521 4.715 1 83.44 137 ASN B N 1
ATOM 2710 C CA . ASN B 1 137 ? 4.414 -1.901 4.469 1 83.44 137 ASN B CA 1
ATOM 2711 C C . ASN B 1 137 ? 5.734 -2.229 5.152 1 83.44 137 ASN B C 1
ATOM 2713 O O . ASN B 1 137 ? 6.793 -1.757 4.727 1 83.44 137 ASN B O 1
ATOM 2717 N N . PRO B 1 138 ? 5.711 -3.098 6.098 1 78.12 138 PRO B N 1
ATOM 2718 C CA . PRO B 1 138 ? 6.938 -3.375 6.852 1 78.12 138 PRO B CA 1
ATOM 2719 C C . PRO B 1 138 ? 7.98 -4.121 6.023 1 78.12 138 PRO B C 1
ATOM 2721 O O . PRO B 1 138 ? 9.164 -4.121 6.371 1 78.12 138 PRO B O 1
ATOM 2724 N N . HIS B 1 139 ? 7.648 -4.707 4.98 1 77.06 139 HIS B N 1
ATOM 2725 C CA . HIS B 1 139 ? 8.555 -5.551 4.207 1 77.06 139 HIS B CA 1
ATOM 2726 C C . HIS B 1 139 ? 9.43 -4.715 3.279 1 77.06 139 HIS B C 1
ATOM 2728 O O . HIS B 1 139 ? 10.453 -5.195 2.787 1 77.06 139 HIS B O 1
ATOM 2734 N N . VAL B 1 140 ? 9 -3.551 2.963 1 74 140 VAL B N 1
ATOM 2735 C CA . VAL B 1 140 ? 9.734 -2.695 2.037 1 74 140 VAL B CA 1
ATOM 2736 C C . VAL B 1 140 ? 11.094 -2.332 2.635 1 74 140 VAL B C 1
ATOM 2738 O O . VAL B 1 140 ? 12.109 -2.318 1.931 1 74 140 VAL B O 1
ATOM 2741 N N . GLU B 1 141 ? 11.164 -2.035 3.869 1 62.88 141 GLU B N 1
ATOM 2742 C CA . GLU B 1 141 ? 12.414 -1.651 4.523 1 62.88 141 GLU B CA 1
ATOM 2743 C C . GLU B 1 141 ? 13.414 -2.807 4.527 1 62.88 141 GLU B C 1
ATOM 2745 O O . GLU B 1 141 ? 14.617 -2.594 4.387 1 62.88 141 GLU B O 1
ATOM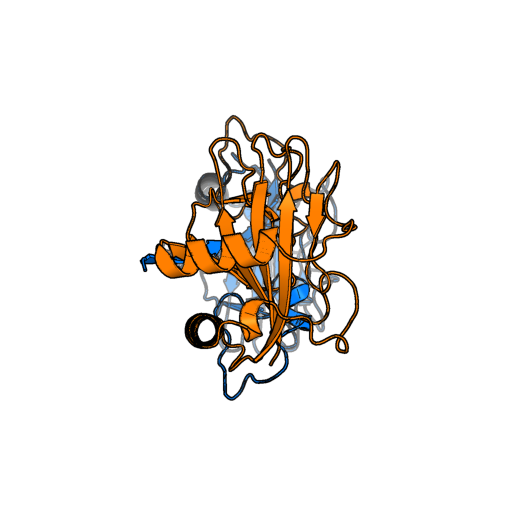 2750 N N . PHE B 1 142 ? 12.945 -3.893 4.68 1 59.72 142 PHE B N 1
ATOM 2751 C CA . PHE B 1 142 ? 13.805 -5.055 4.867 1 59.72 142 PHE B CA 1
ATOM 2752 C C . PHE B 1 142 ? 14.398 -5.508 3.537 1 59.72 142 PHE B C 1
ATOM 2754 O O . PHE B 1 142 ? 15.578 -5.848 3.461 1 59.72 142 PHE B O 1
ATOM 2761 N N . ASN B 1 143 ? 13.664 -5.555 2.635 1 58.62 143 ASN B N 1
ATOM 2762 C CA . ASN B 1 143 ? 14.031 -6.297 1.434 1 58.62 143 ASN B CA 1
ATOM 2763 C C . ASN B 1 143 ? 14.766 -5.406 0.432 1 58.62 143 ASN B C 1
ATOM 2765 O O . ASN B 1 143 ? 15.539 -5.898 -0.39 1 58.62 143 ASN B O 1
ATOM 2769 N N . TYR B 1 144 ? 14.602 -4.078 0.5 1 58 144 TYR B N 1
ATOM 2770 C CA . TYR B 1 144 ? 15 -3.432 -0.747 1 58 144 TYR B CA 1
ATOM 2771 C C . TYR B 1 144 ? 16.094 -2.402 -0.503 1 58 144 TYR B C 1
ATOM 2773 O O . TYR B 1 144 ? 16.344 -1.546 -1.354 1 58 144 TYR B O 1
ATOM 2781 N N . ARG B 1 145 ? 16.734 -2.422 0.688 1 51.72 145 ARG B N 1
ATOM 2782 C CA . ARG B 1 145 ? 17.812 -1.458 0.925 1 51.72 145 ARG B CA 1
ATOM 2783 C C . ARG B 1 145 ? 18.906 -1.596 -0.121 1 51.72 145 ARG B C 1
ATOM 2785 O O . ARG B 1 145 ? 19.828 -0.777 -0.172 1 51.72 145 ARG B O 1
ATOM 2792 N N . LEU B 1 146 ? 18.922 -2.471 -0.927 1 52.31 146 LEU B N 1
ATOM 2793 C CA . LEU B 1 146 ? 20.281 -2.803 -1.347 1 52.31 146 LEU B CA 1
ATOM 2794 C C . LEU B 1 146 ? 20.781 -1.811 -2.391 1 52.31 146 LEU B C 1
ATOM 2796 O O . LEU B 1 146 ? 21.953 -1.44 -2.383 1 52.31 146 LEU B O 1
ATOM 2800 N N . ASP B 1 147 ? 20.078 -1.68 -3.795 1 50.72 147 ASP B N 1
ATOM 2801 C CA . ASP B 1 147 ? 20.875 -1.03 -4.84 1 50.72 147 ASP B CA 1
ATOM 2802 C C . ASP B 1 147 ? 20.156 0.219 -5.363 1 50.72 147 ASP B C 1
ATOM 2804 O O . ASP B 1 147 ? 19.625 0.215 -6.469 1 50.72 147 ASP B O 1
ATOM 2808 N N . GLU B 1 148 ? 19.984 1.178 -4.562 1 53.44 148 GLU B N 1
ATOM 2809 C CA . GLU B 1 148 ? 19.266 2.395 -4.93 1 53.44 148 GLU B CA 1
ATOM 2810 C C . GLU B 1 148 ? 19.984 3.131 -6.062 1 53.44 148 GLU B C 1
ATOM 2812 O O . GLU B 1 148 ? 19.344 3.826 -6.855 1 53.44 148 GLU B O 1
ATOM 2817 N N . LYS B 1 149 ? 21.156 3.174 -6.023 1 50.88 149 LYS B N 1
ATOM 2818 C CA . LYS B 1 149 ? 21.891 3.977 -6.992 1 50.88 149 LYS B CA 1
ATOM 2819 C C . LYS B 1 149 ? 21.594 3.533 -8.422 1 50.88 149 LYS B C 1
ATOM 2821 O O . LYS B 1 149 ? 21.391 4.371 -9.305 1 50.88 149 LYS B O 1
ATOM 2826 N N . ASN B 1 150 ? 21.547 2.344 -8.57 1 49.38 150 ASN B N 1
ATOM 2827 C CA . ASN B 1 150 ? 21.438 1.828 -9.93 1 49.38 150 ASN B CA 1
ATOM 2828 C C . ASN B 1 150 ? 20 1.421 -10.266 1 49.38 150 ASN B C 1
ATOM 2830 O O . ASN B 1 150 ? 19.672 1.214 -11.438 1 49.38 150 ASN B O 1
ATOM 2834 N N . ASN B 1 151 ? 19.141 1.245 -9.211 1 50.59 151 ASN B N 1
ATOM 2835 C CA . ASN B 1 151 ? 17.766 0.819 -9.492 1 50.59 151 ASN B CA 1
ATOM 2836 C C . ASN B 1 151 ? 16.75 1.686 -8.766 1 50.59 151 ASN B C 1
ATOM 2838 O O . ASN B 1 151 ? 16.344 1.36 -7.645 1 50.59 151 ASN B O 1
ATOM 2842 N N . PRO B 1 152 ? 16.469 2.742 -9.469 1 54.09 152 PRO B N 1
ATOM 2843 C CA . PRO B 1 152 ? 15.547 3.652 -8.789 1 54.09 152 PRO B CA 1
ATOM 2844 C C . PRO B 1 152 ? 14.219 2.98 -8.43 1 54.09 152 PRO B C 1
ATOM 2846 O O . PRO B 1 152 ? 13.609 2.322 -9.273 1 54.09 152 PRO B O 1
ATOM 2849 N N . ARG B 1 153 ? 13.977 2.918 -7.207 1 57.09 153 ARG B N 1
ATOM 2850 C CA . ARG B 1 153 ? 12.797 2.295 -6.621 1 57.09 153 ARG B CA 1
ATOM 2851 C C . ARG B 1 153 ? 11.523 2.883 -7.215 1 57.09 153 ARG B C 1
ATOM 2853 O O . ARG B 1 153 ? 11.469 4.074 -7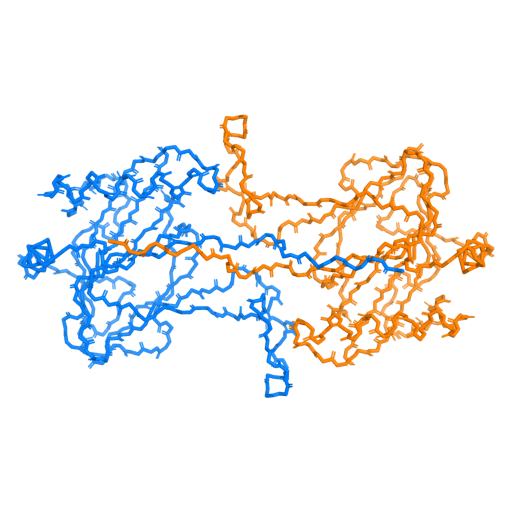.527 1 57.09 153 ARG B O 1
ATOM 2860 N N . SER B 1 154 ? 10.625 1.978 -7.547 1 63.69 154 SER B N 1
ATOM 2861 C CA . SER B 1 154 ? 9.305 2.422 -7.965 1 63.69 154 SER B CA 1
ATOM 2862 C C . SER B 1 154 ? 8.531 3.031 -6.801 1 63.69 154 SER B C 1
ATOM 2864 O O . SER B 1 154 ? 8.977 2.967 -5.652 1 63.69 154 SER B O 1
ATOM 2866 N N . GLU B 1 155 ? 7.516 3.703 -7.145 1 60.91 155 GLU B N 1
ATOM 2867 C CA . GLU B 1 155 ? 6.656 4.387 -6.18 1 60.91 155 GLU B CA 1
ATOM 2868 C C . GLU B 1 155 ? 6.207 3.441 -5.07 1 60.91 155 GLU B C 1
ATOM 2870 O O . GLU B 1 155 ? 6.074 3.85 -3.916 1 60.91 155 GLU B O 1
ATOM 2875 N N . GLY B 1 156 ? 6.164 2.182 -5.375 1 64.31 156 GLY B N 1
ATOM 2876 C CA . GLY B 1 156 ? 5.688 1.228 -4.387 1 64.31 156 GLY B CA 1
ATOM 2877 C C . GLY B 1 156 ? 6.766 0.795 -3.408 1 64.31 156 GLY B C 1
ATOM 2878 O O . GLY B 1 156 ? 6.461 0.3 -2.32 1 64.31 156 GLY B O 1
ATOM 2879 N N . MET B 1 157 ? 7.922 1.205 -3.791 1 69.62 157 MET B N 1
ATOM 2880 C CA . MET B 1 157 ? 9.016 0.63 -3.012 1 69.62 157 MET B CA 1
ATOM 2881 C C . MET B 1 157 ? 9.734 1.708 -2.209 1 69.62 157 MET B C 1
ATOM 2883 O O . MET B 1 157 ? 10.703 1.419 -1.505 1 69.62 157 MET B O 1
ATOM 2887 N N . HIS B 1 158 ? 9.148 2.871 -2.248 1 78.19 158 HIS B N 1
ATOM 2888 C CA . HIS B 1 158 ? 9.773 3.934 -1.471 1 78.19 158 HIS B CA 1
ATOM 2889 C C . HIS B 1 158 ? 9.445 3.799 0.012 1 78.19 158 HIS B C 1
ATOM 2891 O O . HIS B 1 158 ? 8.312 3.492 0.374 1 78.19 158 HIS B O 1
ATOM 2897 N N . GLU B 1 159 ? 10.5 4.02 0.775 1 83.12 159 GLU B N 1
ATOM 2898 C CA . GLU B 1 159 ? 10.289 3.994 2.219 1 83.12 159 GLU B CA 1
ATOM 2899 C C . GLU B 1 159 ? 9.484 5.207 2.68 1 83.12 159 GLU B C 1
ATOM 2901 O O . GLU B 1 159 ? 8.742 5.133 3.662 1 83.12 159 GLU B O 1
ATOM 2906 N N . TYR B 1 160 ? 9.711 6.285 1.922 1 88.12 160 TYR B N 1
ATOM 2907 C CA . TYR B 1 160 ? 9.039 7.52 2.307 1 88.12 160 TYR B CA 1
ATOM 2908 C C . TYR B 1 160 ? 8.516 8.258 1.081 1 88.12 160 TYR B C 1
ATOM 2910 O O . TYR B 1 160 ? 9.008 8.062 -0.03 1 88.12 160 TYR B O 1
ATOM 2918 N N . TRP B 1 161 ? 7.531 8.992 1.314 1 91.75 161 TRP B N 1
ATOM 2919 C CA . TRP B 1 161 ? 7.055 10.031 0.413 1 91.75 161 TRP B CA 1
ATOM 2920 C C . TRP B 1 161 ? 6.949 11.375 1.137 1 91.75 161 TRP B C 1
ATOM 2922 O O . TRP B 1 161 ? 6.719 11.414 2.348 1 91.75 161 TRP B O 1
ATOM 2932 N N . TYR B 1 162 ? 7.203 12.461 0.413 1 93.44 162 TYR B N 1
ATOM 2933 C CA . TYR B 1 162 ? 7.109 13.727 1.128 1 93.44 162 TYR B CA 1
ATOM 2934 C C . TYR B 1 162 ? 6.422 14.789 0.271 1 93.44 162 TYR B C 1
ATOM 2936 O O . TYR B 1 162 ? 6.375 14.664 -0.956 1 93.44 162 TYR B O 1
ATOM 2944 N N . PHE B 1 163 ? 5.871 15.711 0.925 1 95.25 163 PHE B N 1
ATOM 2945 C CA . PHE B 1 163 ? 5.301 16.922 0.343 1 95.25 163 PHE B CA 1
ATOM 2946 C C . PHE B 1 163 ? 6.094 18.156 0.765 1 95.25 163 PHE B C 1
ATOM 2948 O O . PHE B 1 163 ? 6.609 18.219 1.882 1 95.25 163 PHE B O 1
ATOM 2955 N N . GLU B 1 164 ? 6.227 19.062 -0.136 1 95.19 164 GLU B N 1
ATOM 2956 C CA . GLU B 1 164 ? 6.727 20.406 0.169 1 95.19 164 GLU B CA 1
ATOM 2957 C C . GLU B 1 164 ? 5.582 21.406 0.26 1 95.19 164 GLU B C 1
ATOM 2959 O O . GLU B 1 164 ? 5.277 22.109 -0.716 1 95.19 164 GLU B O 1
ATOM 2964 N N . PRO B 1 165 ? 5.035 21.484 1.446 1 94.38 165 PRO B N 1
ATOM 2965 C CA . PRO B 1 165 ? 3.812 22.281 1.554 1 94.38 165 PRO B CA 1
ATOM 2966 C C . PRO B 1 165 ? 4.078 23.781 1.506 1 94.38 165 PRO B C 1
ATOM 2968 O O . PRO B 1 165 ? 5.184 24.234 1.829 1 94.38 165 PRO B O 1
ATOM 2971 N N . MET B 1 166 ? 3.059 24.469 1.058 1 96.56 166 MET B N 1
ATOM 2972 C CA . MET B 1 166 ? 3.029 25.938 1.042 1 96.56 166 MET B CA 1
ATOM 2973 C C . MET B 1 166 ? 1.842 26.469 1.841 1 96.56 166 MET B C 1
ATOM 2975 O O . MET B 1 166 ? 0.93 25.703 2.18 1 96.56 166 MET B O 1
ATOM 2979 N N . ASP B 1 167 ? 1.922 27.797 2.1 1 98.19 167 ASP B N 1
ATOM 2980 C CA . ASP B 1 167 ? 0.8 28.422 2.803 1 98.19 167 ASP B CA 1
ATOM 2981 C C . ASP B 1 167 ? -0.523 28.094 2.111 1 98.19 167 ASP B C 1
ATOM 2983 O O . ASP B 1 167 ? -0.644 28.234 0.893 1 98.19 167 ASP B O 1
ATOM 2987 N N . GLY B 1 168 ? -1.469 27.578 2.957 1 98.25 168 GLY B N 1
ATOM 2988 C CA . GLY B 1 168 ? -2.811 27.359 2.439 1 98.25 168 GLY B CA 1
ATOM 2989 C C . GLY B 1 168 ? -3.068 25.938 2.021 1 98.25 168 GLY B C 1
ATOM 2990 O O . GLY B 1 168 ? -4.207 25.562 1.717 1 98.25 168 GLY B O 1
ATOM 2991 N N . ASP B 1 169 ? -2.039 25.078 2.045 1 98.44 169 ASP B N 1
ATOM 2992 C CA . ASP B 1 169 ? -2.193 23.688 1.657 1 98.44 169 ASP B CA 1
ATOM 2993 C C . ASP B 1 169 ? -2.959 22.906 2.723 1 98.44 169 ASP B C 1
ATOM 2995 O O . ASP B 1 169 ? -2.906 23.234 3.906 1 98.44 169 ASP B O 1
ATOM 2999 N N . LEU B 1 170 ? -3.662 21.922 2.248 1 98.75 170 LEU B N 1
ATOM 3000 C CA . LEU B 1 170 ? -4.301 20.906 3.09 1 98.75 170 LEU B 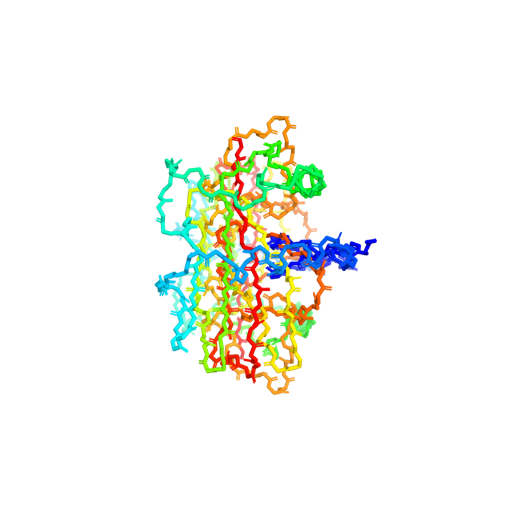CA 1
ATOM 3001 C C . LEU B 1 170 ? -3.947 19.5 2.617 1 98.75 170 LEU B C 1
ATOM 3003 O O . LEU B 1 170 ? -4.098 19.188 1.437 1 98.75 170 LEU B O 1
ATOM 3007 N N . ILE B 1 171 ? -3.406 18.734 3.498 1 98.62 171 ILE B N 1
ATOM 3008 C CA . ILE B 1 171 ? -3.125 17.344 3.191 1 98.62 171 ILE B CA 1
ATOM 3009 C C . ILE B 1 171 ? -3.977 16.438 4.078 1 98.62 171 ILE B C 1
ATOM 3011 O O . ILE B 1 171 ? -3.939 16.547 5.305 1 98.62 171 ILE B O 1
ATOM 3015 N N . ILE B 1 172 ? -4.762 15.57 3.43 1 98.19 172 ILE B N 1
ATOM 3016 C CA . ILE B 1 172 ? -5.648 14.633 4.105 1 98.19 172 ILE B CA 1
ATOM 3017 C C . ILE B 1 172 ? -5.094 13.219 3.982 1 98.19 172 ILE B C 1
ATOM 3019 O O . ILE B 1 172 ? -4.707 12.789 2.893 1 98.19 172 ILE B O 1
ATOM 3023 N N . PHE B 1 173 ? -5.098 12.523 5.07 1 96.44 173 PHE B N 1
ATOM 3024 C CA . PHE B 1 173 ? -4.508 11.195 5.078 1 96.44 173 PHE B CA 1
ATOM 3025 C C . PHE B 1 173 ? -5.145 10.328 6.156 1 96.44 173 PHE B C 1
ATOM 3027 O O . PHE B 1 173 ? -5.781 10.836 7.078 1 96.44 173 PHE B O 1
ATOM 3034 N N . PRO B 1 174 ? -5.051 8.977 6.004 1 93.62 174 PRO B N 1
ATOM 3035 C CA . PRO B 1 174 ? -5.508 8.117 7.098 1 93.62 174 PRO B CA 1
ATOM 3036 C C . PRO B 1 174 ? -4.711 8.328 8.383 1 93.62 174 PRO B C 1
ATOM 3038 O O . PRO B 1 174 ? -3.484 8.438 8.344 1 93.62 174 PRO B O 1
ATOM 3041 N N . SER B 1 175 ? -5.352 8.242 9.516 1 93.12 175 SER B N 1
ATOM 3042 C CA . SER B 1 175 ? -4.75 8.625 10.789 1 93.12 175 SER B CA 1
ATOM 3043 C C . SER B 1 175 ? -3.668 7.633 11.203 1 93.12 175 SER B C 1
ATOM 3045 O O . SER B 1 175 ? -2.803 7.961 12.016 1 93.12 175 SER B O 1
ATOM 3047 N N . TRP B 1 176 ? -3.746 6.457 10.703 1 91.19 176 TRP B N 1
ATOM 3048 C CA . TRP B 1 176 ? -2.775 5.434 11.094 1 91.19 176 TRP B CA 1
ATOM 3049 C C . TRP B 1 176 ? -1.445 5.648 10.375 1 91.19 176 TRP B C 1
ATOM 3051 O O . TRP B 1 176 ? -0.431 5.059 10.75 1 91.19 176 TRP B O 1
ATOM 3061 N N . LEU B 1 177 ? -1.433 6.418 9.328 1 94.25 177 LEU B N 1
ATOM 3062 C CA . LEU B 1 177 ? -0.231 6.598 8.523 1 94.25 177 LEU B CA 1
ATOM 3063 C C . LEU B 1 177 ? 0.805 7.434 9.273 1 94.25 177 LEU B C 1
ATOM 3065 O O . LEU B 1 177 ? 0.565 8.602 9.57 1 94.25 177 LEU B O 1
ATOM 3069 N N . ARG B 1 178 ? 1.943 6.797 9.484 1 94.12 178 ARG B N 1
ATOM 3070 C CA . ARG B 1 178 ? 3.01 7.492 10.203 1 94.12 178 ARG B CA 1
ATOM 3071 C C . ARG B 1 178 ? 3.586 8.625 9.359 1 94.12 178 ARG B C 1
ATOM 3073 O O . ARG B 1 178 ? 3.814 8.461 8.156 1 94.12 178 ARG B O 1
ATOM 3080 N N . HIS B 1 179 ? 3.82 9.781 10.031 1 95.94 179 HIS B N 1
ATOM 3081 C CA . HIS B 1 179 ? 4.309 10.961 9.328 1 95.94 179 HIS B CA 1
ATOM 3082 C C . HIS B 1 179 ? 5.086 11.883 10.266 1 95.94 179 HIS B C 1
ATOM 3084 O O . HIS B 1 179 ? 5.004 11.742 11.484 1 95.94 179 HIS B O 1
ATOM 3090 N N . GLY B 1 180 ? 5.867 12.734 9.742 1 94.25 180 GLY B N 1
ATOM 3091 C CA . GLY B 1 180 ? 6.703 13.695 10.445 1 94.25 180 GLY B CA 1
ATOM 3092 C C . GLY B 1 180 ? 7.656 14.438 9.523 1 94.25 180 GLY B C 1
ATOM 3093 O O . GLY B 1 180 ? 7.355 14.648 8.352 1 94.25 180 GLY B O 1
ATOM 3094 N N . SER B 1 181 ? 8.695 15.016 10.109 1 92.38 181 SER B N 1
ATOM 3095 C CA . SER B 1 181 ? 9.68 15.742 9.312 1 92.38 181 SER B CA 1
ATOM 3096 C C . SER B 1 181 ? 10.953 14.914 9.125 1 92.38 181 SER B C 1
ATOM 3098 O O . SER B 1 181 ? 11.977 15.438 8.68 1 92.38 181 SER B O 1
ATOM 3100 N N . MET B 1 182 ? 10.844 13.625 9.477 1 85.19 182 MET B N 1
ATOM 3101 C CA . MET B 1 182 ? 12.023 12.766 9.477 1 85.19 182 MET B CA 1
ATOM 3102 C C . MET B 1 182 ? 13.164 13.391 10.266 1 85.19 182 MET B C 1
ATOM 3104 O O . MET B 1 182 ? 12.953 13.859 11.391 1 85.19 182 MET B O 1
ATOM 3108 N N . TYR B 1 183 ? 14.43 13.312 9.797 1 83 183 TYR B N 1
ATOM 3109 C CA . TYR B 1 183 ? 15.547 13.859 10.562 1 83 183 TYR B CA 1
ATOM 3110 C C . TYR B 1 183 ? 15.898 15.258 10.078 1 83 183 TYR B C 1
ATOM 3112 O O . TYR B 1 183 ? 16.984 15.766 10.367 1 83 183 TYR B O 1
ATOM 3120 N N . GLN B 1 184 ? 14.93 15.852 9.445 1 89.25 184 GLN B N 1
ATOM 3121 C CA . GLN B 1 184 ? 15.195 17.188 8.898 1 89.25 184 GLN B CA 1
ATOM 3122 C C . GLN B 1 184 ? 14.641 18.266 9.812 1 89.25 184 GLN B C 1
ATOM 3124 O O . GLN B 1 184 ? 13.422 18.453 9.906 1 89.25 184 GLN B O 1
ATOM 3129 N N . PRO B 1 185 ? 15.516 19 10.414 1 89 185 PRO B N 1
ATOM 3130 C CA . PRO B 1 185 ? 15.047 20.078 11.273 1 89 185 PRO B CA 1
ATOM 3131 C C . PRO B 1 185 ? 14.461 21.25 10.484 1 89 185 PRO B C 1
ATOM 3133 O O . PRO B 1 185 ? 14.906 21.531 9.367 1 89 185 PRO B O 1
ATOM 3136 N N . ASN B 1 186 ? 13.5 21.797 11.109 1 92.69 186 ASN B N 1
ATOM 3137 C CA . ASN B 1 186 ? 12.984 23.047 10.547 1 92.69 186 ASN B CA 1
ATOM 3138 C C . ASN B 1 186 ? 14.055 24.125 10.516 1 92.69 186 ASN B C 1
ATOM 3140 O O . ASN B 1 186 ? 14.773 24.328 11.5 1 92.69 186 ASN B O 1
ATOM 3144 N N . LYS B 1 187 ? 14.164 24.812 9.43 1 93.38 187 LYS B N 1
ATOM 3145 C CA . LYS B 1 187 ? 15.195 25.844 9.297 1 93.38 187 LYS B CA 1
ATOM 3146 C C . LYS B 1 187 ? 14.578 27.25 9.297 1 93.38 187 LYS B C 1
ATOM 3148 O O . LYS B 1 187 ? 15.289 28.25 9.211 1 93.38 187 LYS B O 1
ATOM 3153 N N . SER B 1 188 ? 13.32 27.297 9.406 1 92.62 188 SER B N 1
ATOM 3154 C CA . SER B 1 188 ? 12.617 28.578 9.391 1 92.62 188 SER B CA 1
ATOM 3155 C C . SER B 1 188 ? 12.141 28.953 10.789 1 92.62 188 SER B C 1
ATOM 3157 O O . SER B 1 188 ? 12.305 28.172 11.742 1 92.62 188 SER B O 1
ATOM 3159 N N . SER B 1 189 ? 11.641 30.188 10.883 1 90.19 189 SER B N 1
ATOM 3160 C CA . SER B 1 189 ? 10.984 30.625 12.109 1 90.19 189 SER B CA 1
ATOM 3161 C C . SER B 1 189 ? 9.469 30.672 11.938 1 90.19 189 SER B C 1
ATOM 3163 O O . SER B 1 189 ? 8.969 31.031 10.875 1 90.19 189 SER B O 1
ATOM 3165 N N . ASN B 1 190 ? 8.766 30.219 12.977 1 90.69 190 ASN B N 1
ATOM 3166 C CA . ASN B 1 190 ? 7.309 30.328 13.062 1 90.69 190 ASN B CA 1
ATOM 3167 C C . ASN B 1 190 ? 6.629 29.5 11.969 1 90.69 190 ASN B C 1
ATOM 3169 O O . ASN B 1 190 ? 5.746 30 11.266 1 90.69 190 ASN B O 1
ATOM 3173 N N . ARG B 1 191 ? 7.223 28.328 11.719 1 94.5 191 ARG B N 1
ATOM 3174 C CA . ARG B 1 191 ? 6.434 27.391 10.945 1 94.5 191 ARG B CA 1
ATOM 3175 C C . ARG B 1 191 ? 5.164 26.984 11.688 1 94.5 191 ARG B C 1
ATOM 3177 O O . ARG B 1 191 ? 5.227 26.547 12.844 1 94.5 191 ARG B O 1
ATOM 3184 N N . ILE B 1 192 ? 4.004 27.141 11.023 1 94.44 192 ILE B N 1
ATOM 3185 C CA . ILE B 1 192 ? 2.74 26.922 11.719 1 94.44 192 ILE B CA 1
ATOM 3186 C C . ILE B 1 192 ? 1.894 25.922 10.93 1 94.44 192 ILE B C 1
ATOM 3188 O O . ILE B 1 192 ? 1.612 26.125 9.75 1 94.44 192 ILE B O 1
ATOM 3192 N N . VAL B 1 193 ? 1.515 24.828 11.609 1 95.06 193 VAL B N 1
ATOM 3193 C CA . VAL B 1 193 ? 0.639 23.812 11.039 1 95.06 193 VAL B CA 1
ATOM 3194 C C . VAL B 1 193 ? -0.516 23.531 12 1 95.06 193 VAL B C 1
ATOM 3196 O O . VAL B 1 193 ? -0.312 23.422 13.211 1 95.06 193 VAL B O 1
ATOM 3199 N N . ILE B 1 194 ? -1.68 23.516 11.484 1 94.44 194 ILE B N 1
ATOM 3200 C CA . ILE B 1 194 ? -2.818 23.062 12.281 1 94.44 194 ILE B CA 1
ATOM 3201 C C . ILE B 1 194 ? -3.129 21.609 11.961 1 94.44 194 ILE B C 1
ATOM 3203 O O . ILE B 1 194 ? -3.363 21.25 10.805 1 94.44 194 ILE B O 1
ATOM 3207 N N . SER B 1 195 ? -3.119 20.797 12.984 1 94.31 195 SER B N 1
ATOM 3208 C CA . SER B 1 195 ? -3.48 19.391 12.859 1 94.31 195 SER B CA 1
ATOM 3209 C C . SER B 1 195 ? -4.953 19.172 13.195 1 94.31 195 SER B C 1
ATOM 3211 O O . SER B 1 195 ? -5.488 19.797 14.109 1 94.31 195 SER B O 1
ATOM 3213 N N . VAL B 1 196 ? -5.543 18.297 12.406 1 94.19 196 VAL B N 1
ATOM 3214 C CA . VAL B 1 196 ? -6.961 18 12.562 1 94.19 196 VAL B CA 1
ATOM 3215 C C . VAL B 1 196 ? -7.164 16.484 12.617 1 94.19 196 VAL B C 1
ATOM 3217 O O . VAL B 1 196 ? -6.551 15.742 11.852 1 94.19 196 VAL B O 1
ATOM 3220 N N . ASN B 1 197 ? -8.047 16.062 13.492 1 93.5 197 ASN B N 1
ATOM 3221 C CA . ASN B 1 197 ? -8.492 14.68 13.531 1 93.5 197 ASN B CA 1
ATOM 3222 C C . ASN B 1 197 ? -10 14.562 13.328 1 93.5 197 ASN B C 1
ATOM 3224 O O . ASN B 1 197 ? -10.758 15.453 13.703 1 93.5 197 ASN B O 1
ATOM 3228 N N . ALA B 1 198 ? -10.367 13.5 12.75 1 91.81 198 ALA B N 1
ATOM 3229 C CA . ALA B 1 198 ? -11.789 13.234 12.523 1 91.81 198 ALA B CA 1
ATOM 3230 C C . ALA B 1 198 ? -12.109 11.758 12.742 1 91.81 198 ALA B C 1
ATOM 3232 O O . ALA B 1 198 ? -11.242 10.898 12.57 1 91.81 198 ALA B O 1
ATOM 3233 N N . VAL B 1 199 ? -13.305 11.516 13.164 1 88.5 199 VAL B N 1
ATOM 3234 C CA . VAL B 1 199 ? -13.82 10.172 13.367 1 88.5 199 VAL B CA 1
ATOM 3235 C C . VAL B 1 199 ? -15.18 10.031 12.672 1 88.5 199 VAL B C 1
ATOM 3237 O O . VAL B 1 199 ? -15.695 11 12.109 1 88.5 199 VAL B O 1
ATOM 3240 N N . ARG B 1 200 ? -15.742 8.82 12.68 1 84.06 200 ARG B N 1
ATOM 3241 C CA . ARG B 1 200 ? -17.062 8.594 12.109 1 84.06 200 ARG B CA 1
ATOM 3242 C C . ARG B 1 200 ? -18.156 9.227 12.984 1 84.06 200 ARG B C 1
ATOM 3244 O O . ARG B 1 200 ? -18.062 9.18 14.211 1 84.06 200 ARG B O 1
#

Solvent-accessible surface area (backbone atoms only — not comparable to full-atom values): 20219 Å² total; per-residue (Å²): 106,48,79,45,79,43,72,41,44,21,48,62,34,37,37,26,43,46,60,41,52,73,68,57,34,52,54,51,47,52,51,56,72,68,46,72,66,38,81,34,95,51,32,33,66,62,18,30,20,30,66,39,75,83,57,68,89,75,61,71,39,29,62,48,72,81,34,61,70,58,39,53,54,49,50,52,54,51,34,53,48,21,60,61,48,20,75,45,67,65,41,78,59,34,18,28,38,35,39,27,28,53,58,12,28,36,45,75,41,61,40,85,96,36,54,36,27,34,44,35,30,49,33,48,49,80,54,42,53,44,47,31,35,46,47,71,46,75,60,49,69,71,71,60,73,75,55,56,90,84,21,62,58,22,73,44,49,37,65,59,50,73,45,83,72,43,58,19,22,33,39,37,35,51,12,77,54,36,30,23,25,65,93,42,47,17,62,18,69,62,28,30,36,36,42,37,34,21,29,112,106,49,78,45,79,42,71,40,44,21,48,63,35,38,36,27,42,46,61,41,52,73,68,57,33,51,53,52,46,52,49,56,73,70,46,71,64,40,82,33,95,51,32,34,66,63,18,28,20,28,68,42,72,79,67,71,90,73,62,71,39,30,61,49,71,81,36,60,71,58,39,52,54,48,51,52,54,50,35,54,49,20,59,63,48,20,74,47,68,66,40,78,61,34,17,25,39,34,37,27,27,54,57,12,29,36,45,74,41,62,41,85,96,35,53,36,28,34,44,35,32,48,34,48,49,81,53,43,52,44,46,32,36,47,46,71,45,74,61,49,69,71,71,60,70,76,56,56,89,85,20,64,57,22,72,45,50,37,62,59,48,73,45,82,73,44,59,20,22,34,40,38,36,50,11,77,53,36,30,24,25,65,93,41,48,16,62,18,68,62,28,30,37,36,41,36,34,20,30,112